Protein AF-0000000078755476 (afdb_homodimer)

Foldseek 3Di:
DVVVVVVVVVVVVVVVVVVVVVVVVVVVVVVVVVVVVVVVVVVVVLQVVLVVLVVLVVLLVVLQDEDDDDPQKDKDKDWFAPDWDDDPRDIDHFFQWGWHWDWAAWAHFIKIKIKIKWKDDTRPLSSVNSSVVSVLCVVLRVDHHHPNPTDQQVSVVVSLVVQLVVLLVVVQSMWMWMKMWIAGPQQKIKIATAPWFFKWKQDPLFIDGDDHDYHHTRNDPPVPDPVPDRDIDIDGDDAFMKIKGKGCLLQQFFAQDPVGTDGHPDSCVLRVLCSVAPNHPVRSVVSSVVRGPRPGIMIMMMMHGD/DVVVVVVVVVVVVVVVVVVVVVVVVVVVVVVVVVVVVVVVVVVVVLQVVLVVLVVLCVLLVVLQDEDDDDPQKDKDKDWFAPDWHDDPRDIDHFFQWGWHWDWAAWAHFIKIKIKIKWKDDTGPLSSVNSSVVSVLCVVLRVDHHHPNPTDQQVSVVVSLVVQLVVLLVVVQSMWMWMKMWIAGPQQKIKIATAPWFFKWKQDPLFIDGDDHDYHHTRNDPPVPDPVPDRDIDIDGDDAFMKIKGKGCLLQQFFAQDPVGTDGHPDSCVLRVLCSVAPNHPVRSVVSSVVRGPRPGIMIMMMMHGD

InterPro domains:
  IPR001932 PPM-type phosphatase-like domain [PF07228] (110-302)
  IPR036457 PPM-type phosphatase-like domain superfamily [G3DSA:3.60.40.10] (83-303)
  IPR052016 Bacterial Sigma Factor Regulator [PTHR43156] (14-301)

Structure (mmCIF, N/CA/C/O backbone):
data_AF-0000000078755476-model_v1
#
loop_
_entity.id
_entity.type
_entity.pdbx_description
1 polymer 'Stage II sporulation protein E'
#
loop_
_atom_site.group_PDB
_atom_site.id
_atom_site.type_symbol
_atom_site.label_atom_id
_atom_site.label_alt_id
_atom_site.label_comp_id
_atom_site.label_asym_id
_atom_site.label_entity_id
_atom_site.label_seq_id
_atom_site.pdbx_PDB_ins_code
_atom_site.Cartn_x
_atom_site.Cartn_y
_atom_site.Cartn_z
_atom_site.occupancy
_atom_site.B_iso_or_equiv
_atom_site.auth_seq_id
_atom_site.auth_comp_id
_atom_site.auth_asym_id
_atom_site.auth_atom_id
_atom_site.pdbx_PDB_model_num
ATOM 1 N N . MET A 1 1 ? 3.209 83.75 30.469 1 62.44 1 MET A N 1
ATOM 2 C CA . MET A 1 1 ? 2.299 83.125 29.516 1 62.44 1 MET A CA 1
ATOM 3 C C . MET A 1 1 ? 3.025 82.062 28.672 1 62.44 1 MET A C 1
ATOM 5 O O . MET A 1 1 ? 2.504 81 28.438 1 62.44 1 MET A O 1
ATOM 9 N N . SER A 1 2 ? 4.195 82.375 28.391 1 70.12 2 SER A N 1
ATOM 10 C CA . SER A 1 2 ? 4.973 81.5 27.5 1 70.12 2 SER A CA 1
ATOM 11 C C . SER A 1 2 ? 5.418 80.188 28.203 1 70.12 2 SER A C 1
ATOM 13 O O . SER A 1 2 ? 5.344 79.125 27.641 1 70.12 2 SER A O 1
ATOM 15 N N . ARG A 1 3 ? 5.586 80.25 29.344 1 76 3 ARG A N 1
ATOM 16 C CA . ARG A 1 3 ? 6.094 79.125 30.125 1 76 3 ARG A CA 1
ATOM 17 C C . ARG A 1 3 ? 4.98 78.125 30.406 1 76 3 ARG A C 1
ATOM 19 O O . ARG A 1 3 ? 5.207 76.938 30.391 1 76 3 ARG A O 1
ATOM 26 N N . ALA A 1 4 ? 3.83 78.75 30.703 1 73.69 4 ALA A N 1
ATOM 27 C CA . ALA A 1 4 ? 2.668 77.875 30.984 1 73.69 4 ALA A CA 1
ATOM 28 C C . ALA A 1 4 ? 2.275 77.125 29.75 1 73.69 4 ALA A C 1
ATOM 30 O O . ALA A 1 4 ? 1.942 75.938 29.859 1 73.69 4 ALA A O 1
ATOM 31 N N . PHE A 1 5 ? 2.396 77.625 28.531 1 75.62 5 PHE A N 1
ATOM 32 C CA . PHE A 1 5 ? 2.064 76.938 27.281 1 75.62 5 PHE A CA 1
ATOM 33 C C . PHE A 1 5 ? 3.045 75.812 26.984 1 75.62 5 PHE A C 1
ATOM 35 O O . PHE A 1 5 ? 2.646 74.75 26.516 1 75.62 5 PHE A O 1
ATOM 42 N N . GLU A 1 6 ? 4.199 76.188 27.297 1 74.56 6 GLU A N 1
ATOM 43 C CA . GLU A 1 6 ? 5.238 75.188 27.047 1 74.56 6 GLU A CA 1
ATOM 44 C C . GLU A 1 6 ? 5.066 74 27.969 1 74.56 6 GLU A C 1
ATOM 46 O O . GLU A 1 6 ? 5.27 72.875 27.531 1 74.56 6 GLU A O 1
ATOM 51 N N . ALA A 1 7 ? 4.691 74.25 29.156 1 76.56 7 ALA A N 1
ATOM 52 C CA . ALA A 1 7 ? 4.465 73.125 30.125 1 76.56 7 ALA A CA 1
ATOM 53 C C . ALA A 1 7 ? 3.277 72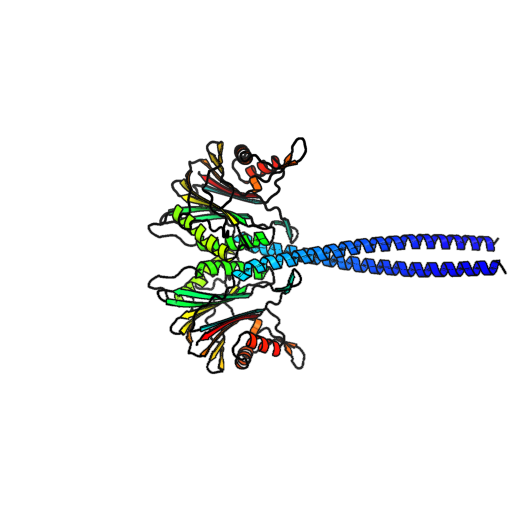.25 29.703 1 76.56 7 ALA A C 1
ATOM 55 O O . ALA A 1 7 ? 3.332 71.062 29.797 1 76.56 7 ALA A O 1
ATOM 56 N N . GLU A 1 8 ? 2.33 72.938 29.297 1 75.38 8 GLU A N 1
ATOM 57 C CA . GLU A 1 8 ? 1.137 72.188 28.844 1 75.38 8 GLU A CA 1
ATOM 58 C C . GLU A 1 8 ? 1.429 71.375 27.609 1 75.38 8 GLU A C 1
ATOM 60 O O . GLU A 1 8 ? 0.952 70.25 27.5 1 75.38 8 GLU A O 1
ATOM 65 N N . ALA A 1 9 ? 2.199 71.812 26.703 1 77.06 9 ALA A N 1
ATOM 66 C CA . ALA A 1 9 ? 2.574 71.062 25.484 1 77.06 9 ALA A CA 1
ATOM 67 C C . ALA A 1 9 ? 3.406 69.875 25.812 1 77.06 9 ALA A C 1
ATOM 69 O O . ALA A 1 9 ? 3.215 68.812 25.219 1 77.06 9 ALA A O 1
ATOM 70 N N . ARG A 1 10 ? 4.238 70.062 26.734 1 77.5 10 ARG A N 1
ATOM 71 C CA . ARG A 1 10 ? 5.09 68.938 27.141 1 77.5 10 ARG A CA 1
ATOM 72 C C . ARG A 1 10 ? 4.27 67.812 27.812 1 77.5 10 ARG A C 1
ATOM 74 O O . ARG A 1 10 ? 4.516 66.625 27.594 1 77.5 10 ARG A O 1
ATOM 81 N N . HIS A 1 11 ? 3.352 68.312 28.656 1 79.94 11 HIS A N 1
ATOM 82 C CA . HIS A 1 11 ? 2.482 67.375 29.312 1 79.94 11 HIS A CA 1
ATOM 83 C C . HIS A 1 11 ? 1.659 66.562 28.297 1 79.94 11 HIS A C 1
ATOM 85 O O . HIS A 1 11 ? 1.517 65.375 28.422 1 79.94 11 HIS A O 1
ATOM 91 N N . LYS A 1 12 ? 1.191 67.188 27.312 1 82.06 12 LYS A N 1
ATOM 92 C CA . LYS A 1 12 ? 0.405 66.562 26.266 1 82.06 12 LYS A CA 1
ATOM 93 C C . LYS A 1 12 ? 1.251 65.562 25.484 1 82.06 12 LYS A C 1
ATOM 95 O O . LYS A 1 12 ? 0.79 64.438 25.172 1 82.06 12 LYS A O 1
ATOM 100 N N . ALA A 1 13 ? 2.408 65.938 25.156 1 80.19 13 ALA A N 1
ATOM 101 C CA . ALA A 1 13 ? 3.316 65.062 24.422 1 80.19 13 ALA A CA 1
ATOM 102 C C . ALA A 1 13 ? 3.656 63.812 25.219 1 80.19 13 ALA A C 1
ATOM 104 O O . ALA A 1 13 ? 3.727 62.719 24.672 1 80.19 13 ALA A O 1
ATOM 105 N N . GLN A 1 14 ? 3.797 63.969 26.469 1 81.75 14 GLN A N 1
ATOM 106 C CA . GLN A 1 14 ? 4.113 62.875 27.359 1 81.75 14 GLN A CA 1
ATOM 107 C C . GLN A 1 14 ? 2.938 61.906 27.453 1 81.75 14 GLN A C 1
ATOM 109 O O . GLN A 1 14 ? 3.129 60.688 27.484 1 81.75 14 GLN A O 1
ATOM 114 N N . GLU A 1 15 ? 1.818 62.469 27.469 1 84.44 15 GLU A N 1
ATOM 115 C CA . GLU A 1 15 ? 0.62 61.656 27.547 1 84.44 15 GLU A CA 1
ATOM 116 C C . GLU A 1 15 ? 0.43 60.844 26.281 1 84.44 15 GLU A C 1
ATOM 118 O O . GLU A 1 15 ? 0.065 59.656 26.328 1 84.44 15 GLU A O 1
ATOM 123 N N . GLU A 1 16 ? 0.691 61.469 25.219 1 84.38 16 GLU A N 1
ATOM 124 C CA . GLU A 1 16 ? 0.581 60.781 23.938 1 84.38 16 GLU A CA 1
ATOM 125 C C . GLU A 1 16 ? 1.602 59.656 23.828 1 84.38 16 GLU A C 1
ATOM 127 O O . GLU A 1 16 ? 1.286 58.562 23.328 1 84.38 16 GLU A O 1
ATOM 132 N N . LEU A 1 17 ? 2.736 59.875 24.281 1 84.06 17 LEU A N 1
ATOM 133 C CA . LEU A 1 17 ? 3.799 58.906 24.234 1 84.06 17 LEU A CA 1
ATOM 134 C C . LEU A 1 17 ? 3.473 57.719 25.156 1 84.06 17 LEU A C 1
ATOM 136 O O . LEU A 1 17 ? 3.746 56.562 24.812 1 84.06 17 LEU A O 1
ATOM 140 N N . ARG A 1 18 ? 2.898 58.062 26.234 1 85.75 18 ARG A N 1
ATOM 141 C CA . ARG A 1 18 ? 2.49 57 27.172 1 85.75 18 ARG A CA 1
ATOM 142 C C . ARG A 1 18 ? 1.414 56.125 26.547 1 85.75 18 ARG A C 1
ATOM 144 O O . ARG A 1 18 ? 1.484 54.875 26.656 1 85.75 18 ARG A O 1
ATOM 151 N N . LYS A 1 19 ? 0.503 56.719 25.922 1 88 19 LYS A N 1
ATOM 152 C CA . LYS A 1 19 ? -0.561 55.969 25.25 1 88 19 LYS A CA 1
ATOM 153 C C . LYS A 1 19 ? -0.003 55.094 24.141 1 88 19 LYS A C 1
ATOM 155 O O . LYS A 1 19 ? -0.404 53.938 24 1 88 19 LYS A O 1
ATOM 160 N N . ALA A 1 20 ? 0.884 55.688 23.406 1 86 20 ALA A N 1
ATOM 161 C CA . ALA A 1 20 ? 1.514 54.938 22.328 1 86 20 ALA A CA 1
ATOM 162 C C . ALA A 1 20 ? 2.281 53.719 22.859 1 86 20 ALA A C 1
ATOM 164 O O . ALA A 1 20 ? 2.229 52.656 22.281 1 86 20 ALA A O 1
ATOM 165 N N . ASN A 1 21 ? 2.914 53.938 23.938 1 87.56 21 ASN A N 1
ATOM 166 C CA . ASN A 1 21 ? 3.67 52.875 24.578 1 87.56 21 ASN A CA 1
ATOM 167 C C . ASN A 1 21 ? 2.758 51.75 25.047 1 87.56 21 ASN A C 1
ATOM 169 O O . ASN A 1 21 ? 3.084 50.562 24.875 1 87.56 21 ASN A O 1
ATOM 173 N N . GLU A 1 22 ? 1.701 52.094 25.594 1 89.12 22 GLU A N 1
ATOM 174 C CA . GLU A 1 22 ? 0.735 51.094 26.031 1 89.12 22 GLU A CA 1
ATOM 175 C C . GLU A 1 22 ? 0.192 50.281 24.859 1 89.12 22 GLU A C 1
ATOM 177 O O . GLU A 1 22 ? 0.05 49.062 24.953 1 89.12 22 GLU A O 1
ATOM 182 N N . LEU A 1 23 ? -0.112 51 23.828 1 90.75 23 LEU A N 1
ATOM 183 C CA . LEU A 1 23 ? -0.618 50.344 22.625 1 90.75 23 LEU A CA 1
ATOM 184 C C . LEU A 1 23 ? 0.422 49.375 22.047 1 90.75 23 LEU A C 1
ATOM 186 O O . LEU A 1 23 ? 0.087 48.281 21.625 1 90.75 23 LEU A O 1
ATOM 190 N N . LEU A 1 24 ? 1.65 49.719 22.016 1 88.62 24 LEU A N 1
ATOM 191 C CA . LEU A 1 24 ? 2.73 48.906 21.484 1 88.62 24 LEU A CA 1
ATOM 192 C C . LEU A 1 24 ? 2.951 47.656 22.375 1 88.62 24 LEU A C 1
ATOM 194 O O . LEU A 1 24 ? 3.221 46.594 21.859 1 88.62 24 LEU A O 1
ATOM 198 N N . GLU A 1 25 ? 2.846 47.875 23.641 1 90.06 25 GLU A N 1
ATOM 199 C CA . GLU A 1 25 ? 2.955 46.75 24.547 1 90.06 25 GLU A CA 1
ATOM 200 C C . GLU A 1 25 ? 1.857 45.719 24.281 1 90.06 25 GLU A C 1
ATOM 202 O O . GLU A 1 25 ? 2.117 44.5 24.281 1 90.06 25 GLU A O 1
ATOM 207 N N . GLN A 1 26 ? 0.706 46.219 24.047 1 92 26 GLN A N 1
ATOM 208 C CA . GLN A 1 26 ? -0.414 45.312 23.734 1 92 26 GLN A CA 1
ATOM 209 C C . GLN A 1 26 ? -0.184 44.594 22.422 1 92 26 GLN A C 1
ATOM 211 O O . GLN A 1 26 ? -0.483 43.406 22.312 1 92 26 GLN A O 1
ATOM 216 N N . LYS A 1 27 ? 0.292 45.281 21.469 1 91.62 27 LYS A N 1
ATOM 217 C CA . LYS A 1 27 ? 0.559 44.688 20.172 1 91.62 27 LYS A CA 1
ATOM 218 C C . LYS A 1 27 ? 1.631 43.594 20.266 1 91.62 27 LYS A C 1
ATOM 220 O O . LYS A 1 27 ? 1.532 42.562 19.609 1 91.62 27 LYS A O 1
ATOM 225 N N . VAL A 1 28 ? 2.6 43.844 21.047 1 90.56 28 VAL A N 1
ATOM 226 C CA . VAL A 1 28 ? 3.648 42.844 21.266 1 90.56 28 VAL A CA 1
ATOM 227 C C . VAL A 1 28 ? 3.057 41.594 21.906 1 90.56 28 VAL A C 1
ATOM 229 O O . VAL A 1 28 ? 3.369 40.469 21.516 1 90.56 28 VAL A O 1
ATOM 232 N N . GLU A 1 29 ? 2.271 41.875 22.891 1 92.25 29 GLU A N 1
ATOM 233 C CA . GLU A 1 29 ? 1.633 40.75 23.578 1 92.25 29 GLU A CA 1
ATOM 234 C C . GLU A 1 29 ? 0.761 39.938 22.609 1 92.25 29 GLU A C 1
ATOM 236 O O . GLU A 1 29 ? 0.799 38.719 22.609 1 92.25 29 GLU A O 1
ATOM 241 N N . GLU A 1 30 ? 0.049 40.656 21.828 1 92.81 30 GLU A N 1
ATOM 242 C CA . GLU A 1 30 ? -0.833 40 20.859 1 92.81 30 GLU A CA 1
ATOM 243 C C . GLU A 1 30 ? -0.036 39.219 19.828 1 92.81 30 GLU A C 1
ATOM 245 O O . GLU A 1 30 ? -0.346 38.062 19.562 1 92.81 30 GLU A O 1
ATOM 250 N N . ARG A 1 31 ? 0.965 39.844 19.297 1 90.31 31 ARG A N 1
ATOM 251 C CA . ARG A 1 31 ? 1.796 39.188 18.297 1 90.31 31 ARG A CA 1
ATOM 252 C C . ARG A 1 31 ? 2.523 37.969 18.906 1 90.31 31 ARG A C 1
ATOM 254 O O . ARG A 1 31 ? 2.703 36.969 18.234 1 90.31 31 ARG A O 1
ATOM 261 N N . THR A 1 32 ? 2.904 38.062 20.109 1 90.75 32 THR A N 1
ATOM 262 C CA . THR A 1 32 ? 3.576 36.969 20.797 1 90.75 32 THR A CA 1
ATOM 263 C C . THR A 1 32 ? 2.621 35.781 21 1 90.75 32 THR A C 1
ATOM 265 O O . THR A 1 32 ? 3 34.625 20.812 1 90.75 32 THR A O 1
ATOM 268 N N . ARG A 1 33 ? 1.427 36.125 21.312 1 92.69 33 ARG A N 1
ATOM 269 C CA . ARG A 1 33 ? 0.414 35.094 21.469 1 92.69 33 ARG A CA 1
ATOM 270 C C . ARG A 1 33 ? 0.132 34.375 20.156 1 92.69 33 ARG A C 1
ATOM 272 O O . ARG A 1 33 ? 0.061 33.156 20.094 1 92.69 33 ARG A O 1
ATOM 279 N N . GLU A 1 34 ? 0.012 35.125 19.188 1 92.31 34 GLU A N 1
ATOM 280 C CA . GLU A 1 34 ? -0.227 34.594 17.844 1 92.31 34 GLU A CA 1
ATOM 281 C C . GLU A 1 34 ? 0.952 33.719 17.391 1 92.31 34 GLU A C 1
ATOM 283 O O . GLU A 1 34 ? 0.761 32.688 16.766 1 92.31 34 GLU A O 1
ATOM 288 N N . LEU A 1 35 ? 2.082 34.188 17.656 1 90.62 35 LEU A N 1
ATOM 289 C CA . LEU A 1 35 ? 3.291 33.469 17.312 1 90.62 35 LEU A CA 1
ATOM 290 C C . LEU A 1 35 ? 3.342 32.125 18.047 1 90.62 35 LEU A C 1
ATOM 292 O O . LEU A 1 35 ? 3.625 31.094 17.438 1 90.62 35 LEU A O 1
ATOM 296 N N . GLN A 1 36 ? 3.043 32.219 19.312 1 92.06 36 GLN A N 1
ATOM 297 C CA . GLN A 1 36 ? 3.041 30.984 20.094 1 92.06 36 GLN A CA 1
ATOM 298 C C . GLN A 1 36 ? 2.016 29.984 19.562 1 92.06 36 GLN A C 1
ATOM 300 O O . GLN A 1 36 ? 2.291 28.797 19.469 1 92.06 36 GLN A O 1
ATOM 305 N N . 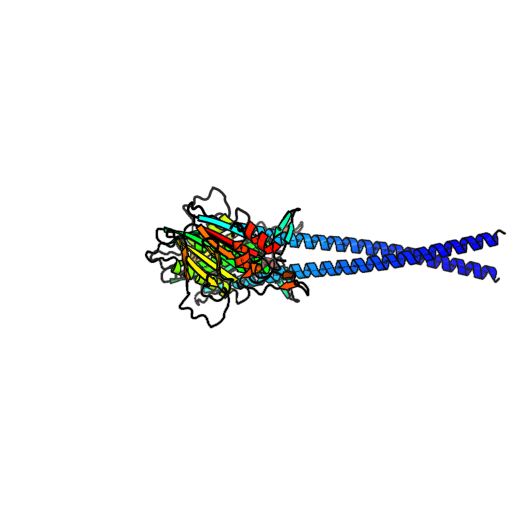ALA A 1 37 ? 0.904 30.5 19.203 1 92.19 37 ALA A N 1
ATOM 306 C CA . ALA A 1 37 ? -0.14 29.656 18.625 1 92.19 37 ALA A CA 1
ATOM 307 C C . ALA A 1 37 ? 0.31 29.047 17.297 1 92.19 37 ALA A C 1
ATOM 309 O O . ALA A 1 37 ? 0.072 27.859 17.031 1 92.19 37 ALA A O 1
ATOM 310 N N . SER A 1 38 ? 0.944 29.844 16.484 1 90.75 38 SER A N 1
ATOM 311 C CA . SER A 1 38 ? 1.418 29.375 15.188 1 90.75 38 SER A CA 1
ATOM 312 C C . SER A 1 38 ? 2.527 28.344 15.352 1 90.75 38 SER A C 1
ATOM 314 O O . SER A 1 38 ? 2.572 27.344 14.617 1 90.75 38 SER A O 1
ATOM 316 N N . LEU A 1 39 ? 3.287 28.547 16.281 1 91.38 39 LEU A N 1
ATOM 317 C CA . LEU A 1 39 ? 4.367 27.594 16.547 1 91.38 39 LEU A CA 1
ATOM 318 C C . LEU A 1 39 ? 3.818 26.266 17.047 1 91.38 39 LEU A C 1
ATOM 320 O O . LEU A 1 39 ? 4.328 25.203 16.688 1 91.38 39 LEU A O 1
ATOM 324 N N . THR A 1 40 ? 2.82 26.359 17.812 1 92.19 40 THR A N 1
ATOM 325 C CA . THR A 1 40 ? 2.148 25.156 18.281 1 92.19 40 THR A CA 1
ATOM 326 C C . THR A 1 40 ? 1.528 24.406 17.109 1 92.19 40 THR A C 1
ATOM 328 O O . THR A 1 40 ? 1.607 23.172 17.062 1 92.19 40 THR A O 1
ATOM 331 N N . GLN A 1 41 ? 1.002 25.125 16.25 1 91.75 41 GLN A N 1
ATOM 332 C CA . GLN A 1 41 ? 0.395 24.516 15.078 1 91.75 41 GLN A CA 1
ATOM 333 C C . GLN A 1 41 ? 1.452 23.859 14.188 1 91.75 41 GLN A C 1
ATOM 335 O O . GLN A 1 41 ? 1.228 22.781 13.641 1 91.75 41 GLN A O 1
ATOM 340 N N . VAL A 1 42 ? 2.535 24.484 14.008 1 91.06 42 VAL A N 1
ATOM 341 C CA . VAL A 1 42 ? 3.643 23.938 13.234 1 91.06 42 VAL A CA 1
ATOM 342 C C . VAL A 1 42 ? 4.086 22.609 13.836 1 91.06 42 VAL A C 1
ATOM 344 O O . VAL A 1 42 ? 4.246 21.609 13.125 1 91.06 42 VAL A O 1
ATOM 347 N N . GLN A 1 43 ? 4.199 22.688 15.102 1 91.25 43 GLN A N 1
ATOM 348 C CA . GLN A 1 43 ? 4.66 21.484 15.781 1 91.25 43 GLN A CA 1
ATOM 349 C C . GLN A 1 43 ? 3.639 20.344 15.664 1 91.25 43 GLN A C 1
ATOM 351 O O . GLN A 1 43 ? 4.004 19.203 15.438 1 91.25 43 GLN A O 1
ATOM 356 N N . ALA A 1 44 ? 2.416 20.672 15.773 1 91.5 44 ALA A N 1
ATOM 357 C CA . ALA A 1 44 ? 1.354 19.672 15.672 1 91.5 44 ALA A CA 1
ATOM 358 C C . ALA A 1 44 ? 1.319 19.047 14.281 1 91.5 44 ALA A C 1
ATOM 360 O O . ALA A 1 44 ? 1.144 17.844 14.141 1 91.5 44 ALA A O 1
ATOM 361 N N . LEU A 1 45 ? 1.495 19.844 13.328 1 90.69 45 LEU A N 1
ATOM 362 C CA . LEU A 1 45 ? 1.488 19.375 11.945 1 90.69 45 LEU A CA 1
ATOM 363 C C . LEU A 1 45 ? 2.701 18.484 11.672 1 90.69 45 LEU A C 1
ATOM 365 O O . LEU A 1 45 ? 2.592 17.469 10.984 1 90.69 45 LEU A O 1
ATOM 369 N N . LYS A 1 46 ? 3.789 18.891 12.164 1 90.5 46 LYS A N 1
ATOM 370 C CA . LYS A 1 46 ? 5 18.094 12.008 1 90.5 46 LYS A CA 1
ATOM 371 C C . LYS A 1 46 ? 4.859 16.734 12.695 1 90.5 46 LYS A C 1
ATOM 373 O O . LYS A 1 46 ? 5.254 15.711 12.141 1 90.5 46 LYS A O 1
ATOM 378 N N . ASP A 1 47 ? 4.312 16.75 13.844 1 91.31 47 ASP A N 1
ATOM 379 C CA . ASP A 1 47 ? 4.086 15.508 14.578 1 91.31 47 ASP A CA 1
ATOM 380 C C . ASP A 1 47 ? 3.148 14.578 13.812 1 91.31 47 ASP A C 1
ATOM 382 O O . ASP A 1 47 ? 3.375 13.367 13.758 1 91.31 47 ASP A O 1
ATOM 386 N N . LYS A 1 48 ? 2.131 15.156 13.32 1 90.75 48 LYS A N 1
ATOM 387 C CA . LYS A 1 48 ? 1.176 14.359 12.555 1 90.75 48 LYS A CA 1
ATOM 388 C C . LYS A 1 48 ? 1.825 13.773 11.305 1 90.75 48 LYS A C 1
ATOM 390 O O . LYS A 1 48 ? 1.586 12.617 10.961 1 90.75 48 LYS A O 1
ATOM 395 N N . GLN A 1 49 ? 2.578 14.531 10.617 1 90.94 49 GLN A N 1
ATOM 396 C CA . GLN A 1 49 ? 3.273 14.062 9.422 1 90.94 49 GLN A CA 1
ATOM 397 C C . GLN A 1 49 ? 4.23 12.922 9.758 1 90.94 49 GLN A C 1
ATOM 399 O O . GLN A 1 49 ? 4.258 11.906 9.062 1 90.94 49 GLN A O 1
ATOM 404 N N . ASP A 1 50 ? 4.988 13.133 10.812 1 92.62 50 ASP A N 1
ATOM 405 C CA . ASP A 1 50 ? 5.934 12.102 11.234 1 92.62 50 ASP A CA 1
ATOM 406 C C . ASP A 1 50 ? 5.207 10.828 11.664 1 92.62 50 ASP A C 1
ATOM 408 O O . ASP A 1 50 ? 5.691 9.719 11.422 1 92.62 50 ASP A O 1
ATOM 412 N N . ALA A 1 51 ? 4.086 11.039 12.273 1 93.19 51 ALA A N 1
ATOM 413 C CA . ALA A 1 51 ? 3.271 9.891 12.656 1 93.19 51 ALA A CA 1
ATOM 414 C C . ALA A 1 51 ? 2.793 9.125 11.43 1 93.19 51 ALA A C 1
ATOM 416 O O . ALA A 1 51 ? 2.816 7.891 11.406 1 93.19 51 ALA A O 1
ATOM 417 N N . ASP A 1 52 ? 2.371 9.836 10.453 1 93.31 52 ASP A N 1
ATOM 418 C CA . ASP A 1 52 ? 1.946 9.219 9.203 1 93.31 52 ASP A CA 1
ATOM 419 C C . ASP A 1 52 ? 3.078 8.406 8.578 1 93.31 52 ASP A C 1
ATOM 421 O O . ASP A 1 52 ? 2.863 7.277 8.125 1 93.31 52 ASP A O 1
ATOM 425 N N . TYR A 1 53 ? 4.27 8.938 8.547 1 94.62 53 TYR A N 1
ATOM 426 C CA . TYR A 1 53 ? 5.43 8.242 8 1 94.62 53 TYR A CA 1
ATOM 427 C C . TYR A 1 53 ? 5.754 6.992 8.805 1 94.62 53 TYR A C 1
ATOM 429 O O . TYR A 1 53 ? 6.055 5.938 8.242 1 94.62 53 TYR A O 1
ATOM 437 N N . TYR A 1 54 ? 5.66 7.125 10.07 1 95.62 54 TYR A N 1
ATOM 438 C CA . TYR A 1 54 ? 5.93 5.996 10.953 1 95.62 54 TYR A CA 1
ATOM 439 C C . TYR A 1 54 ? 4.934 4.867 10.711 1 95.62 54 TYR A C 1
ATOM 441 O O . TYR A 1 54 ? 5.324 3.705 10.578 1 95.62 54 TYR A O 1
ATOM 449 N N . LEU A 1 55 ? 3.697 5.215 10.656 1 94.19 55 LEU A N 1
ATOM 450 C CA . LEU A 1 55 ? 2.66 4.215 10.438 1 94.19 55 LEU A CA 1
ATOM 451 C C . LEU A 1 55 ? 2.861 3.506 9.102 1 94.19 55 LEU A C 1
ATOM 453 O O . LEU A 1 55 ? 2.654 2.293 9 1 94.19 55 LEU A O 1
ATOM 457 N N . THR A 1 56 ? 3.234 4.215 8.102 1 94.94 56 THR A N 1
ATOM 458 C CA . THR A 1 56 ? 3.521 3.625 6.801 1 94.94 56 THR A CA 1
ATOM 459 C C . THR A 1 56 ? 4.719 2.686 6.883 1 94.94 56 THR A C 1
ATOM 461 O O . THR A 1 56 ? 4.684 1.576 6.344 1 94.94 56 THR A O 1
ATOM 464 N N . SER A 1 57 ? 5.789 3.109 7.594 1 94.06 57 SER A N 1
ATOM 465 C CA . SER A 1 57 ? 6.977 2.279 7.762 1 94.06 57 SER A CA 1
ATOM 466 C C . SER A 1 57 ? 6.652 0.996 8.516 1 94.06 57 SER A C 1
ATOM 468 O O . SER A 1 57 ? 7.238 -0.054 8.25 1 94.06 57 SER A O 1
ATOM 470 N N . LEU A 1 58 ? 5.715 1.05 9.406 1 93.5 58 LEU A N 1
ATOM 471 C CA . LEU A 1 58 ? 5.293 -0.106 10.188 1 93.5 58 LEU A CA 1
ATOM 472 C C . LEU A 1 58 ? 4.676 -1.174 9.297 1 93.5 58 LEU A C 1
ATOM 474 O O . LEU A 1 58 ? 4.82 -2.369 9.555 1 93.5 58 LEU A O 1
ATOM 478 N N . LEU A 1 59 ? 3.988 -0.78 8.281 1 94.94 59 LEU A N 1
ATOM 479 C CA . LEU A 1 59 ? 3.373 -1.718 7.348 1 94.94 59 LEU A CA 1
ATOM 480 C C . LEU A 1 59 ? 4.406 -2.271 6.375 1 94.94 59 LEU A C 1
ATOM 482 O O . LEU A 1 59 ? 4.32 -3.43 5.961 1 94.94 59 LEU A O 1
ATOM 486 N N . LEU A 1 60 ? 5.359 -1.493 6.066 1 94.56 60 LEU A N 1
ATOM 487 C CA . LEU A 1 60 ? 6.324 -1.831 5.023 1 94.56 60 LEU A CA 1
ATOM 488 C C . LEU A 1 60 ? 7.363 -2.82 5.543 1 94.56 60 LEU A C 1
ATOM 490 O O . LEU A 1 60 ? 7.766 -3.738 4.824 1 94.56 60 LEU A O 1
ATOM 494 N N . ASN A 1 61 ? 7.781 -2.699 6.785 1 92.62 61 ASN A N 1
ATOM 495 C CA . ASN A 1 61 ? 8.914 -3.424 7.348 1 92.62 61 ASN A CA 1
ATOM 496 C C . ASN A 1 61 ? 8.695 -4.934 7.301 1 92.62 61 ASN A C 1
ATOM 498 O O . ASN A 1 61 ? 9.57 -5.68 6.855 1 92.62 61 ASN A O 1
ATOM 502 N N . PRO A 1 62 ? 7.473 -5.426 7.602 1 93.06 62 PRO A N 1
ATOM 503 C CA . PRO A 1 62 ? 7.273 -6.875 7.574 1 93.06 62 PRO A CA 1
ATOM 504 C C . PRO A 1 62 ? 7.234 -7.438 6.152 1 93.06 62 PRO A C 1
ATOM 506 O O . PRO A 1 62 ? 7.367 -8.648 5.961 1 93.06 62 PRO A O 1
ATOM 509 N N . LEU A 1 63 ? 6.984 -6.605 5.227 1 92.75 63 LEU A N 1
ATOM 510 C CA . LEU A 1 63 ? 6.902 -7.059 3.844 1 92.75 63 LEU A CA 1
ATOM 511 C C . LEU A 1 63 ? 8.297 -7.223 3.242 1 92.75 63 LEU A C 1
ATOM 513 O O . LEU A 1 63 ? 8.477 -7.969 2.279 1 92.75 63 LEU A O 1
ATOM 517 N N . ALA A 1 64 ? 9.227 -6.438 3.744 1 88.44 64 ALA A N 1
ATOM 518 C CA . ALA A 1 64 ? 10.609 -6.492 3.281 1 88.44 64 ALA A CA 1
ATOM 519 C C . ALA A 1 64 ? 11.422 -7.48 4.105 1 88.44 64 ALA A C 1
ATOM 521 O O . ALA A 1 64 ? 12.258 -7.082 4.922 1 88.44 64 ALA A O 1
ATOM 522 N N . THR A 1 65 ? 11.312 -8.773 3.873 1 80.94 65 THR A N 1
ATOM 523 C CA . THR A 1 65 ? 11.875 -9.805 4.746 1 80.94 65 THR A CA 1
ATOM 524 C C . THR A 1 65 ? 13.086 -10.461 4.09 1 80.94 65 THR A C 1
ATOM 526 O O . THR A 1 65 ? 13.148 -10.578 2.865 1 80.94 65 THR A O 1
ATOM 529 N N . VAL A 1 66 ? 14 -10.711 4.859 1 85.94 66 VAL A N 1
ATOM 530 C CA . VAL A 1 66 ? 15.133 -11.562 4.5 1 85.94 66 VAL A CA 1
ATOM 531 C C . VAL A 1 66 ? 15.094 -12.836 5.336 1 85.94 66 VAL A C 1
ATOM 533 O O . VAL A 1 66 ? 15.508 -12.844 6.496 1 85.94 66 VAL A O 1
ATOM 536 N N . GLN A 1 67 ? 14.406 -13.812 4.789 1 81.19 67 GLN A N 1
ATOM 537 C CA . GLN A 1 67 ? 14.242 -15.086 5.48 1 81.19 67 GLN A CA 1
ATOM 538 C C . GLN A 1 67 ? 14.883 -16.234 4.695 1 81.19 67 GLN A C 1
ATOM 540 O O . GLN A 1 67 ? 14.227 -16.859 3.861 1 81.19 67 GLN A O 1
ATOM 545 N N . VAL A 1 68 ? 16.125 -16.328 4.898 1 83.69 68 VAL A N 1
ATOM 546 C CA . VAL A 1 68 ? 16.844 -17.375 4.188 1 83.69 68 VAL A CA 1
ATOM 547 C C . VAL A 1 68 ? 17.531 -18.297 5.188 1 83.69 68 VAL A C 1
ATOM 549 O O . VAL A 1 68 ? 18.312 -17.844 6.031 1 83.69 68 VAL A O 1
ATOM 552 N N . ASN A 1 69 ? 17.078 -19.547 5.125 1 77.12 69 ASN A N 1
ATOM 553 C CA . ASN A 1 69 ? 17.719 -20.562 5.957 1 77.12 69 ASN A CA 1
ATOM 554 C C . ASN A 1 69 ? 18.438 -21.609 5.109 1 77.12 69 ASN A C 1
ATOM 556 O O . ASN A 1 69 ? 17.844 -22.625 4.734 1 77.12 69 ASN A O 1
ATOM 560 N N . SER A 1 70 ? 19.516 -21.297 4.621 1 82.81 70 SER A N 1
ATOM 561 C CA . SER A 1 70 ? 20.328 -22.25 3.871 1 82.81 70 SER A CA 1
ATOM 562 C C . SER A 1 70 ? 21.797 -22.203 4.305 1 82.81 70 SER A C 1
ATOM 564 O O . SER A 1 70 ? 22.391 -21.125 4.375 1 82.81 70 SER A O 1
ATOM 566 N N . PRO A 1 71 ? 22.328 -23.312 4.637 1 81.69 71 PRO A N 1
ATOM 567 C CA . PRO A 1 71 ? 23.734 -23.344 5.039 1 81.69 71 PRO A CA 1
ATOM 568 C C . PRO A 1 71 ? 24.688 -23.125 3.867 1 81.69 71 PRO A C 1
ATOM 570 O O . PRO A 1 71 ? 25.891 -22.906 4.07 1 81.69 71 PRO A O 1
ATOM 573 N N . LYS A 1 72 ? 24.203 -23.156 2.715 1 90.12 72 LYS A N 1
ATOM 574 C CA . LYS A 1 72 ? 25.062 -23.125 1.538 1 90.12 72 LYS A CA 1
ATOM 575 C C . LYS A 1 72 ? 25.234 -21.688 1.027 1 90.12 72 LYS A C 1
ATOM 577 O O . LYS A 1 72 ? 26.047 -21.438 0.134 1 90.12 72 LYS A O 1
ATOM 582 N N . VAL A 1 73 ? 24.453 -20.812 1.603 1 93.94 73 VAL A N 1
ATOM 583 C CA . VAL A 1 73 ? 24.547 -19.422 1.146 1 93.94 73 VAL A CA 1
ATOM 584 C C . VAL A 1 73 ? 24.406 -18.469 2.334 1 93.94 73 VAL A C 1
ATOM 586 O O . VAL A 1 73 ? 23.75 -18.812 3.332 1 93.94 73 VAL A O 1
ATOM 589 N N . ARG A 1 74 ? 25.016 -17.406 2.293 1 94.94 74 ARG A N 1
ATOM 590 C CA . ARG A 1 74 ? 24.828 -16.297 3.229 1 94.94 74 ARG A CA 1
ATOM 591 C C . ARG A 1 74 ? 24.234 -15.086 2.533 1 94.94 74 ARG A C 1
ATOM 593 O O . ARG A 1 74 ? 24.781 -14.594 1.549 1 94.94 74 ARG A O 1
ATOM 600 N N . VAL A 1 75 ? 23.109 -14.656 3.035 1 97.19 75 VAL A N 1
ATOM 601 C CA . VAL A 1 75 ? 22.375 -13.555 2.416 1 97.19 75 VAL A CA 1
ATOM 602 C C . VAL A 1 75 ? 22.422 -12.328 3.326 1 97.19 75 VAL A C 1
ATOM 604 O O . VAL A 1 75 ? 22.297 -12.453 4.547 1 97.19 75 VAL A O 1
ATOM 607 N N . GLU A 1 76 ? 22.688 -11.164 2.756 1 96.62 76 GLU A N 1
ATOM 608 C CA . GLU A 1 76 ? 22.625 -9.883 3.463 1 96.62 76 GLU A CA 1
ATOM 609 C C . GLU A 1 76 ? 21.703 -8.898 2.744 1 96.62 76 GLU A C 1
ATOM 611 O O . GLU A 1 76 ? 21.516 -8.992 1.528 1 96.62 76 GLU A O 1
ATOM 616 N N . SER A 1 77 ? 21.109 -8.062 3.488 1 97 77 SER A N 1
ATOM 617 C CA . SER A 1 77 ? 20.312 -6.969 2.947 1 97 77 SER A CA 1
ATOM 618 C C . SER A 1 77 ? 20.656 -5.648 3.633 1 97 77 SER A C 1
ATOM 620 O O . SER A 1 77 ? 21 -5.625 4.816 1 97 77 SER A O 1
ATOM 622 N N . LEU A 1 78 ? 20.641 -4.609 2.869 1 96.81 78 LEU A N 1
ATOM 623 C CA . LEU A 1 78 ? 20.906 -3.264 3.369 1 96.81 78 LEU A CA 1
ATOM 624 C C . LEU A 1 78 ? 19.953 -2.25 2.725 1 96.81 78 LEU A C 1
ATOM 626 O O . LEU A 1 78 ? 19.766 -2.266 1.508 1 96.81 78 LEU A O 1
ATOM 630 N N . LEU A 1 79 ? 19.297 -1.495 3.504 1 95 79 LEU A N 1
ATOM 631 C CA . LEU A 1 79 ? 18.422 -0.415 3.059 1 95 79 LEU A CA 1
ATOM 632 C C . LEU A 1 79 ? 18.797 0.9 3.732 1 95 79 LEU A C 1
ATOM 634 O O . LEU A 1 79 ? 18.703 1.024 4.957 1 95 79 LEU A O 1
ATOM 638 N N . VAL A 1 80 ? 19.25 1.854 2.975 1 94.25 80 VAL A N 1
ATOM 639 C CA . VAL A 1 80 ? 19.562 3.195 3.459 1 94.25 80 VAL A CA 1
ATOM 640 C C . VAL A 1 80 ? 18.766 4.23 2.666 1 94.25 80 VAL A C 1
ATOM 642 O O . VAL A 1 80 ? 19.094 4.527 1.515 1 94.25 80 VAL A O 1
ATOM 645 N N . GLN A 1 81 ? 17.75 4.77 3.33 1 91.5 81 GLN A N 1
ATOM 646 C CA . GLN A 1 81 ? 16.891 5.762 2.682 1 91.5 81 GLN A CA 1
ATOM 647 C C . GLN A 1 81 ? 17.281 7.176 3.111 1 91.5 81 GLN A C 1
ATOM 649 O O . GLN A 1 81 ? 17.594 7.41 4.281 1 91.5 81 GLN A O 1
ATOM 654 N N . LYS A 1 82 ? 17.188 8.078 2.236 1 87.81 82 LYS A N 1
ATOM 655 C CA . LYS A 1 82 ? 17.609 9.453 2.51 1 87.81 82 LYS A CA 1
ATOM 656 C C . LYS A 1 82 ? 16.594 10.172 3.391 1 87.81 82 LYS A C 1
ATOM 658 O O . LYS A 1 82 ? 16.969 10.977 4.246 1 87.81 82 LYS A O 1
ATOM 663 N N . LYS A 1 83 ? 15.297 9.883 3.09 1 87.19 83 LYS A N 1
ATOM 664 C CA . LYS A 1 83 ? 14.281 10.523 3.922 1 87.19 83 LYS A CA 1
ATOM 665 C C . LYS A 1 83 ? 14.266 9.93 5.324 1 87.19 83 LYS A C 1
ATOM 667 O O . LYS A 1 83 ? 13.914 8.758 5.504 1 87.19 83 LYS A O 1
ATOM 672 N N . GLN A 1 84 ? 14.625 10.797 6.219 1 89.88 84 GLN A N 1
ATOM 673 C CA . GLN A 1 84 ? 14.609 10.414 7.629 1 89.88 84 GLN A CA 1
ATOM 674 C C . GLN A 1 84 ? 13.594 11.242 8.414 1 89.88 84 GLN A C 1
ATOM 676 O O . GLN A 1 84 ? 13.297 12.375 8.047 1 89.88 84 GLN A O 1
ATOM 681 N N . PHE A 1 85 ? 12.977 10.672 9.398 1 89.88 85 PHE A N 1
ATOM 682 C CA . PHE A 1 85 ? 12.023 11.352 10.266 1 89.88 85 PHE A CA 1
ATOM 683 C C . PHE A 1 85 ? 12.117 10.836 11.695 1 89.88 85 PHE A C 1
ATOM 685 O O . PHE A 1 85 ? 12.742 9.797 11.945 1 89.88 85 PHE A O 1
ATOM 692 N N . VAL A 1 86 ? 11.625 11.633 12.602 1 89 86 VAL A N 1
ATOM 693 C CA . VAL A 1 86 ? 11.727 11.297 14.016 1 89 86 VAL A CA 1
ATOM 694 C C . VAL A 1 86 ? 10.344 10.969 14.578 1 89 86 VAL A C 1
ATOM 696 O O . VAL A 1 86 ? 9.391 11.719 14.352 1 89 86 VAL A O 1
ATOM 699 N N . PHE A 1 87 ? 10.227 9.93 15.211 1 90.06 87 PHE A N 1
ATOM 700 C CA . PHE A 1 87 ? 9.008 9.547 15.922 1 90.06 87 PHE A CA 1
ATOM 701 C C . PHE A 1 87 ? 9.344 8.938 17.281 1 90.06 87 PHE A C 1
ATOM 703 O O . PHE A 1 87 ? 10.141 8.008 17.375 1 90.06 87 PHE A O 1
ATOM 710 N N . LYS A 1 88 ? 8.734 9.461 18.344 1 89.88 88 LYS A N 1
ATOM 711 C CA . LYS A 1 88 ? 8.961 9.039 19.719 1 89.88 88 LYS A CA 1
ATOM 712 C C . LYS A 1 88 ? 10.453 8.914 20.016 1 89.88 88 LYS A C 1
ATOM 714 O O . LYS A 1 88 ? 10.906 7.875 20.5 1 89.88 88 LYS A O 1
ATOM 719 N N . ASN A 1 89 ? 11.258 9.844 19.578 1 86.62 89 ASN A N 1
ATOM 720 C CA . ASN A 1 89 ? 12.672 10.062 19.891 1 86.62 89 ASN A CA 1
ATOM 721 C C . ASN A 1 89 ? 13.562 9.055 19.172 1 86.62 89 ASN A C 1
ATOM 723 O O . ASN A 1 89 ? 14.68 8.781 19.625 1 86.62 89 ASN A O 1
ATOM 727 N N . ARG A 1 90 ? 13.039 8.508 18.219 1 93 90 ARG A N 1
ATOM 728 C CA . ARG A 1 90 ? 13.836 7.605 17.406 1 93 90 ARG A CA 1
ATOM 729 C C . ARG A 1 90 ? 13.789 8.016 15.93 1 93 90 ARG A C 1
ATOM 731 O O . ARG A 1 90 ? 12.773 8.516 15.453 1 93 90 ARG A O 1
ATOM 738 N N . VAL A 1 91 ? 14.883 7.824 15.297 1 91.69 91 VAL A N 1
ATOM 739 C CA . VAL A 1 91 ? 15 8.188 13.883 1 91.69 91 VAL A CA 1
ATOM 740 C C . VAL A 1 91 ? 14.609 6.996 13.016 1 91.69 91 VAL A C 1
ATOM 742 O O . VAL A 1 91 ? 15.062 5.875 13.242 1 91.69 91 VAL A O 1
ATOM 745 N N . TYR A 1 92 ? 13.727 7.309 12.055 1 93.31 92 TYR A N 1
ATOM 746 C CA . TYR A 1 92 ? 13.273 6.309 11.102 1 93.31 92 TYR A CA 1
ATOM 747 C C . TYR A 1 92 ? 13.508 6.773 9.672 1 93.31 92 TYR A C 1
ATOM 749 O O . TYR A 1 92 ? 13.875 7.93 9.438 1 93.31 92 TYR A O 1
ATOM 757 N N . GLN A 1 93 ? 13.484 5.852 8.836 1 92.81 93 GLN A N 1
ATOM 758 C CA . GLN A 1 93 ? 13.633 6.172 7.418 1 92.81 93 GLN A CA 1
ATOM 759 C C . GLN A 1 93 ? 12.453 5.648 6.609 1 92.81 93 GLN A C 1
ATOM 761 O O . GLN A 1 93 ? 11.805 4.68 7.004 1 92.81 93 GLN A O 1
ATOM 766 N N . LEU A 1 94 ? 12.125 6.34 5.535 1 94.06 94 LEU A N 1
ATOM 767 C CA . LEU A 1 94 ? 11.039 5.957 4.637 1 94.06 94 LEU A CA 1
ATOM 768 C C . LEU A 1 94 ? 11.414 6.215 3.184 1 94.06 94 LEU A C 1
ATOM 770 O O . LEU A 1 94 ? 12.008 7.25 2.865 1 94.06 94 LEU A O 1
ATOM 774 N N . GLY A 1 95 ? 11.133 5.238 2.293 1 93.5 95 GLY A N 1
ATOM 775 C CA . GLY A 1 95 ? 11.406 5.43 0.876 1 93.5 95 GLY A CA 1
ATOM 776 C C . GLY A 1 95 ? 10.82 4.332 0.005 1 93.5 95 GLY A C 1
ATOM 777 O O . GLY A 1 95 ? 9.992 3.545 0.462 1 93.5 95 GLY A O 1
ATOM 778 N N . GLY A 1 96 ? 11.227 4.41 -1.213 1 96.06 96 GLY A N 1
ATOM 779 C CA . GLY A 1 96 ? 10.656 3.512 -2.201 1 96.06 96 GLY A CA 1
ATOM 780 C C . GLY A 1 96 ? 11.531 2.307 -2.49 1 96.06 96 GLY A C 1
ATOM 781 O O . GLY A 1 96 ? 11.102 1.375 -3.176 1 96.06 96 GLY A O 1
ATOM 782 N N . ASP A 1 97 ? 12.789 2.305 -2.008 1 96.69 97 ASP A N 1
ATOM 783 C CA . ASP A 1 97 ? 13.656 1.146 -2.203 1 96.69 97 ASP A CA 1
ATOM 784 C C . ASP A 1 97 ? 13.156 -0.056 -1.409 1 96.69 97 ASP A C 1
ATOM 786 O O . ASP A 1 97 ? 12.719 0.087 -0.265 1 96.69 97 ASP A O 1
ATOM 790 N N . PHE A 1 98 ? 13.227 -1.188 -2 1 96.69 98 PHE A N 1
ATOM 791 C CA . PHE A 1 98 ? 12.633 -2.393 -1.427 1 96.69 98 PHE A CA 1
ATOM 792 C C . PHE A 1 98 ? 13.492 -3.615 -1.744 1 96.69 98 PHE A C 1
ATOM 794 O O . PHE A 1 98 ? 13.961 -3.775 -2.871 1 96.69 98 PHE A O 1
ATOM 801 N N . ASN A 1 99 ? 13.742 -4.453 -0.674 1 96.06 99 ASN A N 1
ATOM 802 C CA . ASN A 1 99 ? 14.492 -5.691 -0.847 1 96.06 99 ASN A CA 1
ATOM 803 C C . ASN A 1 99 ? 13.773 -6.875 -0.196 1 96.06 99 ASN A C 1
ATOM 805 O O . ASN A 1 99 ? 13.141 -6.723 0.85 1 96.06 99 ASN A O 1
ATOM 809 N N . ILE A 1 100 ? 13.891 -7.977 -0.808 1 96.12 100 ILE A N 1
ATOM 810 C CA . ILE A 1 100 ? 13.43 -9.211 -0.186 1 96.12 100 ILE A CA 1
ATOM 811 C C . ILE A 1 100 ? 14.352 -10.359 -0.573 1 96.12 100 ILE A C 1
ATOM 813 O O . ILE A 1 100 ? 14.977 -10.336 -1.637 1 96.12 100 ILE A O 1
ATOM 817 N N . ALA A 1 101 ? 14.625 -11.258 0.286 1 96.75 101 ALA A N 1
ATOM 818 C CA . ALA A 1 101 ? 15.297 -12.539 0.062 1 96.75 101 ALA A CA 1
ATOM 819 C C . ALA A 1 101 ? 14.562 -13.672 0.765 1 96.75 101 ALA A C 1
ATOM 821 O O . ALA A 1 101 ? 14.391 -13.648 1.986 1 96.75 101 ALA A O 1
ATOM 822 N N . GLU A 1 102 ? 14.102 -14.602 0.007 1 94.25 102 GLU A N 1
ATOM 823 C CA . GLU A 1 102 ? 13.328 -15.703 0.576 1 94.25 102 GLU A CA 1
ATOM 824 C C . GLU A 1 102 ? 13.617 -17.016 -0.145 1 94.25 102 GLU A C 1
ATOM 826 O O . GLU A 1 102 ? 14.039 -17.016 -1.304 1 94.25 102 GLU A O 1
ATOM 831 N N . THR A 1 103 ? 13.375 -18.125 0.588 1 94.06 103 THR A N 1
ATOM 832 C CA . THR A 1 103 ? 13.43 -19.438 -0.051 1 94.06 103 THR A CA 1
ATOM 833 C C . THR A 1 103 ? 12.109 -19.75 -0.759 1 94.06 103 THR A C 1
ATOM 835 O O . THR A 1 103 ? 11.031 -19.438 -0.241 1 94.06 103 THR A O 1
ATOM 838 N N . VAL A 1 104 ? 12.203 -20.266 -1.968 1 93.88 104 VAL A N 1
ATOM 839 C CA . VAL A 1 104 ? 11.016 -20.656 -2.732 1 93.88 104 VAL A CA 1
ATOM 840 C C . VAL A 1 104 ? 11.18 -22.078 -3.26 1 93.88 104 VAL A C 1
ATOM 842 O O . VAL A 1 104 ? 12.297 -22.547 -3.443 1 93.88 104 VAL A O 1
ATOM 845 N N . THR A 1 105 ? 10.117 -22.734 -3.457 1 93.31 105 THR A N 1
ATOM 846 C CA . THR A 1 105 ? 10.125 -24.078 -4.035 1 93.31 105 THR A CA 1
ATOM 847 C C . THR A 1 105 ? 9.703 -24.031 -5.504 1 93.31 105 THR A C 1
ATOM 849 O O . THR A 1 105 ? 8.609 -23.562 -5.828 1 93.31 105 THR A O 1
ATOM 852 N N . ILE A 1 106 ? 10.516 -24.422 -6.348 1 94.62 106 ILE A N 1
ATOM 853 C CA . ILE A 1 106 ? 10.25 -24.562 -7.773 1 94.62 106 ILE A CA 1
ATOM 854 C C . ILE A 1 106 ? 10.484 -26.016 -8.203 1 94.62 106 ILE A C 1
ATOM 856 O O . ILE A 1 106 ? 11.602 -26.531 -8.125 1 94.62 106 ILE A O 1
ATOM 860 N N . GLY A 1 107 ? 9.406 -26.594 -8.625 1 91.94 107 GLY A N 1
ATOM 861 C CA . GLY A 1 107 ? 9.5 -28.031 -8.836 1 91.94 107 GLY A CA 1
ATOM 862 C C . GLY A 1 107 ? 9.734 -28.812 -7.551 1 91.94 107 GLY A C 1
ATOM 863 O O . GLY A 1 107 ? 8.984 -28.656 -6.586 1 91.94 107 GLY A O 1
ATOM 864 N N . ASP A 1 108 ? 10.812 -29.547 -7.531 1 88.75 108 ASP A N 1
ATOM 865 C CA . ASP A 1 108 ? 11.086 -30.391 -6.375 1 88.75 108 ASP A CA 1
ATOM 866 C C . ASP A 1 108 ? 12.281 -29.859 -5.574 1 88.75 108 ASP A C 1
ATOM 868 O O . ASP A 1 108 ? 12.828 -30.578 -4.727 1 88.75 108 ASP A O 1
ATOM 872 N N . ALA A 1 109 ? 12.648 -28.703 -5.867 1 91.69 109 ALA A N 1
ATOM 873 C CA . ALA A 1 109 ? 13.844 -28.172 -5.215 1 91.69 109 ALA A CA 1
ATOM 874 C C . ALA A 1 109 ? 13.562 -26.844 -4.531 1 91.69 109 ALA A C 1
ATOM 876 O O . ALA A 1 109 ? 12.641 -26.125 -4.922 1 91.69 109 ALA A O 1
ATOM 877 N N . THR A 1 110 ? 14.344 -26.578 -3.559 1 92.69 110 THR A N 1
ATOM 878 C CA . THR A 1 110 ? 14.305 -25.297 -2.857 1 92.69 110 THR A CA 1
ATOM 879 C C . THR A 1 110 ? 15.312 -24.312 -3.453 1 92.69 110 THR A C 1
ATOM 881 O O . THR A 1 110 ? 16.484 -24.656 -3.617 1 92.69 110 THR A O 1
ATOM 884 N N . HIS A 1 111 ? 14.836 -23.188 -3.832 1 95.19 111 HIS A N 1
ATOM 885 C CA . HIS A 1 111 ? 15.656 -22.156 -4.438 1 95.19 111 HIS A CA 1
ATOM 886 C C . HIS A 1 111 ? 15.672 -20.891 -3.582 1 95.19 111 HIS A C 1
ATOM 888 O O . HIS A 1 111 ? 14.891 -20.766 -2.635 1 95.19 111 HIS A O 1
ATOM 894 N N . LEU A 1 112 ? 16.625 -20.016 -3.881 1 96.38 112 LEU A N 1
ATOM 895 C CA . LEU A 1 112 ? 16.703 -18.703 -3.232 1 96.38 112 LEU A CA 1
ATOM 896 C C . LEU A 1 112 ? 16.234 -17.609 -4.176 1 96.38 112 LEU A C 1
ATOM 898 O O . LEU A 1 112 ? 16.703 -17.5 -5.309 1 96.38 112 LEU A O 1
ATOM 902 N N . PHE A 1 113 ? 15.25 -16.875 -3.73 1 96.88 113 PHE A N 1
ATOM 903 C CA . PHE A 1 113 ? 14.758 -15.711 -4.465 1 96.88 113 PHE A CA 1
ATOM 904 C C . PHE A 1 113 ? 15.312 -14.422 -3.867 1 96.88 113 PHE A C 1
ATOM 906 O O . PHE A 1 113 ? 15.234 -14.203 -2.656 1 96.88 113 PHE A O 1
ATOM 913 N N . LEU A 1 114 ? 15.945 -13.539 -4.684 1 97.88 114 LEU A N 1
ATOM 914 C CA . LEU A 1 114 ? 16.422 -12.211 -4.312 1 97.88 114 LEU A CA 1
ATOM 915 C C . LEU A 1 114 ? 15.727 -11.133 -5.133 1 97.88 114 LEU A C 1
ATOM 917 O O . LEU A 1 114 ? 15.477 -11.312 -6.324 1 97.88 114 LEU A O 1
ATOM 921 N N . PHE A 1 115 ? 15.5 -10.07 -4.488 1 98.38 115 PHE A N 1
ATOM 922 C CA . PHE A 1 115 ? 14.812 -8.961 -5.141 1 98.38 115 PHE A CA 1
ATOM 923 C C . PHE A 1 115 ? 15.336 -7.629 -4.625 1 98.38 115 PHE A C 1
ATOM 925 O O . PHE A 1 115 ? 15.477 -7.438 -3.414 1 98.38 115 PHE A O 1
ATOM 932 N N . ASN A 1 116 ? 15.703 -6.746 -5.449 1 98.5 116 ASN A N 1
ATOM 933 C CA . ASN A 1 116 ? 15.977 -5.344 -5.16 1 98.5 116 ASN A CA 1
ATOM 934 C C . ASN A 1 116 ? 15.234 -4.418 -6.121 1 98.5 116 ASN A C 1
ATOM 936 O O . ASN A 1 116 ? 15.328 -4.574 -7.34 1 98.5 116 ASN A O 1
ATOM 940 N N . GLY A 1 117 ? 14.453 -3.566 -5.617 1 98 117 GLY A N 1
ATOM 941 C CA . GLY A 1 117 ? 13.688 -2.656 -6.449 1 98 117 GLY A CA 1
ATOM 942 C C . GLY A 1 117 ? 13.641 -1.241 -5.906 1 98 117 GLY A C 1
ATOM 943 O O . GLY A 1 117 ? 14.008 -1.002 -4.754 1 98 117 GLY A O 1
ATOM 944 N N . ASP A 1 118 ? 13.273 -0.346 -6.766 1 97.62 118 ASP A N 1
ATOM 945 C CA . ASP A 1 118 ? 13.156 1.077 -6.457 1 97.62 118 ASP A CA 1
ATOM 946 C C . ASP A 1 118 ? 11.898 1.674 -7.078 1 97.62 118 ASP A C 1
ATOM 948 O O . ASP A 1 118 ? 11.812 1.837 -8.297 1 97.62 118 ASP A O 1
ATOM 952 N N . ALA A 1 119 ? 10.953 2.043 -6.23 1 97.5 119 ALA A N 1
ATOM 953 C CA . ALA A 1 119 ? 9.711 2.674 -6.672 1 97.5 119 ALA A CA 1
ATOM 954 C C . ALA A 1 119 ? 9.922 4.152 -6.977 1 97.5 119 ALA A C 1
ATOM 956 O O . ALA A 1 119 ? 10.633 4.848 -6.242 1 97.5 119 ALA A O 1
ATOM 957 N N . MET A 1 120 ? 9.258 4.629 -8.016 1 93.56 120 MET A N 1
ATOM 958 C CA . MET A 1 120 ? 9.367 6.035 -8.391 1 93.56 120 MET A CA 1
ATOM 959 C C . MET A 1 120 ? 8.773 6.934 -7.316 1 93.56 120 MET A C 1
ATOM 961 O O . MET A 1 120 ? 7.855 6.527 -6.598 1 93.56 120 MET A O 1
ATOM 965 N N . GLY A 1 121 ? 9.289 8.07 -7.227 1 90.94 121 GLY A N 1
ATOM 966 C CA . GLY A 1 121 ? 8.773 9.023 -6.262 1 90.94 121 GLY A CA 1
ATOM 967 C C . GLY A 1 121 ? 9.586 9.078 -4.984 1 90.94 121 GLY A C 1
ATOM 968 O O . GLY A 1 121 ? 10.461 8.242 -4.762 1 90.94 121 GLY A O 1
ATOM 969 N N . LYS A 1 122 ? 9.234 10.078 -4.141 1 87.25 122 LYS A N 1
ATOM 970 C CA . LYS A 1 122 ? 9.961 10.258 -2.889 1 87.25 122 LYS A CA 1
ATOM 971 C C . LYS A 1 122 ? 9.047 10.07 -1.684 1 87.25 122 LYS A C 1
ATOM 973 O O . LYS A 1 122 ? 7.832 10.273 -1.784 1 87.25 122 LYS A O 1
ATOM 978 N N . SER A 1 123 ? 9.617 9.734 -0.632 1 89.69 123 SER A N 1
ATOM 979 C CA . SER A 1 123 ? 8.938 9.625 0.656 1 89.69 123 SER A CA 1
ATOM 980 C C . SER A 1 123 ? 7.691 8.758 0.553 1 89.69 123 SER A C 1
ATOM 982 O O . SER A 1 123 ? 7.777 7.57 0.219 1 89.69 123 SER A O 1
ATOM 984 N N . ILE A 1 124 ? 6.465 9.398 0.72 1 91.81 124 ILE A N 1
ATOM 985 C CA . ILE A 1 124 ? 5.223 8.648 0.858 1 91.81 124 ILE A CA 1
ATOM 986 C C . ILE A 1 124 ? 4.844 8.023 -0.483 1 91.81 124 ILE A C 1
ATOM 988 O O . ILE A 1 124 ? 4.281 6.93 -0.527 1 91.81 124 ILE A O 1
ATOM 992 N N . GLN A 1 125 ? 5.129 8.742 -1.527 1 92.31 125 GLN A N 1
ATOM 993 C CA . GLN A 1 125 ? 4.812 8.195 -2.844 1 92.31 125 GLN A CA 1
ATOM 994 C C . GLN A 1 125 ? 5.605 6.922 -3.119 1 92.31 125 GLN A C 1
ATOM 996 O O . GLN A 1 125 ? 5.031 5.895 -3.492 1 92.31 125 GLN A O 1
ATOM 1001 N N . GLY A 1 126 ? 6.914 7.004 -2.951 1 95.56 126 GLY A N 1
ATOM 1002 C CA . GLY A 1 126 ? 7.738 5.812 -3.117 1 95.56 126 GLY A CA 1
ATOM 1003 C C . GLY A 1 126 ? 7.348 4.684 -2.186 1 95.56 126 GLY A C 1
ATOM 1004 O O . GLY A 1 126 ? 7.289 3.523 -2.598 1 95.56 126 GLY A O 1
ATOM 1005 N N . ALA A 1 127 ? 7.078 5.059 -0.94 1 95.69 127 ALA A N 1
ATOM 1006 C CA . ALA A 1 127 ? 6.695 4.066 0.06 1 95.69 127 ALA A CA 1
ATOM 1007 C C . ALA A 1 127 ? 5.398 3.361 -0.334 1 95.69 127 ALA A C 1
ATOM 1009 O O . ALA A 1 127 ? 5.23 2.168 -0.071 1 95.69 127 ALA A O 1
ATOM 1010 N N . GLY A 1 128 ? 4.488 4.078 -0.921 1 96.44 128 GLY A N 1
ATOM 1011 C CA . GLY A 1 128 ? 3.26 3.475 -1.417 1 96.44 128 GLY A CA 1
ATOM 1012 C C . GLY A 1 128 ? 3.502 2.41 -2.471 1 96.44 128 GLY A C 1
ATOM 1013 O O . GLY A 1 128 ? 2.875 1.35 -2.445 1 96.44 128 GLY A O 1
ATOM 1014 N N . GLY A 1 129 ? 4.383 2.729 -3.4 1 97.25 129 GLY A N 1
ATOM 1015 C CA . GLY A 1 129 ? 4.766 1.738 -4.395 1 97.25 129 GLY A CA 1
ATOM 1016 C C . GLY A 1 129 ? 5.41 0.505 -3.789 1 97.25 129 GLY A C 1
ATOM 1017 O O . GLY A 1 129 ? 5.117 -0.62 -4.203 1 97.25 129 GLY A O 1
ATOM 1018 N N . ALA A 1 130 ? 6.27 0.741 -2.84 1 97 130 ALA A N 1
ATOM 1019 C CA . ALA A 1 130 ? 6.938 -0.365 -2.158 1 97 130 ALA A CA 1
ATOM 1020 C C . ALA A 1 130 ? 5.93 -1.24 -1.417 1 97 130 ALA A C 1
ATOM 1022 O O . ALA A 1 130 ? 6.07 -2.465 -1.379 1 97 130 ALA A O 1
ATOM 1023 N N . LEU A 1 131 ? 4.926 -0.608 -0.806 1 96.5 131 LEU A N 1
ATOM 1024 C CA . LEU A 1 131 ? 3.881 -1.349 -0.11 1 96.5 131 LEU A CA 1
ATOM 1025 C C . LEU A 1 131 ? 3.148 -2.281 -1.066 1 96.5 131 LEU A C 1
ATOM 1027 O O . LEU A 1 131 ? 2.969 -3.465 -0.77 1 96.5 131 LEU A O 1
ATOM 1031 N N . ILE A 1 132 ? 2.77 -1.746 -2.18 1 97.19 132 ILE A N 1
ATOM 1032 C CA . ILE A 1 132 ? 2.068 -2.521 -3.197 1 97.19 132 ILE A CA 1
ATOM 1033 C C . ILE A 1 132 ? 2.957 -3.668 -3.676 1 97.19 132 ILE A C 1
ATOM 1035 O O . ILE A 1 132 ? 2.525 -4.824 -3.713 1 97.19 132 ILE A O 1
ATOM 1039 N N . LEU A 1 133 ? 4.152 -3.33 -3.957 1 97.69 133 LEU A N 1
ATOM 1040 C CA . LEU A 1 133 ? 5.125 -4.305 -4.438 1 97.69 133 LEU A CA 1
ATOM 1041 C C . LEU A 1 133 ? 5.312 -5.43 -3.424 1 97.69 133 LEU A C 1
ATOM 1043 O O . LEU A 1 133 ? 5.223 -6.609 -3.773 1 97.69 133 LEU A O 1
ATOM 1047 N N . GLY A 1 134 ? 5.586 -5.055 -2.211 1 96.75 134 GLY A N 1
ATOM 1048 C CA . GLY A 1 134 ? 5.801 -6.035 -1.16 1 96.75 134 GLY A CA 1
ATOM 1049 C C . GLY A 1 134 ? 4.609 -6.945 -0.94 1 96.75 134 GLY A C 1
ATOM 1050 O O . GLY A 1 134 ? 4.77 -8.148 -0.734 1 96.75 134 GLY A O 1
ATOM 1051 N N . ALA A 1 135 ? 3.42 -6.418 -0.998 1 96.12 135 ALA A N 1
ATOM 1052 C CA . ALA A 1 135 ? 2.197 -7.195 -0.805 1 96.12 135 ALA A CA 1
ATOM 1053 C C . ALA A 1 135 ? 2.039 -8.25 -1.896 1 96.12 135 ALA A C 1
ATOM 1055 O O . ALA A 1 135 ? 1.745 -9.414 -1.606 1 96.12 135 ALA A O 1
ATOM 1056 N N . ILE A 1 136 ? 2.252 -7.863 -3.104 1 96.44 136 ILE A N 1
ATOM 1057 C CA . ILE A 1 136 ? 2.098 -8.766 -4.238 1 96.44 136 ILE A CA 1
ATOM 1058 C C . ILE A 1 136 ? 3.145 -9.875 -4.16 1 96.44 136 ILE A C 1
ATOM 1060 O O . ILE A 1 136 ? 2.828 -11.055 -4.352 1 96.44 136 ILE A O 1
ATOM 1064 N N . LEU A 1 137 ? 4.387 -9.492 -3.885 1 96.5 137 LEU A N 1
ATOM 1065 C CA . LEU A 1 137 ? 5.457 -10.484 -3.816 1 96.5 137 LEU A CA 1
ATOM 1066 C C . LEU A 1 137 ? 5.184 -11.5 -2.715 1 96.5 137 LEU A C 1
ATOM 1068 O O . LEU A 1 137 ? 5.461 -12.688 -2.881 1 96.5 137 LEU A O 1
ATOM 1072 N N . LYS A 1 138 ? 4.613 -11.023 -1.622 1 94 138 LYS A N 1
ATOM 1073 C CA . LYS A 1 138 ? 4.281 -11.938 -0.533 1 94 138 LYS A CA 1
ATOM 1074 C C . LYS A 1 138 ? 3.311 -13.016 -0.999 1 94 138 LYS A C 1
ATOM 1076 O O . LYS A 1 138 ? 3.436 -14.18 -0.611 1 94 138 LYS A O 1
ATOM 1081 N N . VAL A 1 139 ? 2.379 -12.672 -1.83 1 93.31 139 VAL A N 1
ATOM 1082 C CA . VAL A 1 139 ? 1.382 -13.617 -2.328 1 93.31 139 VAL A CA 1
ATOM 1083 C C . VAL A 1 139 ? 2.016 -14.539 -3.363 1 93.31 139 VAL A C 1
ATOM 1085 O O . VAL A 1 139 ? 1.802 -15.758 -3.334 1 93.31 139 VAL A O 1
ATOM 1088 N N . LEU A 1 140 ? 2.791 -13.984 -4.215 1 93.81 140 LEU A N 1
ATOM 1089 C CA . LEU A 1 140 ? 3.326 -14.742 -5.34 1 93.81 140 LEU A CA 1
ATOM 1090 C C . LEU A 1 140 ? 4.375 -15.742 -4.871 1 93.81 140 LEU A C 1
ATOM 1092 O O . LEU A 1 140 ? 4.508 -16.828 -5.445 1 93.81 140 LEU A O 1
ATOM 1096 N N . LEU A 1 141 ? 5.133 -15.406 -3.812 1 93.75 141 LEU A N 1
ATOM 1097 C CA . LEU A 1 141 ? 6.246 -16.25 -3.377 1 93.75 141 LEU A CA 1
ATOM 1098 C C . LEU A 1 141 ? 5.773 -17.328 -2.408 1 93.75 141 LEU A C 1
ATOM 1100 O O . LEU A 1 141 ? 6.488 -18.297 -2.158 1 93.75 141 LEU A O 1
ATOM 1104 N N . ALA A 1 142 ? 4.609 -17.141 -1.887 1 87.56 142 ALA A N 1
ATOM 1105 C CA . ALA A 1 142 ? 4.09 -18.062 -0.884 1 87.56 142 ALA A CA 1
ATOM 1106 C C . ALA A 1 142 ? 3.654 -19.391 -1.525 1 87.56 142 ALA A C 1
ATOM 1108 O O . ALA A 1 142 ? 3.479 -20.391 -0.834 1 87.56 142 ALA A O 1
ATOM 1109 N N . ARG A 1 143 ? 3.502 -19.469 -2.812 1 80.31 143 ARG A N 1
ATOM 1110 C CA . ARG A 1 143 ? 2.982 -20.672 -3.457 1 80.31 143 ARG A CA 1
ATOM 1111 C C . ARG A 1 143 ? 4.102 -21.453 -4.129 1 80.31 143 ARG A C 1
ATOM 1113 O O . ARG A 1 143 ? 4.832 -20.922 -4.969 1 80.31 143 ARG A O 1
ATOM 1120 N N . PRO A 1 144 ? 4.207 -22.688 -3.73 1 79.62 144 PRO A N 1
ATOM 1121 C CA . PRO A 1 144 ? 5.148 -23.516 -4.488 1 79.62 144 PRO A CA 1
ATOM 1122 C C . PRO A 1 144 ? 4.719 -23.719 -5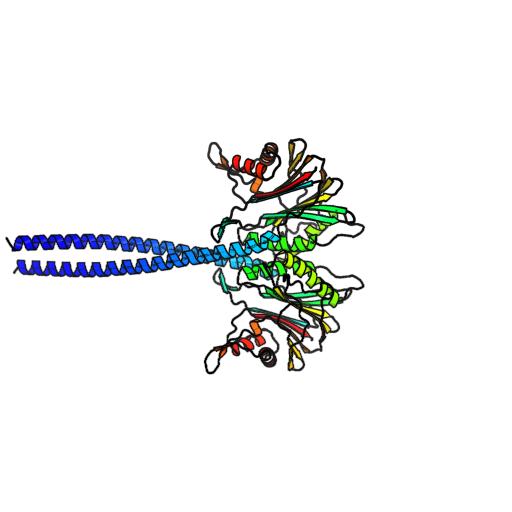.941 1 79.62 144 PRO A C 1
ATOM 1124 O O . PRO A 1 144 ? 3.523 -23.797 -6.23 1 79.62 144 PRO A O 1
ATOM 1127 N N . VAL A 1 145 ? 5.613 -23.578 -6.723 1 82.62 145 VAL A N 1
ATOM 1128 C CA . VAL A 1 145 ? 5.363 -23.891 -8.125 1 82.62 145 VAL A CA 1
ATOM 1129 C C . VAL A 1 145 ? 5.73 -25.344 -8.414 1 82.62 145 VAL A C 1
ATOM 1131 O O . VAL A 1 145 ? 6.91 -25.672 -8.578 1 82.62 145 VAL A O 1
ATOM 1134 N N . THR A 1 146 ? 4.707 -26.203 -8.414 1 76 146 THR A N 1
ATOM 1135 C CA . THR A 1 146 ? 4.961 -27.625 -8.445 1 76 146 THR A CA 1
ATOM 1136 C C . THR A 1 146 ? 4.691 -28.203 -9.828 1 76 146 THR A C 1
ATOM 1138 O O . THR A 1 146 ? 4.742 -29.422 -10.031 1 76 146 THR A O 1
ATOM 1141 N N . LYS A 1 147 ? 4.484 -27.344 -10.742 1 72.62 147 LYS A N 1
ATOM 1142 C CA . LYS A 1 147 ? 4.285 -27.906 -12.07 1 72.62 147 LYS A CA 1
ATOM 1143 C C . LYS A 1 147 ? 5.543 -28.625 -12.562 1 72.62 147 LYS A C 1
ATOM 1145 O O . LYS A 1 147 ? 6.656 -28.156 -12.344 1 72.62 147 LYS A O 1
ATOM 1150 N N . ALA A 1 148 ? 5.305 -29.75 -13.039 1 64.69 148 ALA A N 1
ATOM 1151 C CA . ALA A 1 148 ? 6.395 -30.609 -13.484 1 64.69 148 ALA A CA 1
ATOM 1152 C C . ALA A 1 148 ? 7.371 -29.844 -14.367 1 64.69 148 ALA A C 1
ATOM 1154 O O . ALA A 1 148 ? 8.578 -30.078 -14.328 1 64.69 148 ALA A O 1
ATOM 1155 N N . ASN A 1 149 ? 6.895 -28.891 -15.047 1 77.31 149 ASN A N 1
ATOM 1156 C CA . ASN A 1 149 ? 7.773 -28.203 -15.984 1 77.31 149 ASN A CA 1
ATOM 1157 C C . ASN A 1 149 ? 8.133 -26.797 -15.492 1 77.31 149 ASN A C 1
ATOM 1159 O O . ASN A 1 149 ? 8.562 -25.953 -16.281 1 77.31 149 ASN A O 1
ATOM 1163 N N . ALA A 1 150 ? 8.133 -26.734 -14.203 1 87.12 150 ALA A N 1
ATOM 1164 C CA . ALA A 1 150 ? 8.469 -25.422 -13.656 1 87.12 150 ALA A CA 1
ATOM 1165 C C . ALA A 1 150 ? 9.977 -25.203 -13.633 1 87.12 150 ALA A C 1
ATOM 1167 O O . ALA A 1 150 ? 10.734 -26.078 -13.188 1 87.12 150 ALA A O 1
ATOM 1168 N N . THR A 1 151 ? 10.508 -24.156 -14.234 1 94.12 151 THR A N 1
ATOM 1169 C CA . THR A 1 151 ? 11.922 -23.766 -14.234 1 94.12 151 THR A CA 1
ATOM 1170 C C . THR A 1 151 ? 12.109 -22.422 -13.539 1 94.12 151 THR A C 1
ATOM 1172 O O . THR A 1 151 ? 11.195 -21.594 -13.508 1 94.12 151 THR A O 1
ATOM 1175 N N . PRO A 1 152 ? 13.289 -22.203 -12.992 1 95.81 152 PRO A N 1
ATOM 1176 C CA . PRO A 1 152 ? 13.578 -20.891 -12.383 1 95.81 152 PRO A CA 1
ATOM 1177 C C . PRO A 1 152 ? 13.359 -19.734 -13.352 1 95.81 152 PRO A C 1
ATOM 1179 O O . PRO A 1 152 ? 12.836 -18.688 -12.953 1 95.81 152 PRO A O 1
ATOM 1182 N N . ALA A 1 153 ? 13.75 -19.938 -14.578 1 95.44 153 ALA A N 1
ATOM 1183 C CA . ALA A 1 153 ? 13.57 -18.906 -15.586 1 95.44 153 ALA A CA 1
ATOM 1184 C C . ALA A 1 153 ? 12.094 -18.578 -15.797 1 95.44 153 ALA A C 1
ATOM 1186 O O . ALA A 1 153 ? 11.703 -17.406 -15.82 1 95.44 153 ALA A O 1
ATOM 1187 N N . ALA A 1 154 ? 11.289 -19.625 -15.922 1 94.06 154 ALA A N 1
ATOM 1188 C CA . ALA A 1 154 ? 9.852 -19.438 -16.109 1 94.06 154 ALA A CA 1
ATOM 1189 C C . ALA A 1 154 ? 9.219 -18.812 -14.867 1 94.06 154 ALA A C 1
ATOM 1191 O O . ALA A 1 154 ? 8.289 -18 -14.984 1 94.06 154 ALA A O 1
ATOM 1192 N N . PHE A 1 155 ? 9.734 -19.203 -13.75 1 95.81 155 PHE A N 1
ATOM 1193 C CA . PHE A 1 155 ? 9.258 -18.656 -12.484 1 95.81 155 PHE A CA 1
ATOM 1194 C C . PHE A 1 155 ? 9.484 -17.156 -12.422 1 95.81 155 PHE A C 1
ATOM 1196 O O . PHE A 1 155 ? 8.547 -16.391 -12.172 1 95.81 155 PHE A O 1
ATOM 1203 N N . LEU A 1 156 ? 10.68 -16.703 -12.742 1 95.88 156 LEU A N 1
ATOM 1204 C CA . LEU A 1 156 ? 11.023 -15.289 -12.719 1 95.88 156 LEU A CA 1
ATOM 1205 C C . LEU A 1 156 ? 10.195 -14.508 -13.734 1 95.88 156 LEU A C 1
ATOM 1207 O O . LEU A 1 156 ? 9.68 -13.43 -13.422 1 95.88 156 LEU A O 1
ATOM 1211 N N . ALA A 1 157 ? 10.125 -15.078 -14.891 1 94.5 157 ALA A N 1
ATOM 1212 C CA . ALA A 1 157 ? 9.328 -14.43 -15.93 1 94.5 157 ALA A CA 1
ATOM 1213 C C . ALA A 1 157 ? 7.875 -14.266 -15.492 1 94.5 157 ALA A C 1
ATOM 1215 O O . ALA A 1 157 ? 7.242 -13.25 -15.773 1 94.5 157 ALA A O 1
ATOM 1216 N N . GLY A 1 158 ? 7.379 -15.312 -14.797 1 93.38 158 GLY A N 1
ATOM 1217 C CA . GLY A 1 158 ? 6.02 -15.25 -14.273 1 93.38 158 GLY A CA 1
ATOM 1218 C C . GLY A 1 158 ? 5.824 -14.164 -13.234 1 93.38 158 GLY A C 1
ATOM 1219 O O . GLY A 1 158 ? 4.812 -13.469 -13.242 1 93.38 158 GLY A O 1
ATOM 1220 N N . ILE A 1 159 ? 6.777 -14.07 -12.352 1 95.62 159 ILE A N 1
ATOM 1221 C CA . ILE A 1 159 ? 6.711 -13.031 -11.328 1 95.62 159 ILE A CA 1
ATOM 1222 C C . ILE A 1 159 ? 6.684 -11.656 -11.984 1 95.62 159 ILE A C 1
ATOM 1224 O O . ILE A 1 159 ? 5.852 -10.812 -11.641 1 95.62 159 ILE A O 1
ATOM 1228 N N . TYR A 1 160 ? 7.582 -11.453 -12.93 1 96.19 160 TYR A N 1
ATOM 1229 C CA . TYR A 1 160 ? 7.637 -10.172 -13.617 1 96.19 160 TYR A CA 1
ATOM 1230 C C . TYR A 1 160 ? 6.309 -9.859 -14.289 1 96.19 160 TYR A C 1
ATOM 1232 O O . TYR A 1 160 ? 5.805 -8.734 -14.188 1 96.19 160 TYR A O 1
ATOM 1240 N N . ARG A 1 161 ? 5.789 -10.773 -14.969 1 93.94 161 ARG A N 1
ATOM 1241 C CA . ARG A 1 161 ? 4.539 -10.578 -15.703 1 93.94 161 ARG A CA 1
ATOM 1242 C C . ARG A 1 161 ? 3.41 -10.18 -14.758 1 93.94 161 ARG A C 1
ATOM 1244 O O . ARG A 1 161 ? 2.662 -9.242 -15.031 1 93.94 161 ARG A O 1
ATOM 1251 N N . ARG A 1 162 ? 3.305 -10.891 -13.664 1 93.81 162 ARG A N 1
ATOM 1252 C CA . ARG A 1 162 ? 2.227 -10.641 -12.711 1 93.81 162 ARG A CA 1
ATOM 1253 C C . ARG A 1 162 ? 2.385 -9.273 -12.055 1 93.81 162 ARG A C 1
ATOM 1255 O O . ARG A 1 162 ? 1.409 -8.539 -11.898 1 93.81 162 ARG A O 1
ATOM 1262 N N . LEU A 1 163 ? 3.605 -8.984 -11.711 1 96.31 163 LEU A N 1
ATOM 1263 C CA . LEU A 1 163 ? 3.869 -7.66 -11.156 1 96.31 163 LEU A CA 1
ATOM 1264 C C . LEU A 1 163 ? 3.516 -6.566 -12.156 1 96.31 163 LEU A C 1
ATOM 1266 O O . LEU A 1 163 ? 2.83 -5.602 -11.812 1 96.31 163 LEU A O 1
ATOM 1270 N N . ASN A 1 164 ? 3.957 -6.754 -13.32 1 94.75 164 ASN A N 1
ATOM 1271 C CA . ASN A 1 164 ? 3.742 -5.73 -14.336 1 94.75 164 ASN A CA 1
ATOM 1272 C C . ASN A 1 164 ? 2.258 -5.523 -14.617 1 94.75 164 ASN A C 1
ATOM 1274 O O . ASN A 1 164 ? 1.819 -4.398 -14.867 1 94.75 164 ASN A O 1
ATOM 1278 N N . GLU A 1 165 ? 1.528 -6.555 -14.602 1 92.19 165 GLU A N 1
ATOM 1279 C CA . GLU A 1 165 ? 0.088 -6.449 -14.82 1 92.19 165 GLU A CA 1
ATOM 1280 C C . GLU A 1 165 ? -0.555 -5.516 -13.797 1 92.19 165 GLU A C 1
ATOM 1282 O O . GLU A 1 165 ? -1.361 -4.656 -14.156 1 92.19 165 GLU A O 1
ATOM 1287 N N . VAL A 1 166 ? -0.202 -5.68 -12.578 1 93.5 166 VAL A N 1
ATOM 1288 C CA . VAL A 1 166 ? -0.773 -4.855 -11.516 1 93.5 166 VAL A CA 1
ATOM 1289 C C . VAL A 1 166 ? -0.327 -3.404 -11.695 1 93.5 166 VAL A C 1
ATOM 1291 O O . VAL A 1 166 ? -1.148 -2.486 -11.648 1 93.5 166 VAL A O 1
ATOM 1294 N N . PHE A 1 167 ? 0.918 -3.223 -11.93 1 96.12 167 PHE A N 1
ATOM 1295 C CA . PHE A 1 167 ? 1.429 -1.859 -11.984 1 96.12 167 PHE A CA 1
ATOM 1296 C C . PHE A 1 167 ? 0.969 -1.161 -13.258 1 96.12 167 PHE A C 1
ATOM 1298 O O . PHE A 1 167 ? 0.83 0.064 -13.289 1 96.12 167 PHE A O 1
ATOM 1305 N N . LEU A 1 168 ? 0.669 -1.904 -14.297 1 93.5 168 LEU A N 1
ATOM 1306 C CA . LEU A 1 168 ? 0.062 -1.314 -15.484 1 93.5 168 LEU A CA 1
ATOM 1307 C C . LEU A 1 168 ? -1.331 -0.778 -15.18 1 93.5 168 LEU A C 1
ATOM 1309 O O . LEU A 1 168 ? -1.757 0.227 -15.75 1 93.5 168 LEU A O 1
ATOM 1313 N N . SER A 1 169 ? -1.97 -1.417 -14.266 1 90.31 169 SER A N 1
ATOM 1314 C CA . SER A 1 169 ? -3.318 -0.994 -13.898 1 90.31 169 SER A CA 1
ATOM 1315 C C . SER A 1 169 ? -3.295 0.332 -13.148 1 90.31 169 SER A C 1
ATOM 1317 O O . SER A 1 169 ? -4.332 0.982 -12.992 1 90.31 169 SER A O 1
ATOM 1319 N N . LEU A 1 170 ? -2.135 0.747 -12.656 1 93.75 170 LEU A N 1
ATOM 1320 C CA . LEU A 1 170 ? -2 2.023 -11.969 1 93.75 170 LEU A CA 1
ATOM 1321 C C . LEU A 1 170 ? -1.822 3.166 -12.961 1 93.75 170 LEU A C 1
ATOM 1323 O O . LEU A 1 170 ? -1.665 4.32 -12.562 1 93.75 170 LEU A O 1
ATOM 1327 N N . ASP A 1 171 ? -1.835 2.895 -14.172 1 90.56 171 ASP A N 1
ATOM 1328 C CA . ASP A 1 171 ? -1.932 3.848 -15.273 1 90.56 171 ASP A CA 1
ATOM 1329 C C . ASP A 1 171 ? -0.837 4.91 -15.18 1 90.56 171 ASP A C 1
ATOM 1331 O O . ASP A 1 171 ? -1.123 6.109 -15.211 1 90.56 171 ASP A O 1
ATOM 1335 N N . GLY A 1 172 ? 0.394 4.453 -14.977 1 91.5 172 GLY A N 1
ATOM 1336 C CA . GLY A 1 172 ? 1.551 5.336 -15.016 1 91.5 172 GLY A CA 1
ATOM 1337 C C . GLY A 1 172 ? 1.765 6.098 -13.719 1 91.5 172 GLY A C 1
ATOM 1338 O O . GLY A 1 172 ? 2.727 6.855 -13.594 1 91.5 172 GLY A O 1
ATOM 1339 N N . ARG A 1 173 ? 0.905 5.906 -12.719 1 93.25 173 ARG A N 1
ATOM 1340 C CA . ARG A 1 173 ? 0.995 6.629 -11.461 1 93.25 173 ARG A CA 1
ATOM 1341 C C . ARG A 1 173 ? 2.109 6.062 -10.586 1 93.25 173 ARG A C 1
ATOM 1343 O O . ARG A 1 173 ? 2.533 6.703 -9.617 1 93.25 173 ARG A O 1
ATOM 1350 N N . MET A 1 174 ? 2.541 4.887 -11.008 1 96.38 174 MET A N 1
ATOM 1351 C CA . MET A 1 174 ? 3.621 4.242 -10.266 1 96.38 174 MET A CA 1
ATOM 1352 C C . MET A 1 174 ? 4.43 3.32 -11.172 1 96.38 174 MET A C 1
ATOM 1354 O O . MET A 1 174 ? 3.863 2.473 -11.867 1 96.38 174 MET A O 1
ATOM 1358 N N . MET A 1 175 ? 5.648 3.498 -11.172 1 97.06 175 MET A N 1
ATOM 1359 C CA . MET A 1 175 ? 6.578 2.619 -11.875 1 97.06 175 MET A CA 1
ATOM 1360 C C . MET A 1 175 ? 7.695 2.152 -10.953 1 97.06 175 MET A C 1
ATOM 1362 O O . MET A 1 175 ? 8.055 2.854 -10.008 1 97.06 175 MET A O 1
ATOM 1366 N N . ILE A 1 176 ? 8.258 1.008 -11.195 1 97.94 176 ILE A N 1
ATOM 1367 C CA . ILE A 1 176 ? 9.273 0.441 -10.32 1 97.94 176 ILE A CA 1
ATOM 1368 C C . ILE A 1 176 ? 10.398 -0.165 -11.156 1 97.94 176 ILE A C 1
ATOM 1370 O O . ILE A 1 176 ? 10.148 -0.982 -12.047 1 97.94 176 ILE A O 1
ATOM 1374 N N . SER A 1 177 ? 11.602 0.236 -10.945 1 97.88 177 SER A N 1
ATOM 1375 C CA . SER A 1 177 ? 12.766 -0.479 -11.469 1 97.88 177 SER A CA 1
ATOM 1376 C C . SER A 1 177 ? 13.18 -1.614 -10.539 1 97.88 177 SER A C 1
ATOM 1378 O O . SER A 1 177 ? 12.984 -1.528 -9.328 1 97.88 177 SER A O 1
ATOM 1380 N N . LEU A 1 178 ? 13.695 -2.684 -11.102 1 98.38 178 LEU A N 1
ATOM 1381 C CA . LEU A 1 178 ? 14.008 -3.799 -10.219 1 98.38 178 LEU A CA 1
ATOM 1382 C C . LEU A 1 178 ? 15.031 -4.73 -10.852 1 98.38 178 LEU A C 1
ATOM 1384 O O . LEU A 1 178 ? 15.242 -4.691 -12.07 1 98.38 178 LEU A O 1
ATOM 1388 N N . THR A 1 179 ? 15.68 -5.449 -10.039 1 98.38 179 THR A N 1
ATOM 1389 C CA . THR A 1 179 ? 16.422 -6.656 -10.398 1 98.38 179 THR A CA 1
ATOM 1390 C C . THR A 1 179 ? 16.047 -7.812 -9.477 1 98.38 179 THR A C 1
ATOM 1392 O O . THR A 1 179 ? 15.891 -7.625 -8.266 1 98.38 179 THR A O 1
ATOM 1395 N N . MET A 1 180 ? 15.766 -8.961 -10.016 1 98.25 180 MET A N 1
ATOM 1396 C CA . MET A 1 180 ? 15.5 -10.148 -9.203 1 98.25 180 MET A CA 1
ATOM 1397 C C . MET A 1 180 ? 16.297 -11.344 -9.703 1 98.25 180 MET A C 1
ATOM 1399 O O . MET A 1 180 ? 16.703 -11.383 -10.867 1 98.25 180 MET A O 1
ATOM 1403 N N . ALA A 1 181 ? 16.5 -12.281 -8.836 1 98.44 181 ALA A N 1
ATOM 1404 C CA . ALA A 1 181 ? 17.297 -13.461 -9.141 1 98.44 181 ALA A CA 1
ATOM 1405 C C . ALA A 1 181 ? 16.766 -14.688 -8.414 1 98.44 181 ALA A C 1
ATOM 1407 O O . ALA A 1 181 ? 16.188 -14.578 -7.332 1 98.44 181 ALA A O 1
ATOM 1408 N N . VAL A 1 182 ? 16.906 -15.805 -9.016 1 97.88 182 VAL A N 1
ATOM 1409 C CA . VAL A 1 182 ? 16.703 -17.109 -8.391 1 97.88 182 VAL A CA 1
ATOM 1410 C C . VAL A 1 182 ? 18 -17.906 -8.43 1 97.88 182 VAL A C 1
ATOM 1412 O O . VAL A 1 182 ? 18.609 -18.062 -9.492 1 97.88 182 VAL A O 1
ATOM 1415 N N . ILE A 1 183 ? 18.422 -18.312 -7.301 1 97.31 183 ILE A N 1
ATOM 1416 C CA . ILE A 1 183 ? 19.609 -19.156 -7.199 1 97.31 183 ILE A CA 1
ATOM 1417 C C . ILE A 1 183 ? 19.203 -20.594 -6.898 1 97.31 183 ILE A C 1
ATOM 1419 O O . ILE A 1 183 ? 18.578 -20.875 -5.871 1 97.31 183 ILE A O 1
ATOM 1423 N N . SER A 1 184 ? 19.609 -21.516 -7.758 1 96.44 184 SER A N 1
ATOM 1424 C CA . SER A 1 184 ? 19.281 -22.922 -7.625 1 96.44 184 SER A CA 1
ATOM 1425 C C . SER A 1 184 ? 20.297 -23.656 -6.758 1 96.44 184 SER A C 1
ATOM 1427 O O . SER A 1 184 ? 21.391 -23.156 -6.52 1 96.44 184 SER A O 1
ATOM 1429 N N . PRO A 1 185 ? 19.906 -24.812 -6.336 1 93.94 185 PRO A N 1
ATOM 1430 C CA . PRO A 1 185 ? 20.828 -25.594 -5.504 1 93.94 185 PRO A CA 1
ATOM 1431 C C . PRO A 1 185 ? 22.141 -25.906 -6.215 1 93.94 185 PRO A C 1
ATOM 1433 O O . PRO A 1 185 ? 23.172 -26.062 -5.562 1 93.94 185 PRO A O 1
ATOM 1436 N N . ASP A 1 186 ? 22.109 -26.047 -7.504 1 94.62 186 ASP A N 1
ATOM 1437 C CA . ASP A 1 186 ? 23.312 -26.359 -8.258 1 94.62 186 ASP A CA 1
ATOM 1438 C C . ASP A 1 186 ? 24.141 -25.109 -8.516 1 94.62 186 ASP A C 1
ATOM 1440 O O . ASP A 1 186 ? 25.078 -25.125 -9.32 1 94.62 186 ASP A O 1
ATOM 1444 N N . ARG A 1 187 ? 23.719 -23.922 -7.988 1 96 187 ARG A N 1
ATOM 1445 C CA . ARG A 1 187 ? 24.422 -22.641 -8.023 1 96 187 ARG A CA 1
ATOM 1446 C C . ARG A 1 187 ? 24.188 -21.922 -9.344 1 96 187 ARG A C 1
ATOM 1448 O O . ARG A 1 187 ? 24.875 -20.953 -9.664 1 96 187 ARG A O 1
ATOM 1455 N N . SER A 1 188 ? 23.281 -22.438 -10.117 1 97.25 188 SER A N 1
ATOM 1456 C CA . SER A 1 188 ? 22.828 -21.641 -11.25 1 97.25 188 SER A CA 1
ATOM 1457 C C . SER A 1 188 ? 21.969 -20.453 -10.797 1 97.25 188 SER A C 1
ATOM 1459 O O . SER A 1 188 ? 21.078 -20.609 -9.969 1 97.25 188 SER A O 1
ATOM 1461 N N . ALA A 1 189 ? 22.297 -19.328 -11.328 1 98.12 189 ALA A N 1
ATOM 1462 C CA . ALA A 1 189 ? 21.547 -18.109 -11.023 1 98.12 189 ALA A CA 1
ATOM 1463 C C . ALA A 1 189 ? 20.797 -17.609 -12.25 1 98.12 189 ALA A C 1
ATOM 1465 O O . ALA A 1 189 ? 21.344 -17.594 -13.352 1 98.12 189 ALA A O 1
ATOM 1466 N N . TYR A 1 190 ? 19.609 -17.297 -12.109 1 98.44 190 TYR A N 1
ATOM 1467 C CA . TYR A 1 190 ? 18.766 -16.688 -13.133 1 98.44 190 TYR A CA 1
ATOM 1468 C C . TYR A 1 190 ? 18.391 -15.266 -12.758 1 98.44 190 TYR A C 1
ATOM 1470 O O . TYR A 1 190 ? 17.969 -15.008 -11.625 1 98.44 190 TYR A O 1
ATOM 1478 N N . LEU A 1 191 ? 18.531 -14.359 -13.727 1 98.5 191 LEU A N 1
ATOM 1479 C CA . LEU A 1 191 ? 18.344 -12.953 -13.391 1 98.5 191 LEU A CA 1
ATOM 1480 C C . LEU A 1 191 ? 17.422 -12.266 -14.391 1 98.5 191 LEU A C 1
ATOM 1482 O O . LEU A 1 191 ? 17.484 -12.547 -15.586 1 98.5 191 LEU A O 1
ATOM 1486 N N . ILE A 1 192 ? 16.625 -11.375 -13.883 1 97 192 ILE A N 1
ATOM 1487 C CA . ILE A 1 192 ? 15.883 -10.391 -14.656 1 97 192 ILE A CA 1
ATOM 1488 C C . ILE A 1 192 ? 16.156 -8.984 -14.125 1 97 192 ILE A C 1
ATOM 1490 O O . ILE A 1 192 ? 16.281 -8.789 -12.906 1 97 192 ILE A O 1
ATOM 1494 N N . SER A 1 193 ? 16.328 -8.07 -15.031 1 97.12 193 SER A N 1
ATOM 1495 C CA . SER A 1 193 ? 16.469 -6.664 -14.68 1 97.12 193 SER A CA 1
ATOM 1496 C C . SER A 1 193 ? 15.5 -5.797 -15.484 1 97.12 193 SER A C 1
ATOM 1498 O O . SER A 1 193 ? 15.297 -6.035 -16.672 1 97.12 193 SER A O 1
ATOM 1500 N N . ALA A 1 194 ? 14.875 -4.922 -14.82 1 96.12 194 ALA A N 1
ATOM 1501 C CA . ALA A 1 194 ? 13.961 -3.975 -15.445 1 96.12 194 ALA A CA 1
ATOM 1502 C C . ALA A 1 194 ? 14.398 -2.537 -15.188 1 96.12 194 ALA A C 1
ATOM 1504 O O . ALA A 1 194 ? 14.008 -1.936 -14.188 1 96.12 194 ALA A O 1
ATOM 1505 N N . GLU A 1 195 ? 15.211 -2.02 -16.125 1 95.44 195 GLU A N 1
ATOM 1506 C CA . GLU A 1 195 ? 15.758 -0.667 -16.047 1 95.44 195 GLU A CA 1
ATOM 1507 C C . GLU A 1 195 ? 16.344 -0.374 -14.672 1 95.44 195 GLU A C 1
ATOM 1509 O O . GLU A 1 195 ? 16.078 0.681 -14.094 1 95.44 195 GLU A O 1
ATOM 1514 N N . HIS A 1 196 ? 17.016 -1.243 -14.148 1 97.5 196 HIS A N 1
ATOM 1515 C CA . HIS A 1 196 ? 17.719 -1.211 -12.867 1 97.5 196 HIS A CA 1
ATOM 1516 C C . HIS A 1 196 ? 19.219 -1.457 -13.055 1 97.5 196 HIS A C 1
ATOM 1518 O O . HIS A 1 196 ? 19.641 -2.051 -14.055 1 97.5 196 HIS A O 1
ATOM 1524 N N . PRO A 1 197 ? 20.078 -0.938 -12.156 1 96.44 197 PRO A N 1
ATOM 1525 C CA . PRO A 1 197 ? 21.516 -1.143 -12.336 1 96.44 197 PRO A CA 1
ATOM 1526 C C . PRO A 1 197 ? 21.891 -2.619 -12.43 1 96.44 197 PRO A C 1
ATOM 1528 O O . PRO A 1 197 ? 21.312 -3.455 -11.734 1 96.44 197 PRO A O 1
ATOM 1531 N N . ASP A 1 198 ? 22.844 -2.906 -13.25 1 97.19 198 ASP A N 1
ATOM 1532 C CA . ASP A 1 198 ? 23.312 -4.281 -13.414 1 97.19 198 ASP A CA 1
ATOM 1533 C C . ASP A 1 198 ? 23.875 -4.824 -12.102 1 97.19 198 ASP A C 1
ATOM 1535 O O . ASP A 1 198 ? 24.562 -4.109 -11.367 1 97.19 198 ASP A O 1
ATOM 1539 N N . PRO A 1 199 ? 23.594 -6.066 -11.805 1 98.12 199 PRO A N 1
ATOM 1540 C CA . PRO A 1 199 ? 24.203 -6.688 -10.625 1 98.12 199 PRO A CA 1
ATOM 1541 C C . PRO A 1 199 ? 25.734 -6.734 -10.719 1 98.12 199 PRO A C 1
ATOM 1543 O O . PRO A 1 199 ? 26.297 -6.621 -11.812 1 98.12 199 PRO A O 1
ATOM 1546 N N . VAL A 1 200 ? 26.344 -6.867 -9.578 1 98.31 200 VAL A N 1
ATOM 1547 C CA . VAL A 1 200 ? 27.797 -6.98 -9.492 1 98.31 200 VAL A CA 1
ATOM 1548 C C . VAL A 1 200 ? 28.172 -8.359 -8.961 1 98.31 200 VAL A C 1
ATOM 1550 O O . VAL A 1 200 ? 27.578 -8.844 -7.988 1 98.31 200 VAL A O 1
ATOM 1553 N N . LEU A 1 201 ? 29.078 -9.039 -9.609 1 98.56 201 LEU A N 1
ATOM 1554 C CA . LEU A 1 201 ? 29.625 -10.32 -9.172 1 98.56 201 LEU A CA 1
ATOM 1555 C C . LEU A 1 201 ? 31.062 -10.164 -8.695 1 98.56 201 LEU A C 1
ATOM 1557 O O . LEU A 1 201 ? 31.906 -9.68 -9.445 1 98.56 201 LEU A O 1
ATOM 1561 N N . LEU A 1 202 ? 31.312 -10.406 -7.453 1 98.38 202 LEU A N 1
ATOM 1562 C CA . LEU A 1 202 ? 32.688 -10.492 -6.918 1 98.38 202 LEU A CA 1
ATOM 1563 C C . LEU A 1 202 ? 33.156 -11.938 -6.902 1 98.38 202 LEU A C 1
ATOM 1565 O O . LEU A 1 202 ? 32.656 -12.766 -6.145 1 98.38 202 LEU A O 1
ATOM 1569 N N . ALA A 1 203 ? 34.062 -12.273 -7.738 1 97.5 203 ALA A N 1
ATOM 1570 C CA . ALA A 1 203 ? 34.656 -13.609 -7.863 1 97.5 203 ALA A CA 1
ATOM 1571 C C . ALA A 1 203 ? 36.188 -13.547 -7.766 1 97.5 203 ALA A C 1
ATOM 1573 O O . ALA A 1 203 ? 36.812 -12.82 -8.523 1 97.5 203 ALA A O 1
ATOM 1574 N N . LYS A 1 204 ? 36.719 -14.32 -6.832 1 95.38 204 LYS A N 1
ATOM 1575 C CA . LYS A 1 204 ? 38.188 -14.391 -6.645 1 95.38 204 LYS A CA 1
ATOM 1576 C C . LYS A 1 204 ? 38.781 -13 -6.496 1 95.38 204 LYS A C 1
ATOM 1578 O O . LYS A 1 204 ? 39.781 -12.664 -7.16 1 95.38 204 LYS A O 1
ATOM 1583 N N . GLY A 1 205 ? 38.094 -12.195 -5.785 1 95 205 GLY A N 1
ATOM 1584 C CA . GLY A 1 205 ? 38.594 -10.883 -5.438 1 95 205 GLY A CA 1
ATOM 1585 C C . GLY A 1 205 ? 38.406 -9.852 -6.531 1 95 205 GLY A C 1
ATOM 1586 O O . GLY A 1 205 ? 38.812 -8.695 -6.383 1 95 205 GLY A O 1
ATOM 1587 N N . LYS A 1 206 ? 37.812 -10.219 -7.578 1 97.31 206 LYS A N 1
ATOM 1588 C CA . LYS A 1 206 ? 37.531 -9.297 -8.68 1 97.31 206 LYS A CA 1
ATOM 1589 C C . LYS A 1 206 ? 36.031 -9.078 -8.852 1 97.31 206 LYS A C 1
ATOM 1591 O O . LYS A 1 206 ? 35.281 -10.039 -8.898 1 97.31 206 LYS A O 1
ATOM 1596 N N . ALA A 1 207 ? 35.656 -7.77 -9 1 98.12 207 ALA A N 1
ATOM 1597 C CA . ALA A 1 207 ? 34.25 -7.41 -9.18 1 98.12 207 ALA A CA 1
ATOM 1598 C C . ALA A 1 207 ? 33.969 -7.016 -10.633 1 98.12 207 ALA A C 1
ATOM 1600 O O . ALA A 1 207 ? 34.812 -6.344 -11.266 1 98.12 207 ALA A O 1
ATOM 1601 N N . ARG A 1 208 ? 32.844 -7.449 -11.164 1 97.44 208 ARG A N 1
ATOM 1602 C CA . ARG A 1 208 ? 32.438 -7.066 -12.508 1 97.44 208 ARG A CA 1
ATOM 1603 C C . ARG A 1 208 ? 30.922 -6.918 -12.586 1 97.44 208 ARG A C 1
ATOM 1605 O O . ARG A 1 208 ? 30.188 -7.535 -11.812 1 97.44 208 ARG A O 1
ATOM 1612 N N . LEU A 1 209 ? 30.516 -6.137 -13.5 1 97.31 209 LEU A N 1
ATOM 1613 C CA . LEU A 1 209 ? 29.078 -6.023 -13.781 1 97.31 209 LEU A CA 1
ATOM 1614 C C . LEU A 1 209 ? 28.578 -7.258 -14.523 1 97.31 209 LEU A C 1
ATOM 1616 O O . LEU A 1 209 ? 29.266 -7.781 -15.406 1 97.31 209 LEU A O 1
ATOM 1620 N N . VAL A 1 210 ? 27.438 -7.746 -14.086 1 97.38 210 VAL A N 1
ATOM 1621 C CA . VAL A 1 210 ? 26.75 -8.797 -14.828 1 97.38 210 VAL A CA 1
ATOM 1622 C C . VAL A 1 210 ? 25.781 -8.164 -15.836 1 97.38 210 VAL A C 1
ATOM 1624 O O . VAL A 1 210 ? 24.828 -7.496 -15.453 1 97.38 210 VAL A O 1
ATOM 1627 N N . ASN A 1 211 ? 26.109 -8.312 -17.078 1 94.94 211 ASN A N 1
ATOM 1628 C CA . ASN A 1 211 ? 25.219 -7.77 -18.109 1 94.94 211 ASN A CA 1
ATOM 1629 C C . ASN A 1 211 ? 23.922 -8.547 -18.203 1 94.94 211 ASN A C 1
ATOM 1631 O O . ASN A 1 211 ? 23.875 -9.648 -18.75 1 94.94 211 ASN A O 1
ATOM 1635 N N . VAL A 1 212 ? 22.875 -7.965 -17.656 1 95.19 212 VAL A N 1
ATOM 1636 C CA . VAL A 1 212 ? 21.547 -8.578 -17.656 1 95.19 212 VAL A CA 1
ATOM 1637 C C . VAL A 1 212 ? 20.656 -7.883 -18.688 1 95.19 212 VAL A C 1
ATOM 1639 O O . VAL A 1 212 ? 20.641 -6.652 -18.766 1 95.19 212 VAL A O 1
ATOM 1642 N N . ALA A 1 213 ? 20.047 -8.656 -19.516 1 90.19 213 ALA A N 1
ATOM 1643 C CA . ALA A 1 213 ? 19.094 -8.07 -20.469 1 90.19 213 ALA A CA 1
ATOM 1644 C C . ALA A 1 213 ? 18.047 -7.234 -19.734 1 90.19 213 ALA A C 1
ATOM 1646 O O . ALA A 1 213 ? 17.469 -7.676 -18.734 1 90.19 213 ALA A O 1
ATOM 1647 N N . GLN A 1 214 ? 17.812 -6.02 -20.266 1 92.5 214 GLN A N 1
ATOM 1648 C CA . GLN A 1 214 ? 16.953 -5.082 -19.562 1 92.5 214 GLN A CA 1
ATOM 1649 C C . GLN A 1 214 ? 15.516 -5.148 -20.078 1 92.5 214 GLN A C 1
ATOM 1651 O O . GLN A 1 214 ? 15.297 -5.105 -21.297 1 92.5 214 GLN A O 1
ATOM 1656 N N . LEU A 1 215 ? 14.68 -5.301 -19.188 1 93.06 215 LEU A N 1
ATOM 1657 C CA . LEU A 1 215 ? 13.25 -5.168 -19.453 1 93.06 215 LEU A CA 1
ATOM 1658 C C . LEU A 1 215 ? 12.75 -3.787 -19.047 1 93.06 215 LEU A C 1
ATOM 1660 O O . LEU A 1 215 ? 13.445 -3.053 -18.344 1 93.06 215 LEU A O 1
ATOM 1664 N N . PRO A 1 216 ? 11.555 -3.369 -19.547 1 93.25 216 PRO A N 1
ATOM 1665 C CA . PRO A 1 216 ? 10.969 -2.125 -19.047 1 93.25 216 PRO A CA 1
ATOM 1666 C C . PRO A 1 216 ? 10.617 -2.195 -17.562 1 93.25 216 PRO A C 1
ATOM 1668 O O . PRO A 1 216 ? 10.273 -3.266 -17.047 1 93.25 216 PRO A O 1
ATOM 1671 N N . LYS A 1 217 ? 10.773 -1.05 -16.922 1 95.88 217 LYS A N 1
ATOM 1672 C CA . LYS A 1 217 ? 10.328 -0.999 -15.539 1 95.88 217 LYS A CA 1
ATOM 1673 C C . LYS A 1 217 ? 8.859 -1.38 -15.414 1 95.88 217 LYS A C 1
ATOM 1675 O O . LYS A 1 217 ? 8.102 -1.278 -16.375 1 95.88 217 LYS A O 1
ATOM 1680 N N . LEU A 1 218 ? 8.453 -1.881 -14.266 1 96.38 218 LEU A N 1
ATOM 1681 C CA . LEU A 1 218 ? 7.051 -2.197 -14.023 1 96.38 218 LEU A CA 1
ATOM 1682 C C . LEU A 1 218 ? 6.172 -0.968 -14.242 1 96.38 218 LEU A C 1
ATOM 1684 O O . LEU A 1 218 ? 6.516 0.13 -13.797 1 96.38 218 LEU A O 1
ATOM 1688 N N . GLY A 1 219 ? 5 -1.174 -14.914 1 95.38 219 GLY A N 1
ATOM 1689 C CA . GLY A 1 219 ? 4.02 -0.114 -15.094 1 95.38 219 GLY A CA 1
ATOM 1690 C C . GLY A 1 219 ? 4.312 0.768 -16.297 1 95.38 219 GLY A C 1
ATOM 1691 O O . GLY A 1 219 ? 3.564 1.707 -16.578 1 95.38 219 GLY A O 1
ATOM 1692 N N . SER A 1 220 ? 5.426 0.525 -16.953 1 91.06 220 SER A N 1
ATOM 1693 C CA . SER A 1 220 ? 5.77 1.322 -18.125 1 91.06 220 SER A CA 1
ATOM 1694 C C . SER A 1 220 ? 4.961 0.896 -19.344 1 91.06 220 SER A C 1
ATOM 1696 O O . SER A 1 220 ? 4.789 -0.3 -19.594 1 91.06 220 SER A O 1
ATOM 1698 N N . THR A 1 221 ? 3.977 1.715 -19.906 1 73.25 221 THR A N 1
ATOM 1699 C CA . THR A 1 221 ? 3.131 1.417 -21.047 1 73.25 221 THR A CA 1
ATOM 1700 C C . THR A 1 221 ? 3.941 1.451 -22.344 1 73.25 221 THR A C 1
ATOM 1702 O O . THR A 1 221 ? 3.375 1.469 -23.438 1 73.25 221 THR A O 1
ATOM 1705 N N . ARG A 1 222 ? 5.168 1.6 -22.312 1 59.41 222 ARG A N 1
ATOM 1706 C CA . ARG A 1 222 ? 5.852 1.714 -23.594 1 59.41 222 ARG A CA 1
ATOM 1707 C C . ARG A 1 222 ? 5.48 0.558 -24.516 1 59.41 222 ARG A C 1
ATOM 1709 O O . ARG A 1 222 ? 5.281 -0.569 -24.062 1 59.41 222 ARG A O 1
ATOM 1716 N N . ASP A 1 223 ? 4.691 0.74 -25.562 1 55.16 223 ASP A N 1
ATOM 1717 C CA . ASP A 1 223 ? 4.23 -0.061 -26.688 1 55.16 223 ASP A CA 1
ATOM 1718 C C . ASP A 1 223 ? 5.246 -1.147 -27.047 1 55.16 223 ASP A C 1
ATOM 1720 O O . ASP A 1 223 ? 4.969 -2.021 -27.859 1 55.16 223 ASP A O 1
ATOM 1724 N N . ASP A 1 224 ? 6.406 -0.89 -26.594 1 52.06 224 ASP A N 1
ATOM 1725 C CA . ASP A 1 224 ? 7.41 -1.639 -27.344 1 52.06 224 ASP A CA 1
ATOM 1726 C C . ASP A 1 224 ? 7.609 -3.033 -26.75 1 52.06 224 ASP A C 1
ATOM 1728 O O . ASP A 1 224 ? 8.5 -3.771 -27.188 1 52.06 224 ASP A O 1
ATOM 1732 N N . MET A 1 225 ? 7.102 -3.301 -25.672 1 53.62 225 MET A N 1
ATOM 1733 C CA . MET A 1 225 ? 7.613 -4.609 -25.266 1 53.62 225 MET A CA 1
ATOM 1734 C C . MET A 1 225 ? 6.887 -5.727 -26.016 1 53.62 225 MET A C 1
ATOM 1736 O O . MET A 1 225 ? 5.664 -5.848 -25.906 1 53.62 225 MET A O 1
ATOM 1740 N N . PRO A 1 226 ? 7.406 -6.238 -26.953 1 47.88 226 PRO A N 1
ATOM 1741 C CA . PRO A 1 226 ? 6.797 -7.488 -27.422 1 47.88 226 PRO A CA 1
ATOM 1742 C C . PRO A 1 226 ? 6.477 -8.453 -26.281 1 47.88 226 PRO A C 1
ATOM 1744 O O . PRO A 1 226 ? 7.32 -8.688 -25.422 1 47.88 226 PRO A O 1
ATOM 1747 N N . SER A 1 227 ? 5.309 -8.508 -25.797 1 50.62 227 SER A N 1
ATOM 1748 C CA . SER A 1 227 ? 4.801 -9.43 -24.781 1 50.62 227 SER A CA 1
ATOM 1749 C C . SER A 1 227 ? 5.555 -10.758 -24.812 1 50.62 227 SER A C 1
ATOM 1751 O O . SER A 1 227 ? 5.668 -11.438 -23.797 1 50.62 227 SER A O 1
ATOM 1753 N N . ASP A 1 228 ? 6.004 -11.219 -25.938 1 57.12 228 ASP A N 1
ATOM 1754 C CA . ASP A 1 228 ? 6.203 -12.664 -26.078 1 57.12 228 ASP A CA 1
ATOM 1755 C C . ASP A 1 228 ? 7.504 -13.102 -25.406 1 57.12 228 ASP A C 1
ATOM 1757 O O . ASP A 1 228 ? 7.68 -14.2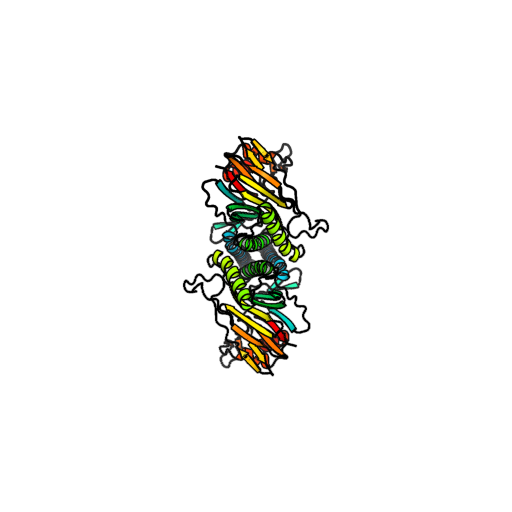81 -25.094 1 57.12 228 ASP A O 1
ATOM 1761 N N . LYS A 1 229 ? 8.664 -12.094 -25.25 1 75.19 229 LYS A N 1
ATOM 1762 C CA . LYS A 1 229 ? 9.789 -12.883 -24.75 1 75.19 229 LYS A CA 1
ATOM 1763 C C . LYS A 1 229 ? 10.5 -12.148 -23.609 1 75.19 229 LYS A C 1
ATOM 1765 O O . LYS A 1 229 ? 11.117 -11.102 -23.828 1 75.19 229 LYS A O 1
ATOM 1770 N N . ILE A 1 230 ? 10.102 -12.453 -22.328 1 89.94 230 ILE A N 1
ATOM 1771 C CA . ILE A 1 230 ? 10.852 -12.031 -21.141 1 89.94 230 ILE A CA 1
ATOM 1772 C C . ILE A 1 230 ? 12.203 -12.75 -21.109 1 89.94 230 ILE A C 1
ATOM 1774 O O . ILE A 1 230 ? 12.258 -13.969 -20.938 1 89.94 230 ILE A O 1
ATOM 1778 N N . ALA A 1 231 ? 13.227 -11.961 -21.391 1 90.44 231 ALA A N 1
ATOM 1779 C CA . ALA A 1 231 ? 14.578 -12.508 -21.406 1 90.44 231 ALA A CA 1
ATOM 1780 C C . ALA A 1 231 ? 15.102 -12.727 -19.984 1 90.44 231 ALA A C 1
ATOM 1782 O O . ALA A 1 231 ? 14.953 -11.852 -19.125 1 90.44 231 ALA A O 1
ATOM 1783 N N . VAL A 1 232 ? 15.594 -13.898 -19.734 1 95.62 232 VAL A N 1
ATOM 1784 C CA . VAL A 1 232 ? 16.203 -14.242 -18.438 1 95.62 232 VAL A CA 1
ATOM 1785 C C . VAL A 1 232 ? 17.672 -14.57 -18.641 1 95.62 232 VAL A C 1
ATOM 1787 O O . VAL A 1 232 ? 18.031 -15.367 -19.516 1 95.62 232 VAL A O 1
ATOM 1790 N N . THR A 1 233 ? 18.531 -13.938 -17.938 1 97.31 233 THR A N 1
ATOM 1791 C CA . THR A 1 233 ? 19.969 -14.172 -18 1 97.31 233 THR A CA 1
ATOM 1792 C C . THR A 1 233 ? 20.391 -15.266 -17.016 1 97.31 233 THR A C 1
ATOM 1794 O O . THR A 1 233 ? 19.938 -15.281 -15.875 1 97.31 233 THR A O 1
ATOM 1797 N N . ARG A 1 234 ? 21.203 -16.141 -17.484 1 97.31 234 ARG A N 1
ATOM 1798 C CA . ARG A 1 234 ? 21.688 -17.219 -16.641 1 97.31 234 ARG A CA 1
ATOM 1799 C C . ARG A 1 234 ? 23.188 -17.062 -16.359 1 97.31 234 ARG A C 1
ATOM 1801 O O . ARG A 1 234 ? 23.938 -16.688 -17.25 1 97.31 234 ARG A O 1
ATOM 1808 N N . LEU A 1 235 ? 23.562 -17.344 -15.141 1 96.75 235 LEU A N 1
ATOM 1809 C CA . LEU A 1 235 ? 24.969 -17.375 -14.773 1 96.75 235 LEU A CA 1
ATOM 1810 C C . LEU A 1 235 ? 25.25 -18.484 -13.766 1 96.75 235 LEU A C 1
ATOM 1812 O O . LEU A 1 235 ? 24.375 -18.844 -12.984 1 96.75 235 LEU A O 1
ATOM 1816 N N . MET A 1 236 ? 26.422 -19.047 -13.812 1 97.62 236 MET A N 1
ATOM 1817 C CA . MET A 1 236 ? 26.859 -20.062 -12.852 1 97.62 236 MET A CA 1
ATOM 1818 C C . MET A 1 236 ? 27.734 -19.438 -11.773 1 97.62 236 MET A C 1
ATOM 1820 O O . MET A 1 236 ? 28.734 -18.781 -12.078 1 97.62 236 MET A O 1
ATOM 1824 N N . LEU A 1 237 ? 27.344 -19.672 -10.539 1 98 237 LEU A N 1
ATOM 1825 C CA . LEU A 1 237 ? 28.125 -19.172 -9.414 1 98 237 LEU A CA 1
ATOM 1826 C C . LEU A 1 237 ? 29.078 -20.25 -8.891 1 98 237 LEU A C 1
ATOM 1828 O O . LEU A 1 237 ? 28.734 -21.422 -8.891 1 98 237 LEU A O 1
ATOM 1832 N N . ALA A 1 238 ? 30.219 -19.859 -8.508 1 97.62 238 ALA A N 1
ATOM 1833 C CA . ALA A 1 238 ? 31.172 -20.75 -7.852 1 97.62 238 ALA A CA 1
ATOM 1834 C C . ALA A 1 238 ? 31.188 -20.516 -6.344 1 97.62 238 ALA A C 1
ATOM 1836 O O . ALA A 1 238 ? 30.75 -19.469 -5.863 1 97.62 238 ALA A O 1
ATOM 1837 N N . PRO A 1 239 ? 31.609 -21.578 -5.59 1 96.56 239 PRO A N 1
ATOM 1838 C CA . PRO A 1 239 ? 31.812 -21.328 -4.16 1 96.56 239 PRO A CA 1
ATOM 1839 C C . PRO A 1 239 ? 32.688 -20.125 -3.895 1 96.56 239 PRO A C 1
ATOM 1841 O O . PRO A 1 239 ? 33.75 -19.953 -4.535 1 96.56 239 PRO A O 1
ATOM 1844 N N . GLY A 1 240 ? 32.25 -19.234 -3.059 1 96.75 240 GLY A N 1
ATOM 1845 C CA . GLY A 1 240 ? 33 -18.031 -2.729 1 96.75 240 GLY A CA 1
ATOM 1846 C C . GLY A 1 240 ? 32.562 -16.812 -3.498 1 96.75 240 GLY A C 1
ATOM 1847 O O . GLY A 1 240 ? 32.938 -15.68 -3.158 1 96.75 240 GLY A O 1
ATOM 1848 N N . ASP A 1 241 ? 31.75 -16.984 -4.531 1 98.19 241 ASP A N 1
ATOM 1849 C CA . ASP A 1 241 ? 31.234 -15.867 -5.316 1 98.19 241 ASP A CA 1
ATOM 1850 C C . ASP A 1 241 ? 30.219 -15.055 -4.508 1 98.19 241 ASP A C 1
ATOM 1852 O O . ASP A 1 241 ? 29.438 -15.609 -3.738 1 98.19 241 ASP A O 1
ATOM 1856 N N . LEU A 1 242 ? 30.312 -13.742 -4.641 1 98.44 242 LEU A N 1
ATOM 1857 C CA . LEU A 1 242 ? 29.344 -12.812 -4.055 1 98.44 242 LEU A CA 1
ATOM 1858 C C . LEU A 1 242 ? 28.562 -12.078 -5.141 1 98.44 242 LEU A C 1
ATOM 1860 O O . LEU A 1 242 ? 29.156 -11.359 -5.957 1 98.44 242 LEU A O 1
ATOM 1864 N N . LEU A 1 243 ? 27.281 -12.32 -5.199 1 98.62 243 LEU A N 1
ATOM 1865 C CA . LEU A 1 243 ? 26.391 -11.609 -6.113 1 98.62 243 LEU A CA 1
ATOM 1866 C C . LEU A 1 243 ? 25.656 -10.492 -5.387 1 98.62 243 LEU A C 1
ATOM 1868 O O . LEU A 1 243 ? 25.062 -10.711 -4.324 1 98.62 243 LEU A O 1
ATOM 1872 N N . ILE A 1 244 ? 25.688 -9.25 -5.941 1 98.62 244 ILE A N 1
ATOM 1873 C CA . ILE A 1 244 ? 25.094 -8.086 -5.289 1 98.62 244 ILE A CA 1
ATOM 1874 C C . ILE A 1 244 ? 24.078 -7.434 -6.219 1 98.62 244 ILE A C 1
ATOM 1876 O O . ILE A 1 244 ? 24.406 -7.078 -7.355 1 98.62 244 ILE A O 1
ATOM 1880 N N . LEU A 1 245 ? 22.875 -7.336 -5.832 1 98.56 245 LEU A N 1
ATOM 1881 C CA . LEU A 1 245 ? 21.844 -6.504 -6.449 1 98.56 245 LEU A CA 1
ATOM 1882 C C . LEU A 1 245 ? 21.703 -5.184 -5.703 1 98.56 245 LEU A C 1
ATOM 1884 O O . LEU A 1 245 ? 21.344 -5.168 -4.523 1 98.56 245 LEU A O 1
ATOM 1888 N N . ALA A 1 246 ? 21.953 -4.074 -6.383 1 98 246 ALA A N 1
ATOM 1889 C CA . ALA A 1 246 ? 21.938 -2.781 -5.699 1 98 246 ALA A CA 1
ATOM 1890 C C . ALA A 1 246 ? 21.188 -1.734 -6.52 1 98 246 ALA A C 1
ATOM 1892 O O . ALA A 1 246 ? 21.125 -1.832 -7.746 1 98 246 ALA A O 1
ATOM 1893 N N . SER A 1 247 ? 20.672 -0.739 -5.848 1 97 247 SER A N 1
ATOM 1894 C CA . SER A 1 247 ? 19.969 0.358 -6.504 1 97 247 SER A CA 1
ATOM 1895 C C . SER A 1 247 ? 20.953 1.398 -7.043 1 97 247 SER A C 1
ATOM 1897 O O . SER A 1 247 ? 22.156 1.256 -6.887 1 97 247 SER A O 1
ATOM 1899 N N . ASP A 1 248 ? 20.391 2.426 -7.707 1 94.44 248 ASP A N 1
ATOM 1900 C CA . ASP A 1 248 ? 21.203 3.416 -8.414 1 94.44 248 ASP A CA 1
ATOM 1901 C C . ASP A 1 248 ? 21.906 4.348 -7.426 1 94.44 248 ASP A C 1
ATOM 1903 O O . ASP A 1 248 ? 22.844 5.066 -7.801 1 94.44 248 ASP A O 1
ATOM 1907 N N . GLY A 1 249 ? 21.562 4.254 -6.211 1 93.31 249 GLY A N 1
ATOM 1908 C CA . GLY A 1 249 ? 22.312 4.992 -5.203 1 93.31 249 GLY A CA 1
ATOM 1909 C C . GLY A 1 249 ? 23.781 4.656 -5.191 1 93.31 249 GLY A C 1
ATOM 1910 O O . GLY A 1 249 ? 24.609 5.449 -4.723 1 93.31 249 GLY A O 1
ATOM 1911 N N . ARG A 1 250 ? 24.125 3.518 -5.656 1 92.62 250 ARG A N 1
ATOM 1912 C CA . ARG A 1 250 ? 25.516 3.098 -5.73 1 92.62 250 ARG A CA 1
ATOM 1913 C C . ARG A 1 250 ? 26.312 4 -6.672 1 92.62 250 ARG A C 1
ATOM 1915 O O . ARG A 1 250 ? 27.531 4.121 -6.539 1 92.62 250 ARG A O 1
ATOM 1922 N N . ASP A 1 251 ? 25.625 4.621 -7.605 1 93.62 251 ASP A N 1
ATOM 1923 C CA . ASP A 1 251 ? 26.266 5.465 -8.609 1 93.62 251 ASP A CA 1
ATOM 1924 C C . ASP A 1 251 ? 26.047 6.945 -8.305 1 93.62 251 ASP A C 1
ATOM 1926 O O . ASP A 1 251 ? 26.75 7.805 -8.836 1 93.62 251 ASP A O 1
ATOM 1930 N N . ASP A 1 252 ? 25.062 7.203 -7.539 1 93.94 252 ASP A N 1
ATOM 1931 C CA . ASP A 1 252 ? 24.703 8.586 -7.246 1 93.94 252 ASP A CA 1
ATOM 1932 C C . ASP A 1 252 ? 25.547 9.141 -6.098 1 93.94 252 ASP A C 1
ATOM 1934 O O . ASP A 1 252 ? 25.031 9.375 -5 1 93.94 252 ASP A O 1
ATOM 1938 N N . ILE A 1 253 ? 26.797 9.391 -6.477 1 93.75 253 ILE A N 1
ATOM 1939 C CA . ILE A 1 253 ? 27.812 9.82 -5.512 1 93.75 253 ILE A CA 1
ATOM 1940 C C . ILE A 1 253 ? 28.438 11.141 -5.969 1 93.75 253 ILE A C 1
ATOM 1942 O O . ILE A 1 253 ? 28.781 11.297 -7.145 1 93.75 253 ILE A O 1
ATOM 1946 N N . LEU A 1 254 ? 28.469 12.07 -5.039 1 94.38 254 LEU A N 1
ATOM 1947 C CA . LEU A 1 254 ? 29.203 13.305 -5.273 1 94.38 254 LEU A CA 1
ATOM 1948 C C . LEU A 1 254 ? 30.656 13.164 -4.824 1 94.38 254 LEU A C 1
ATOM 1950 O O . LEU A 1 254 ? 30.938 12.992 -3.637 1 94.38 254 LEU A O 1
ATOM 1954 N N . LEU A 1 255 ? 31.484 13.289 -5.785 1 92.62 255 LEU A N 1
ATOM 1955 C CA . LEU A 1 255 ? 32.906 13.133 -5.543 1 92.62 255 LEU A CA 1
ATOM 1956 C C . LEU A 1 255 ? 33.594 14.492 -5.355 1 92.62 255 LEU A C 1
ATOM 1958 O O . LEU A 1 255 ? 33.156 15.492 -5.941 1 92.62 255 LEU A O 1
ATOM 1962 N N . SER A 1 256 ? 34.531 14.492 -4.457 1 88.31 256 SER A N 1
ATOM 1963 C CA . SER A 1 256 ? 35.344 15.711 -4.301 1 88.31 256 SER A CA 1
ATOM 1964 C C . SER A 1 256 ? 36.344 15.867 -5.438 1 88.31 256 SER A C 1
ATOM 1966 O O . SER A 1 256 ? 37.125 14.953 -5.715 1 88.31 256 SER A O 1
ATOM 1968 N N . GLY A 1 257 ? 36.062 16.844 -6.289 1 77.12 257 GLY A N 1
ATOM 1969 C CA . GLY A 1 257 ? 37.031 17.125 -7.348 1 77.12 257 GLY A CA 1
ATOM 1970 C C . GLY A 1 257 ? 37.719 18.469 -7.188 1 77.12 257 GLY A C 1
ATOM 1971 O O . GLY A 1 257 ? 37.531 19.156 -6.184 1 77.12 257 GLY A O 1
ATOM 1972 N N . ALA A 1 258 ? 38.594 18.812 -8.117 1 79.69 258 ALA A N 1
ATOM 1973 C CA . ALA A 1 258 ? 39.406 20.031 -8.117 1 79.69 258 ALA A CA 1
ATOM 1974 C C . ALA A 1 258 ? 38.5 21.266 -8.148 1 79.69 258 ALA A C 1
ATOM 1976 O O . ALA A 1 258 ? 38.812 22.281 -7.492 1 79.69 258 ALA A O 1
ATOM 1977 N N . SER A 1 259 ? 37.531 21.234 -8.883 1 83.94 259 SER A N 1
ATOM 1978 C CA . SER A 1 259 ? 36.625 22.375 -9.094 1 83.94 259 SER A CA 1
ATOM 1979 C C . SER A 1 259 ? 35.375 22.281 -8.227 1 83.94 259 SER A C 1
ATOM 1981 O O . SER A 1 259 ? 34.375 22.953 -8.477 1 83.94 259 SER A O 1
ATOM 1983 N N . GLY A 1 260 ? 35.438 21.359 -7.301 1 87.69 260 GLY A N 1
ATOM 1984 C CA . GLY A 1 260 ? 34.25 21.172 -6.449 1 87.69 260 GLY A CA 1
ATOM 1985 C C . GLY A 1 260 ? 33.688 19.766 -6.52 1 87.69 260 GLY A C 1
ATOM 1986 O O . GLY A 1 260 ? 34.375 18.828 -6.949 1 87.69 260 GLY A O 1
ATOM 1987 N N . LYS A 1 261 ? 32.438 19.656 -6.031 1 88.38 261 LYS A N 1
ATOM 1988 C CA . LYS A 1 261 ? 31.797 18.344 -6.035 1 88.38 261 LYS A CA 1
ATOM 1989 C C . LYS A 1 261 ? 31.203 18.016 -7.406 1 88.38 261 LYS A C 1
ATOM 1991 O O . LYS A 1 261 ? 30.531 18.859 -8.008 1 88.38 261 LYS A O 1
ATOM 1996 N N . VAL A 1 262 ? 31.609 16.859 -7.938 1 90.94 262 VAL A N 1
ATOM 1997 C CA . VAL A 1 262 ? 31.078 16.422 -9.219 1 90.94 262 VAL A CA 1
ATOM 1998 C C . VAL A 1 262 ? 30.453 15.039 -9.078 1 90.94 262 VAL A C 1
ATOM 2000 O O . VAL A 1 262 ? 30.953 14.203 -8.328 1 90.94 262 VAL A O 1
ATOM 2003 N N . TYR A 1 263 ? 29.406 14.828 -9.828 1 92.25 263 TYR A N 1
ATOM 2004 C CA . TYR A 1 263 ? 28.75 13.523 -9.789 1 92.25 263 TYR A CA 1
ATOM 2005 C C . TYR A 1 263 ? 29.609 12.453 -10.438 1 92.25 263 TYR A C 1
ATOM 2007 O O . TYR A 1 263 ? 30.234 12.695 -11.477 1 92.25 263 TYR A O 1
ATOM 2015 N N . ASN A 1 264 ? 29.594 11.289 -9.812 1 92.88 264 ASN A N 1
ATOM 2016 C CA . ASN A 1 264 ? 30.297 10.148 -10.391 1 92.88 264 ASN A CA 1
ATOM 2017 C C . ASN A 1 264 ? 29.719 9.766 -11.75 1 92.88 264 ASN A C 1
ATOM 2019 O O . ASN A 1 264 ? 28.5 9.602 -11.898 1 92.88 264 ASN A O 1
ATOM 2023 N N . GLU A 1 265 ? 30.531 9.555 -12.75 1 91 265 GLU A N 1
ATOM 2024 C CA . GLU A 1 265 ? 30.109 9.109 -14.078 1 91 265 GLU A CA 1
ATOM 2025 C C . GLU A 1 265 ? 30.781 7.789 -14.445 1 91 265 GLU A C 1
ATOM 2027 O O . GLU A 1 265 ? 30.5 7.227 -15.508 1 91 265 GLU A O 1
ATOM 2032 N N . ASP A 1 266 ? 31.625 7.355 -13.516 1 91.56 266 ASP A N 1
ATOM 2033 C CA . ASP A 1 266 ? 32.344 6.109 -13.742 1 91.56 266 ASP A CA 1
ATOM 2034 C C . ASP A 1 266 ? 31.547 4.906 -13.273 1 91.56 266 ASP A C 1
ATOM 2036 O O . ASP A 1 266 ? 31.438 4.652 -12.07 1 91.56 266 ASP A O 1
ATOM 2040 N N . GLU A 1 267 ? 31.047 4.074 -14.109 1 88.06 267 GLU A N 1
ATOM 2041 C CA . GLU A 1 267 ? 30.203 2.922 -13.797 1 88.06 267 GLU A CA 1
ATOM 2042 C C . GLU A 1 267 ? 31 1.838 -13.07 1 88.06 267 GLU A C 1
ATOM 2044 O O . GLU A 1 267 ? 30.406 0.94 -12.461 1 88.06 267 GLU A O 1
ATOM 2049 N N . SER A 1 268 ? 32.312 1.941 -13.188 1 93.19 268 SER A N 1
ATOM 2050 C CA . SER A 1 268 ? 33.156 0.911 -12.609 1 93.19 268 SER A CA 1
ATOM 2051 C C . SER A 1 268 ? 33.531 1.247 -11.172 1 93.19 268 SER A C 1
ATOM 2053 O O . SER A 1 268 ? 34.125 0.427 -10.469 1 93.19 268 SER A O 1
ATOM 2055 N N . LEU A 1 269 ? 33.219 2.469 -10.805 1 96.06 269 LEU A N 1
ATOM 2056 C CA . LEU A 1 269 ? 33.594 2.885 -9.461 1 96.06 269 LEU A CA 1
ATOM 2057 C C . LEU A 1 269 ? 33.062 1.921 -8.414 1 96.06 269 LEU A C 1
ATOM 2059 O O . LEU A 1 269 ? 33.781 1.482 -7.527 1 96.06 269 LEU A O 1
ATOM 2063 N N . PHE A 1 270 ? 31.812 1.591 -8.461 1 97.25 270 PHE A N 1
ATOM 2064 C CA . PHE A 1 270 ? 31.188 0.716 -7.477 1 97.25 270 PHE A CA 1
ATOM 2065 C C . PHE A 1 270 ? 31.891 -0.63 -7.418 1 97.25 270 PHE A C 1
ATOM 2067 O O . PHE A 1 270 ? 32.125 -1.177 -6.336 1 97.25 270 PHE A O 1
ATOM 2074 N N . CYS A 1 271 ? 32.219 -1.177 -8.57 1 97.88 271 CYS A N 1
ATOM 2075 C CA . CYS A 1 271 ? 32.969 -2.438 -8.609 1 97.88 271 CYS A CA 1
ATOM 2076 C C . CYS A 1 271 ? 34.281 -2.33 -7.844 1 97.88 271 CYS A C 1
ATOM 2078 O O . CYS A 1 271 ? 34.625 -3.221 -7.066 1 97.88 271 CYS A O 1
ATOM 2080 N N . ARG A 1 272 ? 34.969 -1.279 -8.062 1 97.38 272 ARG A N 1
ATOM 2081 C CA . ARG A 1 272 ? 36.25 -1.079 -7.371 1 97.38 272 ARG A CA 1
ATOM 2082 C C . ARG A 1 272 ? 36.031 -0.976 -5.863 1 97.38 272 ARG A C 1
ATOM 2084 O O . ARG A 1 272 ? 36.844 -1.487 -5.082 1 97.38 272 ARG A O 1
ATOM 2091 N N . LEU A 1 273 ? 35 -0.296 -5.531 1 97.12 273 LEU A N 1
ATOM 2092 C CA . LEU A 1 273 ? 34.688 -0.136 -4.113 1 97.12 273 LEU A CA 1
ATOM 2093 C C . LEU A 1 273 ? 34.312 -1.474 -3.482 1 97.12 273 LEU A C 1
ATOM 2095 O O . LEU A 1 273 ? 34.656 -1.737 -2.33 1 97.12 273 LEU A O 1
ATOM 2099 N N . VAL A 1 274 ? 33.625 -2.32 -4.18 1 98 274 VAL A N 1
ATOM 2100 C CA . VAL A 1 274 ? 33.281 -3.664 -3.727 1 98 274 VAL A CA 1
ATOM 2101 C C . VAL A 1 274 ? 34.562 -4.473 -3.51 1 98 274 VAL A C 1
ATOM 2103 O O . VAL A 1 274 ? 34.688 -5.16 -2.496 1 98 274 VAL A O 1
ATOM 2106 N N . GLU A 1 275 ? 35.5 -4.359 -4.406 1 97.38 275 GLU A N 1
ATOM 2107 C CA . GLU A 1 275 ? 36.75 -5.094 -4.324 1 97.38 275 GLU A CA 1
ATOM 2108 C C . GLU A 1 275 ? 37.531 -4.703 -3.078 1 97.38 275 GLU A C 1
ATOM 2110 O O . GLU A 1 275 ? 38.281 -5.516 -2.527 1 97.38 275 GLU A O 1
ATOM 2115 N N . ARG A 1 276 ? 37.344 -3.49 -2.693 1 95.19 276 ARG A N 1
ATOM 2116 C CA . ARG A 1 276 ? 38.094 -2.963 -1.562 1 95.19 276 ARG A CA 1
ATOM 2117 C C . ARG A 1 276 ? 37.438 -3.316 -0.24 1 95.19 276 ARG A C 1
ATOM 2119 O O . ARG A 1 276 ? 38 -3.131 0.83 1 95.19 276 ARG A O 1
ATOM 2126 N N . SER A 1 277 ? 36.25 -3.777 -0.317 1 94.94 277 SER A N 1
ATOM 2127 C CA . SER A 1 277 ? 35.5 -4.094 0.887 1 94.94 277 SER A CA 1
ATOM 2128 C C . SER A 1 277 ? 35.75 -5.531 1.335 1 94.94 277 SER A C 1
ATOM 2130 O O . SER A 1 277 ? 36.469 -6.273 0.683 1 94.94 277 SER A O 1
ATOM 2132 N N . ASP A 1 278 ? 35.188 -5.926 2.459 1 93.12 278 ASP A N 1
ATOM 2133 C CA . ASP A 1 278 ? 35.344 -7.293 2.938 1 93.12 278 ASP A CA 1
ATOM 2134 C C . ASP A 1 278 ? 34.219 -8.188 2.422 1 93.12 278 ASP A C 1
ATOM 2136 O O . ASP A 1 278 ? 34.062 -9.32 2.879 1 93.12 278 ASP A O 1
ATOM 2140 N N . GLY A 1 279 ? 33.438 -7.633 1.569 1 93.44 279 GLY A N 1
ATOM 2141 C CA . GLY A 1 279 ? 32.375 -8.414 0.964 1 93.44 279 GLY A CA 1
ATOM 2142 C C . GLY A 1 279 ? 31.031 -8.227 1.648 1 93.44 279 GLY A C 1
ATOM 2143 O O . GLY A 1 279 ? 30 -8.586 1.095 1 93.44 279 GLY A O 1
ATOM 2144 N N . SER A 1 280 ? 31.047 -7.738 2.898 1 96.75 280 SER A N 1
ATOM 2145 C CA . SER A 1 280 ? 29.781 -7.449 3.566 1 96.75 280 SER A CA 1
ATOM 2146 C C . SER A 1 280 ? 29.141 -6.188 3.006 1 96.75 280 SER A C 1
ATOM 2148 O O . SER A 1 280 ? 29.828 -5.258 2.59 1 96.75 280 SER A O 1
ATOM 2150 N N . LEU A 1 281 ? 27.812 -6.16 3.006 1 97.62 281 LEU A N 1
ATOM 2151 C CA . LEU A 1 281 ? 27.125 -4.996 2.471 1 97.62 281 LEU A CA 1
ATOM 2152 C C . LEU A 1 281 ? 27.438 -3.75 3.293 1 97.62 281 LEU A C 1
ATOM 2154 O O . LEU A 1 281 ? 27.516 -2.646 2.748 1 97.62 281 LEU A O 1
ATOM 2158 N N . ARG A 1 282 ? 27.578 -3.902 4.582 1 97.5 282 ARG A N 1
ATOM 2159 C CA . ARG A 1 282 ? 27.938 -2.777 5.441 1 97.5 282 ARG A CA 1
ATOM 2160 C C . ARG A 1 282 ? 29.281 -2.195 5.047 1 97.5 282 ARG A C 1
ATOM 2162 O O . ARG A 1 282 ? 29.438 -0.976 4.957 1 97.5 282 ARG A O 1
ATOM 2169 N N . SER A 1 283 ? 30.188 -3.09 4.863 1 97.88 283 SER A N 1
ATOM 2170 C CA . SER A 1 283 ? 31.516 -2.656 4.465 1 97.88 283 SER A CA 1
ATOM 2171 C C . SER A 1 283 ? 31.5 -2.002 3.086 1 97.88 283 SER A C 1
ATOM 2173 O O . SER A 1 283 ? 32.188 -1.012 2.852 1 97.88 283 SER A O 1
ATOM 2175 N N . ILE A 1 284 ? 30.75 -2.535 2.225 1 97.56 284 ILE A N 1
ATOM 2176 C CA . ILE A 1 284 ? 30.625 -1.982 0.881 1 97.56 284 ILE A CA 1
ATOM 2177 C C . ILE A 1 284 ? 30.031 -0.58 0.957 1 97.56 284 ILE A C 1
ATOM 2179 O O . ILE A 1 284 ? 30.547 0.356 0.341 1 97.56 284 ILE A O 1
ATOM 2183 N N . PHE A 1 285 ? 28.984 -0.448 1.676 1 97.62 285 PHE A N 1
ATOM 2184 C CA . PHE A 1 285 ? 28.359 0.862 1.81 1 97.62 285 PHE A CA 1
ATOM 2185 C C . PHE A 1 285 ? 29.312 1.858 2.447 1 97.62 285 PHE A C 1
ATOM 2187 O O . PHE A 1 285 ? 29.359 3.023 2.047 1 97.62 285 PHE A O 1
ATOM 2194 N N . ALA A 1 286 ? 30.016 1.422 3.447 1 97.12 286 ALA A N 1
ATOM 2195 C CA . ALA A 1 286 ? 31.016 2.279 4.066 1 97.12 286 ALA A CA 1
ATOM 2196 C C . ALA A 1 286 ? 32.031 2.762 3.037 1 97.12 286 ALA A C 1
ATOM 2198 O O . ALA A 1 286 ? 32.469 3.922 3.066 1 97.12 286 ALA A O 1
ATOM 2199 N N . SER A 1 287 ? 32.438 1.86 2.197 1 96.25 287 SER A N 1
ATOM 2200 C CA . SER A 1 287 ? 33.375 2.223 1.128 1 96.25 287 SER A CA 1
ATOM 2201 C C . SER A 1 287 ? 32.75 3.254 0.189 1 96.25 287 SER A C 1
ATOM 2203 O O . SER A 1 287 ? 33.438 4.188 -0.246 1 96.25 287 SER A O 1
ATOM 2205 N N . VAL A 1 288 ? 31.5 3.105 -0.135 1 96.19 288 VAL A N 1
ATOM 2206 C CA . VAL A 1 288 ? 30.781 4.039 -0.998 1 96.19 288 VAL A CA 1
ATOM 2207 C C . VAL A 1 288 ? 30.719 5.414 -0.334 1 96.19 288 VAL A C 1
ATOM 2209 O O . VAL A 1 288 ? 31.016 6.43 -0.968 1 96.19 288 VAL A O 1
ATOM 2212 N N . GLU A 1 289 ? 30.422 5.438 0.895 1 95.12 289 GLU A N 1
ATOM 2213 C CA . GLU A 1 289 ? 30.328 6.688 1.642 1 95.12 289 GLU A CA 1
ATOM 2214 C C . GLU A 1 289 ? 31.672 7.383 1.726 1 95.12 289 GLU A C 1
ATOM 2216 O O . GLU A 1 289 ? 31.75 8.617 1.742 1 95.12 289 GLU A O 1
ATOM 2221 N N . SER A 1 290 ? 32.688 6.602 1.849 1 94.62 290 SER A N 1
ATOM 2222 C CA . SER A 1 290 ? 34.031 7.152 1.946 1 94.62 290 SER A CA 1
ATOM 2223 C C . SER A 1 290 ? 34.469 7.77 0.624 1 94.62 290 SER A C 1
ATOM 2225 O O . SER A 1 290 ? 35.281 8.688 0.604 1 94.62 290 SER A O 1
ATOM 2227 N N . ALA A 1 291 ? 34 7.188 -0.437 1 94.19 291 ALA A N 1
ATOM 2228 C CA . ALA A 1 291 ? 34.375 7.68 -1.761 1 94.19 291 ALA A CA 1
ATOM 2229 C C . ALA A 1 291 ? 33.719 9.039 -2.037 1 94.19 291 ALA A C 1
ATOM 2231 O O . ALA A 1 291 ? 34.312 9.875 -2.738 1 94.19 291 ALA A O 1
ATOM 2232 N N . GLY A 1 292 ? 32.562 9.242 -1.563 1 94.81 292 GLY A N 1
ATOM 2233 C CA . GLY A 1 292 ? 31.859 10.492 -1.779 1 94.81 292 GLY A CA 1
ATOM 2234 C C . GLY A 1 292 ? 30.531 10.547 -1.057 1 94.81 292 GLY A C 1
ATOM 2235 O O . GLY A 1 292 ? 30.172 9.617 -0.316 1 94.81 292 GLY A O 1
ATOM 2236 N N . GLU A 1 293 ? 29.859 11.648 -1.274 1 94.44 293 GLU A N 1
ATOM 2237 C CA . GLU A 1 293 ? 28.531 11.82 -0.673 1 94.44 293 GLU A CA 1
ATOM 2238 C C . GLU A 1 293 ? 27.469 11.086 -1.472 1 94.44 293 GLU A C 1
ATOM 2240 O O . GLU A 1 293 ? 27.234 11.391 -2.645 1 94.44 293 GLU A O 1
ATOM 2245 N N . VAL A 1 294 ? 26.812 10.133 -0.846 1 95.44 294 VAL A N 1
ATOM 2246 C CA . VAL A 1 294 ? 25.703 9.43 -1.481 1 95.44 294 VAL A CA 1
ATOM 2247 C C . VAL A 1 294 ? 24.469 10.336 -1.51 1 95.44 294 VAL A C 1
ATOM 2249 O O . VAL A 1 294 ? 23.969 10.742 -0.46 1 95.44 294 VAL A O 1
ATOM 2252 N N . THR A 1 295 ? 23.938 10.633 -2.674 1 93.38 295 THR A N 1
ATOM 2253 C CA . THR A 1 295 ? 22.922 11.68 -2.809 1 93.38 295 THR A CA 1
ATOM 2254 C C . THR A 1 295 ? 21.531 11.062 -2.973 1 93.38 295 THR A C 1
ATOM 2256 O O . THR A 1 295 ? 20.531 11.781 -2.969 1 93.38 295 THR A O 1
ATOM 2259 N N . ASP A 1 296 ? 21.453 9.773 -3.119 1 93.62 296 ASP A N 1
ATOM 2260 C CA . ASP A 1 296 ? 20.172 9.094 -3.289 1 93.62 296 ASP A CA 1
ATOM 2261 C C . ASP A 1 296 ? 20.062 7.883 -2.363 1 93.62 296 ASP A C 1
ATOM 2263 O O . ASP A 1 296 ? 21.031 7.516 -1.696 1 93.62 296 ASP A O 1
ATOM 2267 N N . ASP A 1 297 ? 18.875 7.379 -2.332 1 95.31 297 ASP A N 1
ATOM 2268 C CA . ASP A 1 297 ? 18.672 6.172 -1.537 1 95.31 297 ASP A CA 1
ATOM 2269 C C . ASP A 1 297 ? 19.609 5.051 -2.01 1 95.31 297 ASP A C 1
ATOM 2271 O O . ASP A 1 297 ? 19.891 4.934 -3.205 1 95.31 297 ASP A O 1
ATOM 2275 N N . PHE A 1 298 ? 20.109 4.281 -1.101 1 96.44 298 PHE A N 1
ATOM 2276 C CA . PHE A 1 298 ? 20.969 3.145 -1.4 1 96.44 298 PHE A CA 1
ATOM 2277 C C . PHE A 1 298 ? 20.391 1.859 -0.825 1 96.44 298 PHE A C 1
ATOM 2279 O O . PHE A 1 298 ? 20.141 1.768 0.38 1 96.44 298 PHE A O 1
ATOM 2286 N N . SER A 1 299 ? 20.109 0.901 -1.64 1 97.44 299 SER A N 1
ATOM 2287 C CA . SER A 1 299 ? 19.672 -0.418 -1.195 1 97.44 299 SER A CA 1
ATOM 2288 C C . SER A 1 299 ? 20.438 -1.525 -1.914 1 97.44 299 SER A C 1
ATOM 2290 O O . SER A 1 299 ? 20.859 -1.355 -3.062 1 97.44 299 SER A O 1
ATOM 2292 N N . ALA A 1 300 ? 20.625 -2.66 -1.216 1 98.12 300 ALA A N 1
ATOM 2293 C CA . ALA A 1 300 ? 21.328 -3.791 -1.812 1 98.12 300 ALA A CA 1
ATOM 2294 C C . ALA A 1 300 ? 20.953 -5.098 -1.125 1 98.12 300 ALA A C 1
ATOM 2296 O O . ALA A 1 300 ? 20.688 -5.121 0.077 1 98.12 300 ALA A O 1
ATOM 2297 N N . VAL A 1 301 ? 20.875 -6.117 -1.85 1 98.19 301 VAL A N 1
ATOM 2298 C CA . VAL A 1 301 ? 20.781 -7.488 -1.358 1 98.19 301 VAL A CA 1
ATOM 2299 C C . VAL A 1 301 ? 21.891 -8.336 -1.976 1 98.19 301 VAL A C 1
ATOM 2301 O O . VAL A 1 301 ? 22.203 -8.188 -3.158 1 98.19 301 VAL A O 1
ATOM 2304 N N . SER A 1 302 ? 22.531 -9.141 -1.156 1 98.06 302 SER A N 1
ATOM 2305 C CA . SER A 1 302 ? 23.656 -9.922 -1.666 1 98.06 302 SER A CA 1
ATOM 2306 C C . SER A 1 302 ? 23.562 -11.375 -1.218 1 98.06 302 SER A C 1
ATOM 2308 O O . SER A 1 302 ? 22.891 -11.688 -0.235 1 98.06 302 SER A O 1
ATOM 2310 N N . VAL A 1 303 ? 24.172 -12.234 -1.961 1 97.75 303 VAL A N 1
ATOM 2311 C CA . VAL A 1 303 ? 24.266 -13.648 -1.625 1 97.75 303 VAL A CA 1
ATOM 2312 C C . VAL A 1 303 ? 25.703 -14.133 -1.831 1 97.75 303 VAL A C 1
ATOM 2314 O O . VAL A 1 303 ? 26.266 -13.953 -2.906 1 97.75 303 VAL A O 1
ATOM 2317 N N . LEU A 1 304 ? 26.234 -14.672 -0.803 1 97.06 304 LEU A N 1
ATOM 2318 C CA . LEU A 1 304 ? 27.547 -15.312 -0.852 1 97.06 304 LEU A CA 1
ATOM 2319 C C . LEU A 1 304 ? 27.391 -16.828 -0.905 1 97.06 304 LEU A C 1
ATOM 2321 O O . LEU A 1 304 ? 26.75 -17.422 -0.035 1 97.06 304 LEU A O 1
ATOM 2325 N N . VAL A 1 305 ? 27.984 -17.422 -1.971 1 95.81 305 VAL A N 1
ATOM 2326 C CA . VAL A 1 305 ? 27.938 -18.875 -2.094 1 95.81 305 VAL A CA 1
ATOM 2327 C C . VAL A 1 305 ? 29.031 -19.5 -1.238 1 95.81 305 VAL A C 1
ATOM 2329 O O . VAL A 1 305 ? 30.219 -19.172 -1.394 1 95.81 305 VAL A O 1
ATOM 2332 N N . GLU A 1 306 ? 28.594 -20.344 -0.359 1 90.25 306 GLU A N 1
ATOM 2333 C CA . GLU A 1 306 ? 29.578 -20.984 0.516 1 90.25 306 GLU A CA 1
ATOM 2334 C C . GLU A 1 306 ? 30.016 -22.344 -0.032 1 90.25 306 GLU A C 1
ATOM 2336 O O . GLU A 1 306 ? 29.266 -22.984 -0.772 1 90.25 306 GLU A O 1
ATOM 2341 N N . MET B 1 1 ? 15.484 77.625 41.281 1 62.88 1 MET B N 1
ATOM 2342 C CA . MET B 1 1 ? 16.172 76.312 41.375 1 62.88 1 MET B CA 1
ATOM 2343 C C . MET B 1 1 ? 15.188 75.188 41.219 1 62.88 1 MET B C 1
ATOM 2345 O O . MET B 1 1 ? 15.461 74.188 40.5 1 62.88 1 MET B O 1
ATOM 2349 N N . SER B 1 2 ? 14.094 75.375 41.688 1 71.56 2 SER B N 1
ATOM 2350 C CA . SER B 1 2 ? 13.086 74.312 41.719 1 71.56 2 SER B CA 1
ATOM 2351 C C . SER B 1 2 ? 12.484 74.125 40.344 1 71.56 2 SER B C 1
ATOM 2353 O O . SER B 1 2 ? 12.297 72.938 39.906 1 71.56 2 SER B O 1
ATOM 2355 N N . ARG B 1 3 ? 12.383 75.062 39.656 1 73.25 3 ARG B N 1
ATOM 2356 C CA . ARG B 1 3 ? 11.742 75 38.344 1 73.25 3 ARG B CA 1
ATOM 2357 C C . ARG B 1 3 ? 12.672 74.312 37.312 1 73.25 3 ARG B C 1
ATOM 2359 O O . ARG B 1 3 ? 12.219 73.562 36.438 1 73.25 3 ARG B O 1
ATOM 2366 N N . ALA B 1 4 ? 13.898 74.562 37.406 1 75.12 4 ALA B N 1
ATOM 2367 C CA . ALA B 1 4 ? 14.891 74 36.5 1 75.12 4 ALA B CA 1
ATOM 2368 C C . ALA B 1 4 ? 15.008 72.5 36.719 1 75.12 4 ALA B C 1
ATOM 2370 O O . ALA B 1 4 ? 15.109 71.75 35.75 1 75.12 4 ALA B O 1
ATOM 2371 N N . PHE B 1 5 ? 14.891 72.062 37.906 1 76 5 PHE B N 1
ATOM 2372 C CA . PHE B 1 5 ? 14.984 70.688 38.25 1 76 5 PHE B CA 1
ATOM 2373 C C . PHE B 1 5 ? 13.789 69.875 37.719 1 76 5 PHE B C 1
ATOM 2375 O O . PHE B 1 5 ? 13.945 68.75 37.219 1 76 5 PHE B O 1
ATOM 2382 N N . GLU B 1 6 ? 12.75 70.562 37.812 1 75.38 6 GLU B N 1
ATOM 2383 C CA . GLU B 1 6 ? 11.531 69.938 37.344 1 75.38 6 GLU B CA 1
ATOM 2384 C C . GLU B 1 6 ? 11.555 69.812 35.812 1 75.38 6 GLU B C 1
ATOM 2386 O O . GLU B 1 6 ? 11.102 68.75 35.281 1 75.38 6 GLU B O 1
ATOM 2391 N N . ALA B 1 7 ? 12.062 70.875 35.188 1 76.31 7 ALA B N 1
ATOM 2392 C CA . ALA B 1 7 ? 12.164 70.812 33.719 1 76.31 7 ALA B CA 1
ATOM 2393 C C . ALA B 1 7 ? 13.125 69.688 33.281 1 76.31 7 ALA B C 1
ATOM 2395 O O . ALA B 1 7 ? 12.859 69 32.281 1 76.31 7 ALA B O 1
ATOM 2396 N N . GLU B 1 8 ? 14.141 69.562 33.938 1 77.25 8 GLU B N 1
ATOM 2397 C CA . GLU B 1 8 ? 15.133 68.562 33.625 1 77.25 8 GLU B CA 1
ATOM 2398 C C . GLU B 1 8 ? 14.578 67.125 33.844 1 77.25 8 GLU B C 1
ATOM 2400 O O . GLU B 1 8 ? 14.828 66.25 33.031 1 77.25 8 GLU B O 1
ATOM 2405 N N . ALA B 1 9 ? 13.867 66.938 34.844 1 77.19 9 ALA B N 1
ATOM 2406 C CA . ALA B 1 9 ? 13.258 65.625 35.156 1 77.19 9 ALA B CA 1
ATOM 2407 C C . ALA B 1 9 ? 12.242 65.188 34.094 1 77.19 9 ALA B C 1
ATOM 2409 O O . ALA B 1 9 ? 12.18 64.062 33.719 1 77.19 9 ALA B O 1
ATOM 2410 N N . ARG B 1 10 ? 11.555 66.188 33.688 1 77.56 10 ARG B N 1
ATOM 2411 C CA . ARG B 1 10 ? 10.547 65.938 32.656 1 77.56 10 ARG B CA 1
ATOM 2412 C C . ARG B 1 10 ? 11.195 65.562 31.328 1 77.56 10 ARG B C 1
ATOM 2414 O O . ARG B 1 10 ? 10.711 64.688 30.625 1 77.56 10 ARG B O 1
ATOM 2421 N N . HIS B 1 11 ? 12.258 66.25 31.031 1 79.75 11 HIS B N 1
ATOM 2422 C CA . HIS B 1 11 ? 12.977 65.938 29.797 1 79.75 11 HIS B CA 1
ATOM 2423 C C . HIS B 1 11 ? 13.547 64.562 29.828 1 79.75 11 HIS B C 1
ATOM 2425 O O . HIS B 1 11 ? 13.461 63.812 28.844 1 79.75 11 HIS B O 1
ATOM 2431 N N . LYS B 1 12 ? 14.047 64.125 30.922 1 81.69 12 LYS B N 1
ATOM 2432 C CA . LYS B 1 12 ? 14.609 62.812 31.062 1 81.69 12 LYS B CA 1
ATOM 2433 C C . LYS B 1 12 ? 13.523 61.75 30.922 1 81.69 12 LYS B C 1
ATOM 2435 O O . LYS B 1 12 ? 13.75 60.719 30.297 1 81.69 12 LYS B O 1
ATOM 2440 N N . ALA B 1 13 ? 12.445 62 31.531 1 80.12 13 ALA B N 1
ATOM 2441 C CA . ALA B 1 13 ? 11.328 61.062 31.469 1 80.12 13 ALA B CA 1
ATOM 2442 C C . ALA B 1 13 ? 10.828 60.906 30.031 1 80.12 13 ALA B C 1
ATOM 2444 O O . ALA B 1 13 ? 10.508 59.781 29.609 1 80.12 13 ALA B O 1
ATOM 2445 N N . GLN B 1 14 ? 10.82 61.969 29.312 1 81.81 14 GLN B N 1
ATOM 2446 C CA . GLN B 1 14 ? 10.375 61.938 27.922 1 81.81 14 GLN B CA 1
ATOM 2447 C C . GLN B 1 14 ? 11.359 61.156 27.047 1 81.81 14 GLN B C 1
ATOM 2449 O O . GLN B 1 14 ? 10.945 60.406 26.156 1 81.81 14 GLN B O 1
ATOM 2454 N N . GLU B 1 15 ? 12.555 61.312 27.359 1 84.25 15 GLU B N 1
ATOM 2455 C CA . GLU B 1 15 ? 13.578 60.625 26.609 1 84.25 15 GLU B CA 1
ATOM 2456 C C . GLU B 1 15 ? 13.508 59.094 26.844 1 84.25 15 GLU B C 1
ATOM 2458 O O . GLU B 1 15 ? 13.641 58.312 25.922 1 84.25 15 GLU B O 1
ATOM 2463 N N . GLU B 1 16 ? 13.281 58.781 28.047 1 83.94 16 GLU B N 1
ATOM 2464 C CA . GLU B 1 16 ? 13.156 57.375 28.391 1 83.94 16 GLU B CA 1
ATOM 2465 C C . GLU B 1 16 ? 11.938 56.75 27.719 1 83.94 16 GLU B C 1
ATOM 2467 O O . GLU B 1 16 ? 12 55.625 27.234 1 83.94 16 GLU B O 1
ATOM 2472 N N . LEU B 1 17 ? 10.906 57.469 27.688 1 84.38 17 LEU B N 1
ATOM 2473 C CA . LEU B 1 17 ? 9.68 56.969 27.062 1 84.38 17 LEU B CA 1
ATOM 2474 C C . LEU B 1 17 ? 9.852 56.812 25.562 1 84.38 17 LEU B C 1
ATOM 2476 O O . LEU B 1 17 ? 9.344 55.875 24.969 1 84.38 17 LEU B O 1
ATOM 2480 N N . ARG B 1 18 ? 10.57 57.75 25.031 1 85.81 18 ARG B N 1
ATOM 2481 C CA . ARG B 1 18 ? 10.852 57.656 23.609 1 85.81 18 ARG B CA 1
ATOM 2482 C C . ARG B 1 18 ? 11.688 56.438 23.281 1 85.81 18 ARG B C 1
ATOM 2484 O O . ARG B 1 18 ? 11.398 55.719 22.312 1 85.81 18 ARG B O 1
ATOM 2491 N N . LYS B 1 19 ? 12.656 56.188 24.078 1 87.94 19 LYS B N 1
ATOM 2492 C CA . LYS B 1 19 ? 13.5 55.031 23.891 1 87.94 19 LYS B CA 1
ATOM 2493 C C . LYS B 1 19 ? 12.695 53.719 24.047 1 87.94 19 LYS B C 1
ATOM 2495 O O . LYS B 1 19 ? 12.852 52.781 23.25 1 87.94 19 LYS B O 1
ATOM 2500 N N . ALA B 1 20 ? 11.875 53.719 25.031 1 86 20 ALA B N 1
ATOM 2501 C CA . ALA B 1 20 ? 11.031 52.562 25.266 1 86 20 ALA B CA 1
ATOM 2502 C C . ALA B 1 20 ? 10.094 52.312 24.078 1 86 20 ALA B C 1
ATOM 2504 O O . ALA B 1 20 ? 9.891 51.156 23.672 1 86 20 ALA B O 1
ATOM 2505 N N . ASN B 1 21 ? 9.602 53.375 23.562 1 87.75 21 ASN B N 1
ATOM 2506 C CA . ASN B 1 21 ? 8.711 53.281 22.406 1 87.75 21 ASN B CA 1
ATOM 2507 C C . ASN B 1 21 ? 9.43 52.719 21.188 1 87.75 21 ASN B C 1
ATOM 2509 O O . ASN B 1 21 ? 8.875 51.875 20.469 1 87.75 21 ASN B O 1
ATOM 2513 N N . GLU B 1 22 ? 10.57 53.156 21 1 89.06 22 GLU B N 1
ATOM 2514 C CA . GLU B 1 22 ? 11.367 52.656 19.875 1 89.06 22 GLU B CA 1
ATOM 2515 C C . GLU B 1 22 ? 11.648 51.156 20.031 1 89.06 22 GLU B C 1
ATOM 2517 O O . GLU B 1 22 ? 11.562 50.406 19.062 1 89.06 22 GLU B O 1
ATOM 2522 N N . LEU B 1 23 ? 11.984 50.812 21.219 1 90.69 23 LEU B N 1
ATOM 2523 C CA . LEU B 1 23 ? 12.258 49.406 21.516 1 90.69 23 LEU B CA 1
ATOM 2524 C C . LEU B 1 23 ? 11.008 48.531 21.281 1 90.69 23 LEU B C 1
ATOM 2526 O O . LEU B 1 23 ? 11.094 47.438 20.719 1 90.69 23 LEU B O 1
ATOM 2530 N N . LEU B 1 24 ? 9.883 48.969 21.656 1 88.88 24 LEU B N 1
ATOM 2531 C CA . LEU B 1 24 ? 8.625 48.25 21.484 1 88.88 24 LEU B CA 1
ATOM 2532 C C . LEU B 1 24 ? 8.25 48.125 20.016 1 88.88 24 LEU B C 1
ATOM 2534 O O . LEU B 1 24 ? 7.746 47.094 19.562 1 88.88 24 LEU B O 1
ATOM 2538 N N . GLU B 1 25 ? 8.484 49.188 19.297 1 90.12 25 GLU B N 1
ATOM 2539 C CA . GLU B 1 25 ? 8.25 49.156 17.859 1 90.12 25 GLU B CA 1
ATOM 2540 C C . GLU B 1 25 ? 9.109 48.094 17.203 1 90.12 25 GLU B C 1
ATOM 2542 O O . GLU B 1 25 ? 8.625 47.344 16.344 1 90.12 25 GLU B O 1
ATOM 2547 N N . GLN B 1 26 ? 10.305 48 17.609 1 91.81 26 GLN B N 1
ATOM 2548 C CA . GLN B 1 26 ? 11.211 47 17.078 1 91.81 26 GLN B CA 1
ATOM 2549 C C . GLN B 1 26 ? 10.734 45.594 17.453 1 91.81 26 GLN B C 1
ATOM 2551 O O . GLN B 1 26 ? 10.797 44.688 16.625 1 91.81 26 GLN B O 1
ATOM 2556 N N . LYS B 1 27 ? 10.312 45.406 18.625 1 91.62 27 LYS B N 1
ATOM 2557 C CA . LYS B 1 27 ? 9.836 44.125 19.078 1 91.62 27 LYS B CA 1
ATOM 2558 C C . LYS B 1 27 ? 8.586 43.688 18.312 1 91.62 27 LYS B C 1
ATOM 2560 O O . LYS B 1 27 ? 8.438 42.5 17.969 1 91.62 27 LYS B O 1
ATOM 2565 N N . VAL B 1 28 ? 7.75 44.594 18.047 1 90.94 28 VAL B N 1
ATOM 2566 C CA . VAL B 1 28 ? 6.551 44.312 17.266 1 90.94 28 VAL B CA 1
ATOM 2567 C C . VAL B 1 28 ? 6.945 43.875 15.859 1 90.94 28 VAL B C 1
ATOM 2569 O O . VAL B 1 28 ? 6.398 42.906 15.336 1 90.94 28 VAL B O 1
ATOM 2572 N N . GLU B 1 29 ? 7.848 44.625 15.336 1 92.19 29 GLU B N 1
ATOM 2573 C CA . GLU B 1 29 ? 8.32 44.25 14 1 92.19 29 GLU B CA 1
ATOM 2574 C C . GLU B 1 29 ? 8.945 42.875 13.984 1 92.19 29 GLU B C 1
ATOM 2576 O O . GLU B 1 29 ? 8.68 42.062 13.086 1 92.19 29 GLU B O 1
ATOM 2581 N N . GLU B 1 30 ? 9.703 42.625 14.961 1 92.88 30 GLU B N 1
ATOM 2582 C CA . GLU B 1 30 ? 10.367 41.344 15.07 1 92.88 30 GLU B CA 1
ATOM 2583 C C . GLU B 1 30 ? 9.359 40.188 15.25 1 92.88 30 GLU B C 1
ATOM 2585 O O . GLU B 1 30 ? 9.422 39.188 14.555 1 92.88 30 GLU B O 1
ATOM 2590 N N . ARG B 1 31 ? 8.445 40.406 16.141 1 90.31 31 ARG B N 1
ATOM 2591 C CA . ARG B 1 31 ? 7.426 39.406 16.391 1 90.31 31 ARG B CA 1
ATOM 2592 C C . ARG B 1 31 ? 6.543 39.188 15.172 1 90.31 31 ARG B C 1
ATOM 2594 O O . ARG B 1 31 ? 6.121 38.062 14.883 1 90.31 31 ARG B O 1
ATOM 2601 N N . THR B 1 32 ? 6.285 40.219 14.445 1 90.75 32 THR B N 1
ATOM 2602 C CA . THR B 1 32 ? 5.477 40.125 13.234 1 90.75 32 THR B CA 1
ATOM 2603 C C . THR B 1 32 ? 6.211 39.312 12.156 1 90.75 32 THR B C 1
ATOM 2605 O O . THR B 1 32 ? 5.609 38.5 11.469 1 90.75 32 THR B O 1
ATOM 2608 N N . ARG B 1 33 ? 7.461 39.531 12.094 1 92.56 33 ARG B N 1
ATOM 2609 C CA . ARG B 1 33 ? 8.273 38.781 11.133 1 92.56 33 ARG B CA 1
ATOM 2610 C C . ARG B 1 33 ? 8.312 37.312 11.484 1 92.56 33 ARG B C 1
ATOM 2612 O O . ARG B 1 33 ? 8.148 36.438 10.617 1 92.56 33 ARG B O 1
ATOM 2619 N N . GLU B 1 34 ? 8.5 37.062 12.695 1 92.44 34 GLU B N 1
ATOM 2620 C CA . GLU B 1 34 ? 8.516 35.688 13.164 1 92.44 34 GLU B CA 1
ATOM 2621 C C . GLU B 1 34 ? 7.168 35 12.953 1 92.44 34 GLU B C 1
ATOM 2623 O O . GLU B 1 34 ? 7.109 33.844 12.586 1 92.44 34 GLU B O 1
ATOM 2628 N N . LEU B 1 35 ? 6.164 35.719 13.211 1 90.81 35 LEU B N 1
ATOM 2629 C CA . LEU B 1 35 ? 4.816 35.188 13 1 90.81 35 LEU B CA 1
ATOM 2630 C C . LEU B 1 35 ? 4.578 34.875 11.531 1 90.81 35 LEU B C 1
ATOM 2632 O O . LEU B 1 35 ? 4.062 33.812 11.203 1 90.81 35 LEU B O 1
ATOM 2636 N N . GLN B 1 36 ? 4.984 35.812 10.711 1 92.12 36 GLN B N 1
ATOM 2637 C CA . GLN B 1 36 ? 4.82 35.594 9.273 1 92.12 36 GLN B CA 1
ATOM 2638 C C . GLN B 1 36 ? 5.598 34.375 8.82 1 92.12 36 GLN B C 1
ATOM 2640 O O . GLN B 1 36 ? 5.102 33.562 8.023 1 92.12 36 GLN B O 1
ATOM 2645 N N . ALA B 1 37 ? 6.75 34.219 9.352 1 92.25 37 ALA B N 1
ATOM 2646 C CA . ALA B 1 37 ? 7.57 33.062 9.031 1 92.25 37 ALA B CA 1
ATOM 2647 C C . ALA B 1 37 ? 6.914 31.766 9.516 1 92.25 37 ALA B C 1
ATOM 2649 O O . ALA B 1 37 ? 6.902 30.766 8.805 1 92.25 37 ALA B O 1
ATOM 2650 N N . SER B 1 38 ? 6.379 31.812 10.695 1 90.88 38 SER B N 1
ATOM 2651 C CA . SER B 1 38 ? 5.727 30.641 11.258 1 90.88 38 SER B CA 1
ATOM 2652 C C . SER B 1 38 ? 4.461 30.281 10.484 1 90.88 38 SER B C 1
ATOM 2654 O O . SER B 1 38 ? 4.18 29.109 10.258 1 90.88 38 SER B O 1
ATOM 2656 N N . LEU B 1 39 ? 3.812 31.25 10.062 1 91.56 39 LEU B N 1
ATOM 2657 C CA . LEU B 1 39 ? 2.602 31.016 9.289 1 91.56 39 LEU B CA 1
ATOM 2658 C C . LEU B 1 39 ? 2.938 30.406 7.93 1 91.56 39 LEU B C 1
ATOM 2660 O O . LEU B 1 39 ? 2.213 29.531 7.434 1 91.56 39 LEU B O 1
ATOM 2664 N N . THR B 1 40 ? 4.004 30.859 7.387 1 92.25 40 THR B N 1
ATOM 2665 C CA . THR B 1 40 ? 4.477 30.281 6.133 1 92.25 40 THR B CA 1
ATOM 2666 C C . THR B 1 40 ? 4.852 28.812 6.312 1 92.25 40 THR B C 1
ATOM 2668 O O . THR B 1 40 ? 4.539 27.984 5.461 1 92.25 40 THR B O 1
ATOM 2671 N N . GLN B 1 41 ? 5.426 28.562 7.387 1 91.81 41 GLN B N 1
ATOM 2672 C CA . GLN B 1 41 ? 5.812 27.188 7.688 1 91.81 41 GLN B CA 1
ATOM 2673 C C . GLN B 1 41 ? 4.586 26.312 7.895 1 91.81 41 GLN B C 1
ATOM 2675 O O . GLN B 1 41 ? 4.562 25.156 7.457 1 91.81 41 GLN B O 1
ATOM 2680 N N . VAL B 1 42 ? 3.625 26.781 8.562 1 91.12 42 VAL B N 1
ATOM 2681 C CA . VAL B 1 42 ? 2.375 26.047 8.766 1 91.12 42 VAL B CA 1
ATOM 2682 C C . VAL B 1 42 ? 1.749 25.703 7.418 1 91.12 42 VAL B C 1
ATOM 2684 O O . VAL B 1 42 ? 1.354 24.562 7.188 1 91.12 42 VAL B O 1
ATOM 2687 N N . GLN B 1 43 ? 1.754 26.703 6.625 1 91.44 43 GLN B N 1
ATOM 2688 C CA . GLN B 1 43 ? 1.138 26.5 5.32 1 91.44 43 GLN B CA 1
ATOM 2689 C C . GLN B 1 43 ? 1.925 25.484 4.492 1 91.44 43 GLN B C 1
ATOM 2691 O O . GLN B 1 43 ? 1.338 24.625 3.826 1 91.44 43 GLN B O 1
ATOM 2696 N N . ALA B 1 44 ? 3.188 25.547 4.562 1 91.5 44 ALA B N 1
ATOM 2697 C CA . ALA B 1 44 ? 4.039 24.625 3.822 1 91.5 44 ALA B CA 1
ATOM 2698 C C . ALA B 1 44 ? 3.844 23.188 4.305 1 91.5 44 ALA B C 1
ATOM 2700 O O . ALA B 1 44 ? 3.787 22.25 3.5 1 91.5 44 ALA B O 1
ATOM 2701 N N . LEU B 1 45 ? 3.742 23.047 5.543 1 90.69 45 LEU B N 1
ATOM 2702 C CA . LEU B 1 45 ? 3.547 21.719 6.121 1 90.69 45 LEU B CA 1
ATOM 2703 C C . LEU B 1 45 ? 2.176 21.172 5.758 1 90.69 45 LEU B C 1
ATOM 2705 O O . LEU B 1 45 ? 2.043 19.984 5.461 1 90.69 45 LEU B O 1
ATOM 2709 N N . LYS B 1 46 ? 1.223 21.984 5.793 1 90.56 46 LYS B N 1
ATOM 2710 C CA . LYS B 1 46 ? -0.122 21.562 5.41 1 90.56 46 LYS B CA 1
ATOM 2711 C C . LYS B 1 46 ? -0.172 21.156 3.941 1 90.56 46 LYS B C 1
ATOM 2713 O O . LYS B 1 46 ? -0.789 20.141 3.594 1 90.56 46 LYS B O 1
ATOM 2718 N N . ASP B 1 47 ? 0.462 21.906 3.127 1 91.38 47 ASP B N 1
ATOM 2719 C CA . ASP B 1 47 ? 0.518 21.594 1.703 1 91.38 47 ASP B CA 1
ATOM 2720 C C . ASP B 1 47 ? 1.206 20.25 1.467 1 91.38 47 ASP B C 1
ATOM 2722 O O . ASP B 1 47 ? 0.76 19.453 0.637 1 91.38 47 ASP B O 1
ATOM 2726 N N . LYS B 1 48 ? 2.264 20.078 2.146 1 90.88 48 LYS B N 1
ATOM 2727 C CA . LYS B 1 48 ? 2.994 18.828 2.008 1 90.88 48 LYS B CA 1
ATOM 2728 C C . LYS B 1 48 ? 2.148 17.641 2.475 1 90.88 48 LYS B C 1
ATOM 2730 O O . LYS B 1 48 ? 2.148 16.578 1.843 1 90.88 48 LYS B O 1
ATOM 2735 N N . GLN B 1 49 ? 1.489 17.766 3.545 1 91.19 49 GLN B N 1
ATOM 2736 C CA . GLN B 1 49 ? 0.626 16.719 4.062 1 91.19 49 GLN B CA 1
ATOM 2737 C C . GLN B 1 49 ? -0.493 16.391 3.08 1 91.19 49 GLN B C 1
ATOM 2739 O O . GLN B 1 49 ? -0.759 15.211 2.805 1 91.19 49 GLN B O 1
ATOM 2744 N N . ASP B 1 50 ? -1.111 17.438 2.576 1 92.69 50 ASP B N 1
ATOM 2745 C CA . ASP B 1 50 ? -2.191 17.234 1.615 1 92.69 50 ASP B CA 1
ATOM 2746 C C . ASP B 1 50 ? -1.675 16.578 0.337 1 92.69 50 ASP B C 1
ATOM 2748 O O . ASP B 1 50 ? -2.367 15.758 -0.27 1 92.69 50 ASP B O 1
ATOM 2752 N N . ALA B 1 51 ? -0.485 16.969 -0.013 1 93.25 51 ALA B N 1
ATOM 2753 C CA . ALA B 1 51 ? 0.135 16.344 -1.178 1 93.25 51 ALA B CA 1
ATOM 2754 C C . ALA B 1 51 ? 0.367 14.852 -0.941 1 93.25 51 ALA B C 1
ATOM 2756 O O . ALA B 1 51 ? 0.122 14.031 -1.829 1 93.25 51 ALA B O 1
ATOM 2757 N N . ASP B 1 52 ? 0.833 14.531 0.199 1 93.31 52 ASP B N 1
ATOM 2758 C CA . ASP B 1 52 ? 1.04 13.133 0.562 1 93.31 52 ASP B CA 1
ATOM 2759 C C . ASP B 1 52 ? -0.266 12.344 0.479 1 93.31 52 ASP B C 1
ATOM 2761 O O . ASP B 1 52 ? -0.294 11.234 -0.055 1 93.31 52 ASP B O 1
ATOM 2765 N N . TYR B 1 53 ? -1.34 12.883 0.984 1 94.62 53 TYR B N 1
ATOM 2766 C CA . TYR B 1 53 ? -2.645 12.227 0.942 1 94.62 53 TYR B CA 1
ATOM 2767 C C . TYR B 1 53 ? -3.121 12.055 -0.495 1 94.62 53 TYR B C 1
ATOM 2769 O O . TYR B 1 53 ? -3.652 11.008 -0.856 1 94.62 53 TYR B O 1
ATOM 2777 N N . TYR B 1 54 ? -2.904 13.055 -1.26 1 95.56 54 TYR B N 1
ATOM 2778 C CA . TYR B 1 54 ? -3.301 13.008 -2.662 1 95.56 54 TYR B CA 1
ATOM 2779 C C . TYR B 1 54 ? -2.547 11.906 -3.404 1 95.56 54 TYR B C 1
ATOM 2781 O O . TYR B 1 54 ? -3.148 11.117 -4.137 1 95.56 54 TYR B O 1
ATOM 2789 N N . LEU B 1 55 ? -1.271 11.875 -3.205 1 94.19 55 LEU B N 1
ATOM 2790 C CA . LEU B 1 55 ? -0.451 10.867 -3.869 1 94.19 55 LEU B CA 1
ATOM 2791 C C . LEU B 1 55 ? -0.884 9.461 -3.469 1 94.19 55 LEU B C 1
ATOM 2793 O O . LEU B 1 55 ? -0.907 8.547 -4.301 1 94.19 55 LEU B O 1
ATOM 2797 N N . THR B 1 56 ? -1.206 9.266 -2.25 1 94.94 56 THR B N 1
ATOM 2798 C CA . THR B 1 56 ? -1.698 7.973 -1.776 1 94.94 56 THR B CA 1
ATOM 2799 C C . THR B 1 56 ? -3.035 7.633 -2.428 1 94.94 56 THR B C 1
ATOM 2801 O O . THR B 1 56 ? -3.244 6.504 -2.875 1 94.94 56 THR B O 1
ATOM 2804 N N . SER B 1 57 ? -3.949 8.625 -2.512 1 94.12 57 SER B N 1
ATOM 2805 C CA . SER B 1 57 ? -5.25 8.422 -3.141 1 94.12 57 SER B CA 1
ATOM 2806 C C . SER B 1 57 ? -5.102 8.07 -4.617 1 94.12 57 SER B C 1
ATOM 2808 O O . SER B 1 57 ? -5.883 7.289 -5.156 1 94.12 57 SER B O 1
ATOM 2810 N N . LEU B 1 58 ? -4.094 8.578 -5.254 1 93.5 58 LEU B N 1
ATOM 2811 C CA . LEU B 1 58 ? -3.824 8.312 -6.66 1 93.5 58 LEU B CA 1
ATOM 2812 C C . LEU B 1 58 ? -3.48 6.844 -6.883 1 93.5 58 LEU B C 1
ATOM 2814 O O . LEU B 1 58 ? -3.818 6.273 -7.922 1 93.5 58 LEU B O 1
ATOM 2818 N N . LEU B 1 59 ? -2.818 6.238 -5.961 1 94.94 59 LEU B N 1
ATOM 2819 C CA . LEU B 1 59 ? -2.461 4.828 -6.062 1 94.94 59 LEU B CA 1
ATOM 2820 C C . LEU B 1 59 ? -3.652 3.939 -5.727 1 94.94 59 LEU B C 1
ATOM 2822 O O . LEU B 1 59 ? -3.812 2.861 -6.305 1 94.94 59 LEU B O 1
ATOM 2826 N N . LEU B 1 60 ? -4.465 4.395 -4.871 1 94.62 60 LEU B N 1
ATOM 2827 C CA . LEU B 1 60 ? -5.555 3.584 -4.336 1 94.62 60 LEU B CA 1
ATOM 2828 C C . LEU B 1 60 ? -6.711 3.502 -5.332 1 94.62 60 LEU B C 1
ATOM 2830 O O . LEU B 1 60 ? -7.324 2.445 -5.488 1 94.62 60 LEU B O 1
ATOM 2834 N N . ASN B 1 61 ? -7 4.562 -6.047 1 92.75 61 ASN B N 1
ATOM 2835 C CA . ASN B 1 61 ? -8.195 4.703 -6.875 1 92.75 61 ASN B CA 1
ATOM 2836 C C . ASN B 1 61 ? -8.25 3.635 -7.961 1 92.75 61 ASN B C 1
ATOM 2838 O O . ASN B 1 61 ? -9.281 2.973 -8.133 1 92.75 61 ASN B O 1
ATOM 2842 N N . PRO B 1 62 ? -7.121 3.311 -8.617 1 93.19 62 PRO B N 1
ATOM 2843 C CA . PRO B 1 62 ? -7.191 2.299 -9.672 1 93.19 62 PRO B CA 1
ATOM 2844 C C . PRO B 1 62 ? -7.363 0.884 -9.125 1 93.19 62 PRO B C 1
ATOM 2846 O O . PRO B 1 62 ? -7.727 -0.03 -9.875 1 93.19 62 PRO B O 1
ATOM 2849 N N . LEU B 1 63 ? -7.051 0.703 -7.914 1 92.94 63 LEU B N 1
ATOM 2850 C CA . LEU B 1 63 ? -7.164 -0.624 -7.316 1 92.94 63 LEU B CA 1
ATOM 2851 C C . LEU B 1 63 ? -8.602 -0.92 -6.918 1 92.94 63 LEU B C 1
ATOM 2853 O O . LEU B 1 63 ? -8.992 -2.084 -6.797 1 92.94 63 LEU B O 1
ATOM 2857 N N . ALA B 1 64 ? -9.328 0.129 -6.613 1 88.69 64 ALA B N 1
ATOM 2858 C CA . ALA B 1 64 ? -10.734 0.003 -6.23 1 88.69 64 ALA B CA 1
ATOM 2859 C C . ALA B 1 64 ? -11.648 0.103 -7.445 1 88.69 64 ALA B C 1
ATOM 2861 O O . ALA B 1 64 ? -12.328 1.112 -7.637 1 88.69 64 ALA B O 1
ATOM 2862 N N . THR B 1 65 ? -11.797 -0.94 -8.242 1 81.38 65 THR B N 1
ATOM 2863 C CA . THR B 1 65 ? -12.461 -0.871 -9.539 1 81.38 65 THR B CA 1
ATOM 2864 C C . THR B 1 65 ? -13.82 -1.572 -9.484 1 81.38 65 THR B C 1
ATOM 2866 O O . THR B 1 65 ? -13.992 -2.541 -8.742 1 81.38 65 THR B O 1
ATOM 2869 N N . VAL B 1 66 ? -14.703 -1.01 -10.109 1 86 66 VAL B N 1
ATOM 2870 C CA . VAL B 1 66 ? -15.992 -1.632 -10.406 1 86 66 VAL 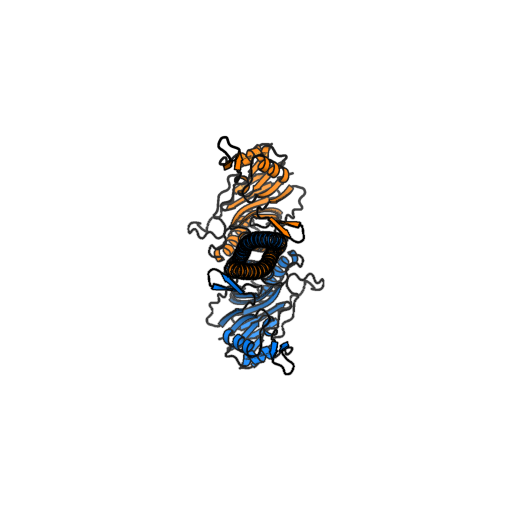B CA 1
ATOM 2871 C C . VAL B 1 66 ? -16.109 -1.877 -11.914 1 86 66 VAL B C 1
ATOM 2873 O O . VAL B 1 66 ? -16.406 -0.957 -12.672 1 86 66 VAL B O 1
ATOM 2876 N N . GLN B 1 67 ? -15.656 -3.047 -12.305 1 81.38 67 GLN B N 1
ATOM 2877 C CA . GLN B 1 67 ? -15.656 -3.414 -13.711 1 81.38 67 GLN B CA 1
ATOM 2878 C C . GLN B 1 67 ? -16.562 -4.621 -13.969 1 81.38 67 GLN B C 1
ATOM 2880 O O . GLN B 1 67 ? -16.109 -5.766 -13.906 1 81.38 67 GLN B O 1
ATOM 2885 N N . VAL B 1 68 ? -17.781 -4.312 -14.086 1 83.56 68 VAL B N 1
ATOM 2886 C CA . VAL B 1 68 ? -18.734 -5.387 -14.312 1 83.56 68 VAL B CA 1
ATOM 2887 C C . VAL B 1 68 ? -19.5 -5.133 -15.617 1 83.56 68 VAL B C 1
ATOM 2889 O O . VAL B 1 68 ? -20.094 -4.078 -15.797 1 83.56 68 VAL B O 1
ATOM 2892 N N . ASN B 1 69 ? -19.266 -6.09 -16.516 1 77 69 ASN B N 1
ATOM 2893 C CA . ASN B 1 69 ? -20 -6.035 -17.781 1 77 69 ASN B CA 1
ATOM 2894 C C . ASN B 1 69 ? -20.969 -7.207 -17.922 1 77 69 ASN B C 1
ATOM 2896 O O . ASN B 1 69 ? -20.609 -8.25 -18.469 1 77 69 ASN B O 1
ATOM 2900 N N . SER B 1 70 ? -22.016 -7.18 -17.266 1 82.56 70 SER B N 1
ATOM 2901 C CA . SER B 1 70 ? -23.047 -8.203 -17.391 1 82.56 70 SER B CA 1
ATOM 2902 C C . SER B 1 70 ? -24.422 -7.586 -17.531 1 82.56 70 SER B C 1
ATOM 2904 O O . SER B 1 70 ? -24.812 -6.715 -16.75 1 82.56 70 SER B O 1
ATOM 2906 N N . PRO B 1 71 ? -25.141 -7.98 -18.531 1 81.81 71 PRO B N 1
ATOM 2907 C CA . PRO B 1 71 ? -26.484 -7.453 -18.719 1 81.81 71 PRO B CA 1
ATOM 2908 C C . PRO B 1 71 ? -27.469 -7.996 -17.688 1 81.81 71 PRO B C 1
ATOM 2910 O O . PRO B 1 71 ? -28.594 -7.48 -17.578 1 81.81 71 PRO B O 1
ATOM 2913 N N . LYS B 1 72 ? -27.094 -8.93 -16.969 1 90 72 LYS B N 1
ATOM 2914 C CA . LYS B 1 72 ? -28.031 -9.617 -16.078 1 90 72 LYS B CA 1
ATOM 2915 C C . LYS B 1 72 ? -27.984 -9.016 -14.672 1 90 72 LYS B C 1
ATOM 2917 O O . LYS B 1 72 ? -28.812 -9.359 -13.812 1 90 72 LYS B O 1
ATOM 2922 N N . VAL B 1 73 ? -27 -8.156 -14.461 1 93.94 73 VAL B N 1
ATOM 2923 C CA . VAL B 1 73 ? -26.891 -7.566 -13.133 1 93.94 73 VAL B CA 1
ATOM 2924 C C . VAL B 1 73 ? -26.484 -6.098 -13.258 1 93.94 73 VAL B C 1
ATOM 2926 O O . VAL B 1 73 ? -25.844 -5.707 -14.234 1 93.94 73 VAL B O 1
ATOM 2929 N N . ARG B 1 74 ? -26.906 -5.324 -12.398 1 94.88 74 ARG B N 1
ATOM 2930 C CA . ARG B 1 74 ? -26.453 -3.943 -12.242 1 94.88 74 ARG B CA 1
ATOM 2931 C C . ARG B 1 74 ? -25.703 -3.764 -10.93 1 94.88 74 ARG B C 1
ATOM 2933 O O . ARG B 1 74 ? -26.219 -4.066 -9.852 1 94.88 74 ARG B O 1
ATOM 2940 N N . VAL B 1 75 ? -24.484 -3.309 -11.039 1 97.19 75 VAL B N 1
ATOM 2941 C CA . VAL B 1 75 ? -23.609 -3.168 -9.875 1 97.19 75 VAL B CA 1
ATOM 2942 C C . VAL B 1 75 ? -23.375 -1.688 -9.586 1 97.19 75 VAL B C 1
ATOM 2944 O O . VAL B 1 75 ? -23.156 -0.897 -10.508 1 97.19 75 VAL B O 1
ATOM 2947 N N . GLU B 1 76 ? -23.469 -1.289 -8.32 1 96.62 76 GLU B N 1
ATOM 2948 C CA . GLU B 1 76 ? -23.109 0.055 -7.875 1 96.62 76 GLU B CA 1
ATOM 2949 C C . GLU B 1 76 ? -22.094 0.01 -6.738 1 96.62 76 GLU B C 1
ATOM 2951 O O . GLU B 1 76 ? -22.031 -0.971 -5.996 1 96.62 76 GLU B O 1
ATOM 2956 N N . SER B 1 77 ? -21.297 1.002 -6.676 1 97 77 SER B N 1
ATOM 2957 C CA . SER B 1 77 ? -20.359 1.183 -5.57 1 97 77 SER B CA 1
ATOM 2958 C C . SER B 1 77 ? -20.406 2.611 -5.039 1 97 77 SER B C 1
ATOM 2960 O O . SER B 1 77 ? -20.656 3.553 -5.793 1 97 77 SER B O 1
ATOM 2962 N N . LEU B 1 78 ? -20.25 2.738 -3.764 1 96.81 78 LEU B N 1
ATOM 2963 C CA . LEU B 1 78 ? -20.234 4.035 -3.096 1 96.81 78 LEU B CA 1
ATOM 2964 C C . LEU B 1 78 ? -19.188 4.062 -1.992 1 96.81 78 LEU B C 1
ATOM 2966 O O . LEU B 1 78 ? -19.094 3.123 -1.197 1 96.81 78 LEU B O 1
ATOM 2970 N N . LEU B 1 79 ? -18.344 5.008 -2.021 1 95.06 79 LEU B N 1
ATOM 2971 C CA . LEU B 1 79 ? -17.328 5.238 -0.999 1 95.06 79 LEU B CA 1
ATOM 2972 C C . LEU B 1 79 ? -17.406 6.664 -0.465 1 95.06 79 LEU B C 1
ATOM 2974 O O . LEU B 1 79 ? -17.188 7.625 -1.21 1 95.06 79 LEU B O 1
ATOM 2978 N N . VAL B 1 80 ? -17.75 6.82 0.778 1 94.31 80 VAL B N 1
ATOM 2979 C CA . VAL B 1 80 ? -17.781 8.109 1.452 1 94.31 80 VAL B CA 1
ATOM 2980 C C . VAL B 1 80 ? -16.875 8.078 2.686 1 94.31 80 VAL B C 1
ATOM 2982 O O . VAL B 1 80 ? -17.234 7.492 3.711 1 94.31 80 VAL B O 1
ATOM 2985 N N . GLN B 1 81 ? -15.711 8.727 2.555 1 91.5 81 GLN B N 1
ATOM 2986 C CA . GLN B 1 81 ? -14.758 8.758 3.654 1 91.5 81 GLN B CA 1
ATOM 2987 C C . GLN B 1 81 ? -14.844 10.07 4.43 1 91.5 81 GLN B C 1
ATOM 2989 O O . GLN B 1 81 ? -15.023 11.133 3.838 1 91.5 81 GLN B O 1
ATOM 2994 N N . LYS B 1 82 ? -14.648 10.016 5.676 1 87.75 82 LYS B N 1
ATOM 2995 C CA . LYS B 1 82 ? -14.789 11.188 6.527 1 87.75 82 LYS B CA 1
ATOM 2996 C C . LYS B 1 82 ? -13.594 12.125 6.375 1 87.75 82 LYS B C 1
ATOM 2998 O O . LYS B 1 82 ? -13.742 13.344 6.41 1 87.75 82 LYS B O 1
ATOM 3003 N N . LYS B 1 83 ? -12.406 11.484 6.262 1 87.31 83 LYS B N 1
ATOM 3004 C CA . LYS B 1 83 ? -11.227 12.328 6.086 1 87.31 83 LYS B CA 1
ATOM 3005 C C . LYS B 1 83 ? -11.211 12.961 4.695 1 87.31 83 LYS B C 1
ATOM 3007 O O . LYS B 1 83 ? -11.062 12.258 3.693 1 87.31 83 LYS B O 1
ATOM 3012 N N . GLN B 1 84 ? -11.336 14.25 4.754 1 89.94 84 GLN B N 1
ATOM 3013 C CA . GLN B 1 84 ? -11.281 15.023 3.52 1 89.94 84 GLN B CA 1
ATOM 3014 C C . GLN B 1 84 ? -10.07 15.961 3.506 1 89.94 84 GLN B C 1
ATOM 3016 O O . GLN B 1 84 ? -9.602 16.391 4.562 1 89.94 84 GLN B O 1
ATOM 3021 N N . PHE B 1 85 ? -9.5 16.203 2.371 1 89.94 85 PHE B N 1
ATOM 3022 C CA . PHE B 1 85 ? -8.367 17.109 2.203 1 89.94 85 PHE B CA 1
ATOM 3023 C C . PHE B 1 85 ? -8.453 17.828 0.863 1 89.94 85 PHE B C 1
ATOM 3025 O O . PHE B 1 85 ? -9.234 17.453 -0.007 1 89.94 85 PHE B O 1
ATOM 3032 N N . VAL B 1 86 ? -7.758 18.922 0.791 1 88.94 86 VAL B N 1
ATOM 3033 C CA . VAL B 1 86 ? -7.812 19.766 -0.405 1 88.94 86 VAL B CA 1
ATOM 3034 C C . VAL B 1 86 ? -6.473 19.719 -1.132 1 88.94 86 VAL B C 1
ATOM 3036 O O . VAL B 1 86 ? -5.414 19.875 -0.513 1 88.94 86 VAL B O 1
ATOM 3039 N N . PHE B 1 87 ? -6.484 19.469 -2.326 1 90.25 87 PHE B N 1
ATOM 3040 C CA . PHE B 1 87 ? -5.309 19.516 -3.182 1 90.25 87 PHE B CA 1
ATOM 3041 C C . PHE B 1 87 ? -5.637 20.172 -4.516 1 90.25 87 PHE B C 1
ATOM 3043 O O . PHE B 1 87 ? -6.578 19.766 -5.199 1 90.25 87 PHE B O 1
ATOM 3050 N N . LYS B 1 88 ? -4.852 21.172 -4.898 1 89.81 88 LYS B N 1
ATOM 3051 C CA . LYS B 1 88 ? -5.043 21.953 -6.121 1 89.81 88 LYS B CA 1
ATOM 3052 C C . LYS B 1 88 ? -6.508 22.344 -6.293 1 89.81 88 LYS B C 1
ATOM 3054 O O . LYS B 1 88 ? -7.102 22.109 -7.344 1 89.81 88 LYS B O 1
ATOM 3059 N N . ASN B 1 89 ? -7.164 22.797 -5.258 1 86.38 89 ASN B N 1
ATOM 3060 C CA . ASN B 1 89 ? -8.477 23.406 -5.191 1 86.38 89 ASN B CA 1
ATOM 3061 C C . ASN B 1 89 ? -9.594 22.391 -5.387 1 86.38 89 ASN B C 1
ATOM 3063 O O . ASN B 1 89 ? -10.703 22.75 -5.809 1 86.38 89 ASN B O 1
ATOM 3067 N N . ARG B 1 90 ? -9.25 21.234 -5.188 1 93 90 ARG B N 1
ATOM 3068 C CA . ARG B 1 90 ? -10.258 20.188 -5.23 1 93 90 ARG B CA 1
ATOM 3069 C C . ARG B 1 90 ? -10.258 19.375 -3.943 1 93 90 ARG B C 1
ATOM 3071 O O . ARG B 1 90 ? -9.211 19.172 -3.33 1 93 90 ARG B O 1
ATOM 3078 N N . VAL B 1 91 ? -11.43 18.984 -3.561 1 91.69 91 VAL B N 1
ATOM 3079 C CA . VAL B 1 91 ? -11.586 18.219 -2.332 1 91.69 91 VAL B CA 1
ATOM 3080 C C . VAL B 1 91 ? -11.484 16.719 -2.641 1 91.69 91 VAL B C 1
ATOM 3082 O O . VAL B 1 91 ? -12.109 16.234 -3.584 1 91.69 91 VAL B O 1
ATOM 3085 N N . TYR B 1 92 ? -10.641 16.062 -1.836 1 93.25 92 TYR B N 1
ATOM 3086 C CA . TYR B 1 92 ? -10.453 14.625 -1.955 1 93.25 92 TYR B CA 1
ATOM 3087 C C . TYR B 1 92 ? -10.711 13.922 -0.625 1 93.25 92 TYR B C 1
ATOM 3089 O O . TYR B 1 92 ? -10.883 14.586 0.404 1 93.25 92 TYR B O 1
ATOM 3097 N N . GLN B 1 93 ? -10.906 12.703 -0.748 1 92.88 93 GLN B N 1
ATOM 3098 C CA . GLN B 1 93 ? -11.109 11.914 0.459 1 92.88 93 GLN B CA 1
ATOM 3099 C C . GLN B 1 93 ? -10.102 10.766 0.536 1 92.88 93 GLN B C 1
ATOM 3101 O O . GLN B 1 93 ? -9.602 10.297 -0.491 1 92.88 93 GLN B O 1
ATOM 3106 N N . LEU B 1 94 ? -9.75 10.367 1.747 1 94.06 94 LEU B N 1
ATOM 3107 C CA . LEU B 1 94 ? -8.828 9.273 1.993 1 94.06 94 LEU B CA 1
ATOM 3108 C C . LEU B 1 94 ? -9.266 8.445 3.197 1 94.06 94 LEU B C 1
ATOM 3110 O O . LEU B 1 94 ? -9.688 9 4.215 1 94.06 94 LEU B O 1
ATOM 3114 N N . GLY B 1 95 ? -9.227 7.109 3.072 1 93.62 95 GLY B N 1
ATOM 3115 C CA . GLY B 1 95 ? -9.578 6.25 4.191 1 93.62 95 GLY B CA 1
ATOM 3116 C C . GLY B 1 95 ? -9.266 4.789 3.941 1 93.62 95 GLY B C 1
ATOM 3117 O O . GLY B 1 95 ? -8.547 4.453 2.994 1 93.62 95 GLY B O 1
ATOM 3118 N N . GLY B 1 96 ? -9.75 4.016 4.855 1 96.06 96 GLY B N 1
ATOM 3119 C CA . GLY B 1 96 ? -9.422 2.598 4.824 1 96.06 96 GLY B CA 1
ATOM 3120 C C . GLY B 1 96 ? -10.516 1.748 4.211 1 96.06 96 GLY B C 1
ATOM 3121 O O . GLY B 1 96 ? -10.32 0.556 3.965 1 96.06 96 GLY B O 1
ATOM 3122 N N . ASP B 1 97 ? -11.711 2.316 3.973 1 96.69 97 ASP B N 1
ATOM 3123 C CA . ASP B 1 97 ? -12.781 1.564 3.326 1 96.69 97 ASP B CA 1
ATOM 3124 C C . ASP B 1 97 ? -12.445 1.266 1.868 1 96.69 97 ASP B C 1
ATOM 3126 O O . ASP B 1 97 ? -11.898 2.121 1.165 1 96.69 97 ASP B O 1
ATOM 3130 N N . PHE B 1 98 ? -12.766 0.1 1.453 1 96.62 98 PHE B N 1
ATOM 3131 C CA . PHE B 1 98 ? -12.359 -0.377 0.136 1 96.62 98 PHE B CA 1
ATOM 3132 C C . PHE B 1 98 ? -13.438 -1.265 -0.474 1 96.62 98 PHE B C 1
ATOM 3134 O O . PHE B 1 98 ? -14.016 -2.109 0.213 1 96.62 98 PHE B O 1
ATOM 3141 N N . ASN B 1 99 ? -13.766 -1.009 -1.771 1 96 99 ASN B N 1
ATOM 3142 C CA . ASN B 1 99 ? -14.734 -1.84 -2.48 1 96 99 ASN B CA 1
ATOM 3143 C C . ASN B 1 99 ? -14.227 -2.223 -3.869 1 96 99 ASN B C 1
ATOM 3145 O O . ASN B 1 99 ? -13.531 -1.438 -4.52 1 96 99 ASN B O 1
ATOM 3149 N N . ILE B 1 100 ? -14.555 -3.369 -4.281 1 96.12 100 ILE B N 1
ATOM 3150 C CA . ILE B 1 100 ? -14.289 -3.799 -5.648 1 96.12 100 ILE B CA 1
ATOM 3151 C C . ILE B 1 100 ? -15.43 -4.68 -6.152 1 96.12 100 ILE B C 1
ATOM 3153 O O . ILE B 1 100 ? -16.109 -5.328 -5.359 1 96.12 100 ILE B O 1
ATOM 3157 N N . ALA B 1 101 ? -15.781 -4.602 -7.371 1 96.75 101 ALA B N 1
ATOM 3158 C CA . ALA B 1 101 ? -16.688 -5.488 -8.094 1 96.75 101 ALA B CA 1
ATOM 3159 C C . ALA B 1 101 ? -16.109 -5.855 -9.461 1 96.75 101 ALA B C 1
ATOM 3161 O O . ALA B 1 101 ? -15.852 -4.98 -10.289 1 96.75 101 ALA B O 1
ATOM 3162 N N . GLU B 1 102 ? -15.875 -7.105 -9.648 1 94.19 102 GLU B N 1
ATOM 3163 C CA . GLU B 1 102 ? -15.258 -7.551 -10.898 1 94.19 102 GLU B CA 1
ATOM 3164 C C . GLU B 1 102 ? -15.844 -8.891 -11.352 1 94.19 102 GLU B C 1
ATOM 3166 O O . GLU B 1 102 ? -16.344 -9.664 -10.531 1 94.19 102 GLU B O 1
ATOM 3171 N N . THR B 1 103 ? -15.742 -9.117 -12.68 1 94.06 103 THR B N 1
ATOM 3172 C CA . THR B 1 103 ? -16.078 -10.438 -13.203 1 94.06 103 THR B CA 1
ATOM 3173 C C . THR B 1 103 ? -14.898 -11.398 -13.047 1 94.06 103 THR B C 1
ATOM 3175 O O . THR B 1 103 ? -13.75 -11.008 -13.258 1 94.06 103 THR B O 1
ATOM 3178 N N . VAL B 1 104 ? -15.18 -12.609 -12.617 1 93.81 104 VAL B N 1
ATOM 3179 C CA . VAL B 1 104 ? -14.148 -13.633 -12.461 1 93.81 104 VAL B CA 1
ATOM 3180 C C . VAL B 1 104 ? -14.602 -14.93 -13.133 1 93.81 104 VAL B C 1
ATOM 3182 O O . VAL B 1 104 ? -15.805 -15.172 -13.273 1 93.81 104 VAL B O 1
ATOM 3185 N N . THR B 1 105 ? -13.688 -15.703 -13.562 1 93.31 105 THR B N 1
ATOM 3186 C CA . THR B 1 105 ? -13.984 -17 -14.148 1 93.31 105 THR B CA 1
ATOM 3187 C C . THR B 1 105 ? -13.68 -18.125 -13.156 1 93.31 105 THR B C 1
ATOM 3189 O O . THR B 1 105 ? -12.547 -18.25 -12.68 1 93.31 105 THR B O 1
ATOM 3192 N N . ILE B 1 106 ? -14.617 -18.859 -12.805 1 94.62 106 ILE B N 1
ATOM 3193 C CA . ILE B 1 106 ? -14.5 -20.031 -11.953 1 94.62 106 ILE B CA 1
ATOM 3194 C C . ILE B 1 106 ? -15.016 -21.266 -12.711 1 94.62 106 ILE B C 1
ATOM 3196 O O . ILE B 1 106 ? -16.203 -21.344 -13.031 1 94.62 106 ILE B O 1
ATOM 3200 N N . GLY B 1 107 ? -14.086 -22.156 -12.93 1 91.94 107 GLY B N 1
ATOM 3201 C CA . GLY B 1 107 ? -14.453 -23.234 -13.828 1 91.94 107 GLY B CA 1
ATOM 3202 C C . GLY B 1 107 ? -14.711 -22.766 -15.25 1 91.94 107 GLY B C 1
ATOM 3203 O O . GLY B 1 107 ? -13.867 -22.094 -15.859 1 91.94 107 GLY B O 1
ATOM 3204 N N . ASP B 1 108 ? -15.914 -23.047 -15.727 1 88.75 108 ASP B N 1
ATOM 3205 C CA . ASP B 1 108 ? -16.234 -22.703 -17.109 1 88.75 108 ASP B CA 1
ATOM 3206 C C . ASP B 1 108 ? -17.234 -21.562 -17.172 1 88.75 108 ASP B C 1
ATOM 3208 O O . ASP B 1 108 ? -17.828 -21.312 -18.219 1 88.75 108 ASP B O 1
ATOM 3212 N N . ALA B 1 109 ? -17.422 -20.953 -16.078 1 91.69 109 ALA B N 1
ATOM 3213 C CA . ALA B 1 109 ? -18.453 -19.922 -16.062 1 91.69 109 ALA B CA 1
ATOM 3214 C C . ALA B 1 109 ? -17.875 -18.594 -15.57 1 91.69 109 ALA B C 1
ATOM 3216 O O . ALA B 1 109 ? -16.875 -18.562 -14.844 1 91.69 109 ALA B O 1
ATOM 3217 N N . THR B 1 110 ? -18.531 -17.547 -15.977 1 92.62 110 THR B N 1
ATOM 3218 C CA . THR B 1 110 ? -18.203 -16.203 -15.523 1 92.62 110 THR B CA 1
ATOM 3219 C C . THR B 1 110 ? -19.062 -15.82 -14.328 1 92.62 110 THR B C 1
ATOM 3221 O O . THR B 1 110 ? -20.297 -15.945 -14.367 1 92.62 110 THR B O 1
ATOM 3224 N N . HIS B 1 111 ? -18.422 -15.438 -13.281 1 95.19 111 HIS B N 1
ATOM 3225 C CA . HIS B 1 111 ? -19.094 -15.047 -12.047 1 95.19 111 HIS B CA 1
ATOM 3226 C C . HIS B 1 111 ? -18.812 -13.586 -11.703 1 95.19 111 HIS B C 1
ATOM 3228 O O . HIS B 1 111 ? -17.953 -12.953 -12.328 1 95.19 111 HIS B O 1
ATOM 3234 N N . LEU B 1 112 ? -19.625 -13.047 -10.781 1 96.44 112 LEU B N 1
ATOM 3235 C CA . LEU B 1 112 ? -19.406 -11.703 -10.266 1 96.44 112 LEU B CA 1
ATOM 3236 C C . LEU B 1 112 ? -18.828 -11.75 -8.852 1 96.44 112 LEU B C 1
ATOM 3238 O O . LEU B 1 112 ? -19.375 -12.422 -7.977 1 96.44 112 LEU B O 1
ATOM 3242 N N . PHE B 1 113 ? -17.703 -11.125 -8.695 1 96.88 113 PHE B N 1
ATOM 3243 C CA . PHE B 1 113 ? -17.078 -10.984 -7.387 1 96.88 113 PHE B CA 1
ATOM 3244 C C . PHE B 1 113 ? -17.344 -9.602 -6.805 1 96.88 113 PHE B C 1
ATOM 3246 O O . PHE B 1 113 ? -17.125 -8.586 -7.477 1 96.88 113 PHE B O 1
ATOM 3253 N N . LEU B 1 114 ? -17.875 -9.492 -5.555 1 97.88 114 LEU B N 1
ATOM 3254 C CA . LEU B 1 114 ? -18.078 -8.266 -4.801 1 97.88 114 LEU B CA 1
ATOM 3255 C C . LEU B 1 114 ? -17.266 -8.273 -3.51 1 97.88 114 LEU B C 1
ATOM 3257 O O . LEU B 1 114 ? -17.141 -9.312 -2.855 1 97.88 114 LEU B O 1
ATOM 3261 N N . PHE B 1 115 ? -16.797 -7.156 -3.199 1 98.38 115 PHE B N 1
ATOM 3262 C CA . PHE B 1 115 ? -15.969 -7.027 -2 1 98.38 115 PHE B CA 1
ATOM 3263 C C . PHE B 1 115 ? -16.203 -5.676 -1.331 1 98.38 115 PHE B C 1
ATOM 3265 O O . PHE B 1 115 ? -16.203 -4.641 -2 1 98.38 115 PHE B O 1
ATOM 3272 N N . ASN B 1 116 ? -16.469 -5.633 -0.091 1 98.5 116 ASN B N 1
ATOM 3273 C CA . ASN B 1 116 ? -16.453 -4.449 0.76 1 98.5 116 ASN B CA 1
ATOM 3274 C C . ASN B 1 116 ? -15.633 -4.672 2.029 1 98.5 116 ASN B C 1
ATOM 3276 O O . ASN B 1 116 ? -15.844 -5.652 2.744 1 98.5 116 ASN B O 1
ATOM 3280 N N . GLY B 1 117 ? -14.68 -3.887 2.25 1 98.06 117 GLY B N 1
ATOM 3281 C CA . GLY B 1 117 ? -13.828 -4.039 3.42 1 98.06 117 GLY B CA 1
ATOM 3282 C C . GLY B 1 117 ? -13.484 -2.717 4.082 1 98.06 117 GLY B C 1
ATOM 3283 O O . GLY B 1 117 ? -13.703 -1.65 3.504 1 98.06 117 GLY B O 1
ATOM 3284 N N . ASP B 1 118 ? -13.039 -2.816 5.285 1 97.62 118 ASP B N 1
ATOM 3285 C CA . ASP B 1 118 ? -12.641 -1.679 6.109 1 97.62 118 ASP B CA 1
ATOM 3286 C C . ASP B 1 118 ? -11.344 -1.967 6.867 1 97.62 118 ASP B C 1
ATOM 3288 O O . ASP B 1 118 ? -11.336 -2.764 7.805 1 97.62 118 ASP B O 1
ATOM 3292 N N . ALA B 1 119 ? -10.289 -1.279 6.492 1 97.56 119 ALA B N 1
ATOM 3293 C CA . ALA B 1 119 ? -8.992 -1.412 7.156 1 97.56 119 ALA B CA 1
ATOM 3294 C C . ALA B 1 119 ? -8.961 -0.619 8.461 1 97.56 119 ALA B C 1
ATOM 3296 O O . ALA B 1 119 ? -9.477 0.503 8.523 1 97.56 119 ALA B O 1
ATOM 3297 N N . MET B 1 120 ? -8.312 -1.183 9.453 1 93.81 120 MET B N 1
ATOM 3298 C CA . MET B 1 120 ? -8.203 -0.505 10.742 1 93.81 120 MET B CA 1
ATOM 3299 C C . MET B 1 120 ? -7.375 0.768 10.617 1 93.81 120 MET B C 1
ATOM 3301 O O . MET B 1 120 ? -6.5 0.863 9.758 1 93.81 120 MET B O 1
ATOM 3305 N N . GLY B 1 121 ? -7.66 1.658 11.445 1 90.94 121 GLY B N 1
ATOM 3306 C CA . GLY B 1 121 ? -6.906 2.9 11.445 1 90.94 121 GLY B CA 1
ATOM 3307 C C . GLY B 1 121 ? -7.594 4.02 10.688 1 90.94 121 GLY B C 1
ATOM 3308 O O . GLY B 1 121 ? -8.602 3.791 10.016 1 90.94 121 GLY B O 1
ATOM 3309 N N . LYS B 1 122 ? -6.988 5.23 10.812 1 87.12 122 LYS B N 1
ATOM 3310 C CA . LYS B 1 122 ? -7.578 6.395 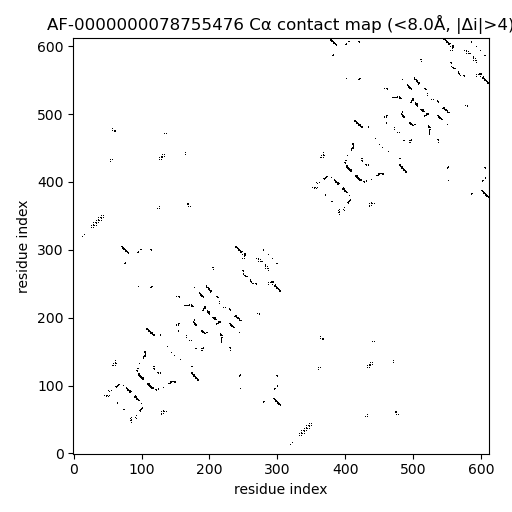10.148 1 87.12 122 LYS B CA 1
ATOM 3311 C C . LYS B 1 122 ? -6.617 6.984 9.125 1 87.12 122 LYS B C 1
ATOM 3313 O O . LYS B 1 122 ? -5.402 6.828 9.234 1 87.12 122 LYS B O 1
ATOM 3318 N N . SER B 1 123 ? -7.152 7.641 8.219 1 89.56 123 SER B N 1
ATOM 3319 C CA . SER B 1 123 ? -6.41 8.391 7.203 1 89.56 123 SER B CA 1
ATOM 3320 C C . SER B 1 123 ? -5.352 7.516 6.535 1 89.56 123 SER B C 1
ATOM 3322 O O . SER B 1 123 ? -5.68 6.52 5.891 1 89.56 123 SER B O 1
ATOM 3324 N N . ILE B 1 124 ? -4.02 7.844 6.805 1 91.81 124 ILE B N 1
ATOM 3325 C CA . ILE B 1 124 ? -2.926 7.227 6.062 1 91.81 124 ILE B CA 1
ATOM 3326 C C . ILE B 1 124 ? -2.771 5.77 6.48 1 91.81 124 ILE B C 1
ATOM 3328 O O . ILE B 1 124 ? -2.414 4.914 5.668 1 91.81 124 ILE B O 1
ATOM 3332 N N . GLN B 1 125 ? -3.008 5.523 7.73 1 92.31 125 GLN B N 1
ATOM 3333 C CA . GLN B 1 125 ? -2.896 4.145 8.203 1 92.31 125 GLN B CA 1
ATOM 3334 C C . GLN B 1 125 ? -3.926 3.248 7.52 1 92.31 125 GLN B C 1
ATOM 3336 O O . GLN B 1 125 ? -3.578 2.197 6.977 1 92.31 125 GLN B O 1
ATOM 3341 N N . GLY B 1 126 ? -5.184 3.664 7.57 1 95.62 126 GLY B N 1
ATOM 3342 C CA . GLY B 1 126 ? -6.219 2.908 6.883 1 95.62 126 GLY B CA 1
ATOM 3343 C C . GLY B 1 126 ? -5.969 2.777 5.391 1 95.62 126 GLY B C 1
ATOM 3344 O O . GLY B 1 126 ? -6.156 1.701 4.82 1 95.62 126 GLY B O 1
ATOM 3345 N N . ALA B 1 127 ? -5.531 3.885 4.801 1 95.69 127 ALA B N 1
ATOM 3346 C CA . ALA B 1 127 ? -5.262 3.896 3.367 1 95.69 127 ALA B CA 1
ATOM 3347 C C . ALA B 1 127 ? -4.148 2.912 3.014 1 95.69 127 ALA B C 1
ATOM 3349 O O . ALA B 1 127 ? -4.18 2.287 1.95 1 95.69 127 ALA B O 1
ATOM 3350 N N . GLY B 1 128 ? -3.17 2.793 3.861 1 96.5 128 GLY B N 1
ATOM 3351 C CA . GLY B 1 128 ? -2.115 1.814 3.656 1 96.5 128 GLY B CA 1
ATOM 3352 C C . GLY B 1 128 ? -2.625 0.386 3.613 1 96.5 128 GLY B C 1
ATOM 3353 O O . GLY B 1 128 ? -2.201 -0.405 2.768 1 96.5 128 GLY B O 1
ATOM 3354 N N . GLY B 1 129 ? -3.502 0.068 4.551 1 97.31 129 GLY B N 1
ATOM 3355 C CA . GLY B 1 129 ? -4.133 -1.24 4.531 1 97.31 129 GLY B CA 1
ATOM 3356 C C . GLY B 1 129 ? -4.941 -1.497 3.271 1 97.31 129 GLY B C 1
ATOM 3357 O O . GLY B 1 129 ? -4.887 -2.59 2.707 1 97.31 129 GLY B O 1
ATOM 3358 N N . ALA B 1 130 ? -5.668 -0.49 2.875 1 97 130 ALA B N 1
ATOM 3359 C CA . ALA B 1 130 ? -6.469 -0.6 1.659 1 97 130 ALA B CA 1
ATOM 3360 C C . ALA B 1 130 ? -5.582 -0.812 0.435 1 97 130 ALA B C 1
ATOM 3362 O O . ALA B 1 130 ? -5.941 -1.563 -0.475 1 97 130 ALA B O 1
ATOM 3363 N N . LEU B 1 131 ? -4.438 -0.129 0.397 1 96.5 131 LEU B N 1
ATOM 3364 C CA . LEU B 1 131 ? -3.492 -0.293 -0.701 1 96.5 131 LEU B CA 1
ATOM 3365 C C . LEU B 1 131 ? -3.014 -1.738 -0.796 1 96.5 131 LEU B C 1
ATOM 3367 O O . LEU B 1 131 ? -3.029 -2.332 -1.877 1 96.5 131 LEU B O 1
ATOM 3371 N N . ILE B 1 132 ? -2.633 -2.27 0.323 1 97.19 132 ILE B N 1
ATOM 3372 C CA . ILE B 1 132 ? -2.164 -3.648 0.388 1 97.19 132 ILE B CA 1
ATOM 3373 C C . ILE B 1 132 ? -3.281 -4.594 -0.054 1 97.19 132 ILE B C 1
ATOM 3375 O O . ILE B 1 132 ? -3.07 -5.457 -0.909 1 97.19 132 ILE B O 1
ATOM 3379 N N . LEU B 1 133 ? -4.41 -4.359 0.478 1 97.69 133 LEU B N 1
ATOM 3380 C CA . LEU B 1 133 ? -5.578 -5.172 0.169 1 97.69 133 LEU B CA 1
ATOM 3381 C C . LEU B 1 133 ? -5.887 -5.141 -1.324 1 97.69 133 LEU B C 1
ATOM 3383 O O . LEU B 1 133 ? -6.039 -6.188 -1.956 1 97.69 133 LEU B O 1
ATOM 3387 N N . GLY B 1 134 ? -5.988 -3.965 -1.846 1 96.75 134 GLY B N 1
ATOM 3388 C CA . GLY B 1 134 ? -6.293 -3.803 -3.258 1 96.75 134 GLY B CA 1
ATOM 3389 C C . GLY B 1 134 ? -5.273 -4.457 -4.168 1 96.75 134 GLY B C 1
ATOM 3390 O O . GLY B 1 134 ? -5.633 -5.07 -5.176 1 96.75 134 GLY B O 1
ATOM 3391 N N . ALA B 1 135 ? -4.02 -4.363 -3.844 1 96.12 135 ALA B N 1
ATOM 3392 C CA . ALA B 1 135 ? -2.943 -4.953 -4.641 1 96.12 135 ALA B CA 1
ATOM 3393 C C . ALA B 1 135 ? -3.062 -6.473 -4.684 1 96.12 135 ALA B C 1
ATOM 3395 O O . ALA B 1 135 ? -2.959 -7.078 -5.75 1 96.12 135 ALA B O 1
ATOM 3396 N N . ILE B 1 136 ? -3.299 -7.062 -3.566 1 96.44 136 ILE B N 1
ATOM 3397 C CA . ILE B 1 136 ? -3.4 -8.516 -3.471 1 96.44 136 ILE B CA 1
ATOM 3398 C C . ILE B 1 136 ? -4.621 -9 -4.25 1 96.44 136 ILE B C 1
ATOM 3400 O O . ILE B 1 136 ? -4.535 -9.969 -5.008 1 96.44 136 ILE B O 1
ATOM 3404 N N . LEU B 1 137 ? -5.742 -8.32 -4.059 1 96.5 137 LEU B N 1
ATOM 3405 C CA . LEU B 1 137 ? -6.961 -8.734 -4.746 1 96.5 137 LEU B CA 1
ATOM 3406 C C . LEU B 1 137 ? -6.793 -8.648 -6.258 1 96.5 137 LEU B C 1
ATOM 3408 O O . LEU B 1 137 ? -7.293 -9.5 -6.996 1 96.5 137 LEU B O 1
ATOM 3412 N N . LYS B 1 138 ? -6.059 -7.637 -6.695 1 94.06 138 LYS B N 1
ATOM 3413 C CA . LYS B 1 138 ? -5.812 -7.5 -8.125 1 94.06 138 LYS B CA 1
ATOM 3414 C C . LYS B 1 138 ? -5.094 -8.727 -8.68 1 94.06 138 LYS B C 1
ATOM 3416 O O . LYS B 1 138 ? -5.395 -9.188 -9.781 1 94.06 138 LYS B O 1
ATOM 3421 N N . VAL B 1 139 ? -4.188 -9.281 -7.93 1 93.38 139 VAL B N 1
ATOM 3422 C CA . VAL B 1 139 ? -3.422 -10.445 -8.359 1 93.38 139 VAL B CA 1
ATOM 3423 C C . VAL B 1 139 ? -4.293 -11.695 -8.281 1 93.38 139 VAL B C 1
ATOM 3425 O O . VAL B 1 139 ? -4.305 -12.508 -9.211 1 93.38 139 VAL B O 1
ATOM 3428 N N . LEU B 1 140 ? -5.02 -11.812 -7.246 1 93.88 140 LEU B N 1
ATOM 3429 C CA . LEU B 1 140 ? -5.77 -13.031 -6.992 1 93.88 140 LEU B CA 1
ATOM 3430 C C . LEU B 1 140 ? -6.945 -13.164 -7.957 1 93.88 140 LEU B C 1
ATOM 3432 O O . LEU B 1 140 ? -7.312 -14.266 -8.352 1 93.88 140 LEU B O 1
ATOM 3436 N N . LEU B 1 141 ? -7.535 -12.039 -8.367 1 93.81 141 LEU B N 1
ATOM 3437 C CA . LEU B 1 141 ? -8.742 -12.07 -9.188 1 93.81 141 LEU B CA 1
ATOM 3438 C C . LEU B 1 141 ? -8.391 -12.156 -10.672 1 93.81 141 LEU B C 1
ATOM 3440 O O . LEU B 1 141 ? -9.25 -12.484 -11.492 1 93.81 141 LEU B O 1
ATOM 3444 N N . ALA B 1 142 ? -7.172 -11.867 -10.992 1 87.56 142 ALA B N 1
ATOM 3445 C CA . ALA B 1 142 ? -6.75 -11.844 -12.391 1 87.56 142 ALA B CA 1
ATOM 3446 C C . ALA B 1 142 ? -6.609 -13.258 -12.945 1 87.56 142 ALA B C 1
ATOM 3448 O O . ALA B 1 142 ? -6.559 -13.445 -14.164 1 87.56 142 ALA B O 1
ATOM 3449 N N . ARG B 1 143 ? -6.574 -14.281 -12.148 1 80.62 143 ARG B N 1
ATOM 3450 C CA . ARG B 1 143 ? -6.336 -15.633 -12.625 1 80.62 143 ARG B CA 1
ATOM 3451 C C . ARG B 1 143 ? -7.629 -16.438 -12.656 1 80.62 143 ARG B C 1
ATOM 3453 O O . ARG B 1 143 ? -8.305 -16.578 -11.633 1 80.62 143 ARG B O 1
ATOM 3460 N N . PRO B 1 144 ? -7.926 -16.938 -13.812 1 79.75 144 PRO B N 1
ATOM 3461 C CA . PRO B 1 144 ? -9.055 -17.875 -13.828 1 79.75 144 PRO B CA 1
ATOM 3462 C C . PRO B 1 144 ? -8.781 -19.141 -13.023 1 79.75 144 PRO B C 1
ATOM 3464 O O . PRO B 1 144 ? -7.648 -19.625 -12.984 1 79.75 144 PRO B O 1
ATOM 3467 N N . VAL B 1 145 ? -9.703 -19.453 -12.312 1 82.88 145 VAL B N 1
ATOM 3468 C CA . VAL B 1 145 ? -9.617 -20.734 -11.602 1 82.88 145 VAL B CA 1
ATOM 3469 C C . VAL B 1 145 ? -10.258 -21.828 -12.445 1 82.88 145 VAL B C 1
ATOM 3471 O O . VAL B 1 145 ? -11.484 -21.953 -12.477 1 82.88 145 VAL B O 1
ATOM 3474 N N . THR B 1 146 ? -9.398 -22.578 -13.148 1 75.5 146 THR B N 1
ATOM 3475 C CA . THR B 1 146 ? -9.906 -23.5 -14.156 1 75.5 146 THR B CA 1
ATOM 3476 C C . THR B 1 146 ? -9.859 -24.938 -13.641 1 75.5 146 THR B C 1
ATOM 3478 O O . THR B 1 146 ? -10.148 -25.875 -14.391 1 75.5 146 THR B O 1
ATOM 3481 N N . LYS B 1 147 ? -9.57 -25.062 -12.406 1 70.81 147 LYS B N 1
ATOM 3482 C CA . LYS B 1 147 ? -9.578 -26.438 -11.922 1 70.81 147 LYS B CA 1
ATOM 3483 C C . LYS B 1 147 ? -10.977 -27.047 -12.016 1 70.81 147 LYS B C 1
ATOM 3485 O O . LYS B 1 147 ? -11.969 -26.375 -11.734 1 70.81 147 LYS B O 1
ATOM 3490 N N . ALA B 1 148 ? -10.945 -28.188 -12.555 1 64.62 148 ALA B N 1
ATOM 3491 C CA . ALA B 1 148 ? -12.195 -28.891 -12.805 1 64.62 148 ALA B CA 1
ATOM 3492 C C . ALA B 1 148 ? -13.102 -28.859 -11.578 1 64.62 148 ALA B C 1
ATOM 3494 O O . ALA B 1 148 ? -14.32 -28.766 -11.695 1 64.62 148 ALA B O 1
ATOM 3495 N N . ASN B 1 149 ? -12.531 -28.812 -10.445 1 76.94 149 ASN B N 1
ATOM 3496 C CA . ASN B 1 149 ? -13.344 -28.891 -9.234 1 76.94 149 ASN B CA 1
ATOM 3497 C C . ASN B 1 149 ? -13.406 -27.547 -8.523 1 76.94 149 ASN B C 1
ATOM 3499 O O . ASN B 1 149 ? -13.734 -27.484 -7.336 1 76.94 149 ASN B O 1
ATOM 3503 N N . ALA B 1 150 ? -13.305 -26.547 -9.359 1 87.06 150 ALA B N 1
ATOM 3504 C CA . ALA B 1 150 ? -13.352 -25.219 -8.742 1 87.06 150 ALA B CA 1
ATOM 3505 C C . ALA B 1 150 ? -14.789 -24.781 -8.477 1 87.06 150 ALA B C 1
ATOM 3507 O O . ALA B 1 150 ? -15.648 -24.906 -9.352 1 87.06 150 ALA B O 1
ATOM 3508 N N . THR B 1 151 ? -15.188 -24.438 -7.258 1 94.06 151 THR B N 1
ATOM 3509 C CA . THR B 1 151 ? -16.5 -23.938 -6.871 1 94.06 151 THR B CA 1
ATOM 3510 C C . THR B 1 151 ? -16.391 -22.5 -6.348 1 94.06 151 THR B C 1
ATOM 3512 O O . THR B 1 151 ? -15.344 -22.109 -5.836 1 94.06 151 THR B O 1
ATOM 3515 N N . PRO B 1 152 ? -17.469 -21.75 -6.465 1 95.81 152 PRO B N 1
ATOM 3516 C CA . PRO B 1 152 ? -17.469 -20.406 -5.902 1 95.81 152 PRO B CA 1
ATOM 3517 C C . PRO B 1 152 ? -17.125 -20.375 -4.414 1 95.81 152 PRO B C 1
ATOM 3519 O O . PRO B 1 152 ? -16.391 -19.5 -3.959 1 95.81 152 PRO B O 1
ATOM 3522 N N . ALA B 1 153 ? -17.641 -21.344 -3.697 1 95.44 153 ALA B N 1
ATOM 3523 C CA . ALA B 1 153 ? -17.359 -21.422 -2.266 1 95.44 153 ALA B CA 1
ATOM 3524 C C . ALA B 1 153 ? -15.867 -21.625 -2.008 1 95.44 153 ALA B C 1
ATOM 3526 O O . ALA B 1 153 ? -15.273 -20.953 -1.167 1 95.44 153 ALA B O 1
ATOM 3527 N N . ALA B 1 154 ? -15.266 -22.562 -2.754 1 94.06 154 ALA B N 1
ATOM 3528 C CA . ALA B 1 154 ? -13.844 -22.828 -2.605 1 94.06 154 ALA B CA 1
ATOM 3529 C C . ALA B 1 154 ? -13.008 -21.625 -3.033 1 94.06 154 ALA B C 1
ATOM 3531 O O . ALA B 1 154 ? -11.961 -21.344 -2.443 1 94.06 154 ALA B O 1
ATOM 3532 N N . PHE B 1 155 ? -13.5 -20.969 -4.043 1 95.81 155 PHE B N 1
ATOM 3533 C CA . PHE B 1 155 ? -12.836 -19.766 -4.543 1 95.81 155 PHE B CA 1
ATOM 3534 C C . PHE B 1 155 ? -12.781 -18.688 -3.465 1 95.81 155 PHE B C 1
ATOM 3536 O O . PHE B 1 155 ? -11.711 -18.172 -3.148 1 95.81 155 PHE B O 1
ATOM 3543 N N . LEU B 1 156 ? -13.906 -18.422 -2.828 1 95.81 156 LEU B N 1
ATOM 3544 C CA . LEU B 1 156 ? -13.984 -17.406 -1.782 1 95.81 156 LEU B CA 1
ATOM 3545 C C . LEU B 1 156 ? -13.109 -17.781 -0.591 1 95.81 156 LEU B C 1
ATOM 3547 O O . LEU B 1 156 ? -12.383 -16.938 -0.056 1 95.81 156 LEU B O 1
ATOM 3551 N N . ALA B 1 157 ? -13.234 -19.016 -0.219 1 94.5 157 ALA B N 1
ATOM 3552 C CA . ALA B 1 157 ? -12.414 -19.484 0.896 1 94.5 157 ALA B CA 1
ATOM 3553 C C . ALA B 1 157 ? -10.93 -19.328 0.598 1 94.5 157 ALA B C 1
ATOM 3555 O O . ALA B 1 157 ? -10.148 -18.969 1.484 1 94.5 157 ALA B O 1
ATOM 3556 N N . GLY B 1 158 ? -10.57 -19.594 -0.673 1 93.38 158 GLY B N 1
ATOM 3557 C CA . GLY B 1 158 ? -9.188 -19.422 -1.092 1 93.38 158 GLY B CA 1
ATOM 3558 C C . GLY B 1 158 ? -8.719 -17.969 -1.021 1 93.38 158 GLY B C 1
ATOM 3559 O O . GLY B 1 158 ? -7.598 -17.703 -0.583 1 93.38 158 GLY B O 1
ATOM 3560 N N . ILE B 1 159 ? -9.57 -17.094 -1.471 1 95.62 159 ILE B N 1
ATOM 3561 C CA . ILE B 1 159 ? -9.242 -15.672 -1.417 1 95.62 159 ILE B CA 1
ATOM 3562 C C . ILE B 1 159 ? -9.023 -15.25 0.033 1 95.62 159 ILE B C 1
ATOM 3564 O O . ILE B 1 159 ? -8.023 -14.602 0.353 1 95.62 159 ILE B O 1
ATOM 3568 N N . TYR B 1 160 ? -9.938 -15.656 0.886 1 96.25 160 TYR B N 1
ATOM 3569 C CA . TYR B 1 160 ? -9.82 -15.312 2.297 1 96.25 160 TYR B CA 1
ATOM 3570 C C . TYR B 1 160 ? -8.516 -15.828 2.879 1 96.25 160 TYR B C 1
ATOM 3572 O O . TYR B 1 160 ? -7.809 -15.109 3.588 1 96.25 160 TYR B O 1
ATOM 3580 N N . ARG B 1 161 ? -8.211 -17.031 2.637 1 93.94 161 ARG B N 1
ATOM 3581 C CA . ARG B 1 161 ? -7.004 -17.656 3.172 1 93.94 161 ARG B CA 1
ATOM 3582 C C . ARG B 1 161 ? -5.754 -16.891 2.73 1 93.94 161 ARG B C 1
ATOM 3584 O O . ARG B 1 161 ? -4.871 -16.625 3.543 1 93.94 161 ARG B O 1
ATOM 3591 N N . ARG B 1 162 ? -5.699 -16.578 1.463 1 93.88 162 ARG B N 1
ATOM 3592 C CA . ARG B 1 162 ? -4.523 -15.914 0.912 1 93.88 162 ARG B CA 1
ATOM 3593 C C . ARG B 1 162 ? -4.383 -14.508 1.474 1 93.88 162 ARG B C 1
ATOM 3595 O O . ARG B 1 162 ? -3.281 -14.078 1.822 1 93.88 162 ARG B O 1
ATOM 3602 N N . LEU B 1 163 ? -5.504 -13.844 1.555 1 96.38 163 LEU B N 1
ATOM 3603 C CA . LEU B 1 163 ? -5.484 -12.523 2.164 1 96.38 163 LEU B CA 1
ATOM 3604 C C . LEU B 1 163 ? -5.016 -12.594 3.615 1 96.38 163 LEU B C 1
ATOM 3606 O O . LEU B 1 163 ? -4.145 -11.828 4.031 1 96.38 163 LEU B O 1
ATOM 3610 N N . ASN B 1 164 ? -5.574 -13.492 4.301 1 94.75 164 ASN B N 1
ATOM 3611 C CA . ASN B 1 164 ? -5.258 -13.602 5.723 1 94.75 164 ASN B CA 1
ATOM 3612 C C . ASN B 1 164 ? -3.789 -13.938 5.949 1 94.75 164 ASN B C 1
ATOM 3614 O O . ASN B 1 164 ? -3.178 -13.453 6.906 1 94.75 164 ASN B O 1
ATOM 3618 N N . GLU B 1 165 ? -3.246 -14.727 5.121 1 92.25 165 GLU B N 1
ATOM 3619 C CA . GLU B 1 165 ? -1.831 -15.07 5.227 1 92.25 165 GLU B CA 1
ATOM 3620 C C . GLU B 1 165 ? -0.955 -13.828 5.172 1 92.25 165 GLU B C 1
ATOM 3622 O O . GLU B 1 165 ? -0.038 -13.664 5.98 1 92.25 165 GLU B O 1
ATOM 3627 N N . VAL B 1 166 ? -1.24 -12.969 4.258 1 93.56 166 VAL B N 1
ATOM 3628 C CA . VAL B 1 166 ? -0.449 -11.758 4.102 1 93.56 166 VAL B CA 1
ATOM 3629 C C . VAL B 1 166 ? -0.644 -10.852 5.316 1 93.56 166 VAL B C 1
ATOM 3631 O O . VAL B 1 166 ? 0.329 -10.359 5.895 1 93.56 166 VAL B O 1
ATOM 3634 N N . PHE B 1 167 ? -1.852 -10.68 5.707 1 96.12 167 PHE B N 1
ATOM 3635 C CA . PHE B 1 167 ? -2.117 -9.734 6.785 1 96.12 167 PHE B CA 1
ATOM 3636 C C . PHE B 1 167 ? -1.643 -10.297 8.125 1 96.12 167 PHE B C 1
ATOM 3638 O O . PHE B 1 167 ? -1.287 -9.539 9.023 1 96.12 167 PHE B O 1
ATOM 3645 N N . LEU B 1 168 ? -1.56 -11.602 8.258 1 93.56 168 LEU B N 1
ATOM 3646 C CA . LEU B 1 168 ? -0.953 -12.195 9.445 1 93.56 168 LEU B CA 1
ATOM 3647 C C . LEU B 1 168 ? 0.534 -11.859 9.516 1 93.56 168 LEU B C 1
ATOM 3649 O O . LEU B 1 168 ? 1.084 -11.695 10.609 1 93.56 168 LEU B O 1
ATOM 3653 N N . SER B 1 169 ? 1.125 -11.727 8.383 1 90.31 169 SER B N 1
ATOM 3654 C CA . SER B 1 169 ? 2.551 -11.414 8.336 1 90.31 169 SER B CA 1
ATOM 3655 C C . SER B 1 169 ? 2.824 -9.992 8.797 1 90.31 169 SER B C 1
ATOM 3657 O O . SER B 1 169 ? 3.969 -9.633 9.086 1 90.31 169 SER B O 1
ATOM 3659 N N . LEU B 1 170 ? 1.79 -9.156 8.859 1 93.81 170 LEU B N 1
ATOM 3660 C CA . LEU B 1 170 ? 1.94 -7.785 9.336 1 93.81 170 LEU B CA 1
ATOM 3661 C C . LEU B 1 170 ? 1.896 -7.727 10.859 1 93.81 170 LEU B C 1
ATOM 3663 O O . LEU B 1 170 ? 1.979 -6.648 11.445 1 93.81 170 LEU B O 1
ATOM 3667 N N . ASP B 1 171 ? 1.769 -8.805 11.477 1 90.62 171 ASP B N 1
ATOM 3668 C CA . ASP B 1 171 ? 1.95 -9 12.906 1 90.62 171 ASP B CA 1
ATOM 3669 C C . ASP B 1 171 ? 1.079 -8.031 13.703 1 90.62 171 ASP B C 1
ATOM 3671 O O . ASP B 1 171 ? 1.575 -7.312 14.578 1 90.62 171 ASP B O 1
ATOM 3675 N N . GLY B 1 172 ? -0.189 -7.957 13.344 1 91.5 172 GLY B N 1
ATOM 3676 C CA . GLY B 1 172 ? -1.165 -7.199 14.109 1 91.5 172 GLY B CA 1
ATOM 3677 C C . GLY B 1 172 ? -1.137 -5.711 13.805 1 91.5 172 GLY B C 1
ATOM 3678 O O . GLY B 1 172 ? -1.932 -4.945 14.352 1 91.5 172 GLY B O 1
ATOM 3679 N N . ARG B 1 173 ? -0.257 -5.273 12.922 1 93.25 173 ARG B N 1
ATOM 3680 C CA . ARG B 1 173 ? -0.117 -3.859 12.594 1 93.25 173 ARG B CA 1
ATOM 3681 C C . ARG B 1 173 ? -1.244 -3.393 11.68 1 93.25 173 ARG B C 1
ATOM 3683 O O . ARG B 1 173 ? -1.468 -2.189 11.523 1 93.25 173 ARG B O 1
ATOM 3690 N N . MET B 1 174 ? -1.912 -4.387 11.133 1 96.38 174 MET B N 1
ATOM 3691 C CA . MET B 1 174 ? -3.031 -4.078 10.25 1 96.38 174 MET B CA 1
ATOM 3692 C C . MET B 1 174 ? -4.062 -5.203 10.258 1 96.38 174 MET B C 1
ATOM 3694 O O . MET B 1 174 ? -3.715 -6.367 10.062 1 96.38 174 MET B O 1
ATOM 3698 N N . MET B 1 175 ? -5.223 -4.875 10.484 1 97.06 175 MET B N 1
ATOM 3699 C CA . MET B 1 175 ? -6.348 -5.801 10.398 1 97.06 175 MET B CA 1
ATOM 3700 C C . MET B 1 175 ? -7.457 -5.227 9.516 1 97.06 175 MET B C 1
ATOM 3702 O O . MET B 1 175 ? -7.609 -4.008 9.422 1 97.06 175 MET B O 1
ATOM 3706 N N . ILE B 1 176 ? -8.234 -6.062 8.891 1 98 176 ILE B N 1
ATOM 3707 C CA . ILE B 1 176 ? -9.266 -5.613 7.965 1 98 176 ILE B CA 1
ATOM 3708 C C . ILE B 1 176 ? -10.547 -6.422 8.172 1 98 176 ILE B C 1
ATOM 3710 O O . ILE B 1 176 ? -10.516 -7.656 8.156 1 98 176 ILE B O 1
ATOM 3714 N N . SER B 1 177 ? -11.617 -5.789 8.414 1 97.88 177 SER B N 1
ATOM 3715 C CA . SER B 1 177 ? -12.93 -6.438 8.336 1 97.88 177 SER B CA 1
ATOM 3716 C C . SER B 1 177 ? -13.461 -6.43 6.906 1 97.88 177 SER B C 1
ATOM 3718 O O . SER B 1 177 ? -13.156 -5.52 6.133 1 97.88 177 SER B O 1
ATOM 3720 N N . LEU B 1 178 ? -14.211 -7.453 6.551 1 98.38 178 LEU B N 1
ATOM 3721 C CA . LEU B 1 178 ? -14.648 -7.477 5.16 1 98.38 178 LEU B CA 1
ATOM 3722 C C . LEU B 1 178 ? -15.875 -8.375 4.988 1 98.38 178 LEU B C 1
ATOM 3724 O O . LEU B 1 178 ? -16.172 -9.195 5.859 1 98.38 178 LEU B O 1
ATOM 3728 N N . THR B 1 179 ? -16.578 -8.141 3.965 1 98.38 179 THR B N 1
ATOM 3729 C CA . THR B 1 179 ? -17.547 -9.055 3.383 1 98.38 179 THR B CA 1
ATOM 3730 C C . THR B 1 179 ? -17.312 -9.219 1.883 1 98.38 179 THR B C 1
ATOM 3732 O O . THR B 1 179 ? -17.031 -8.234 1.186 1 98.38 179 THR B O 1
ATOM 3735 N N . MET B 1 180 ? -17.281 -10.422 1.392 1 98.25 180 MET B N 1
ATOM 3736 C CA . MET B 1 180 ? -17.172 -10.656 -0.045 1 98.25 180 MET B CA 1
ATOM 3737 C C . MET B 1 180 ? -18.219 -11.656 -0.517 1 98.25 180 MET B C 1
ATOM 3739 O O . MET B 1 180 ? -18.719 -12.461 0.275 1 98.25 180 MET B O 1
ATOM 3743 N N . ALA B 1 181 ? -18.5 -11.609 -1.774 1 98.38 181 ALA B N 1
ATOM 3744 C CA . ALA B 1 181 ? -19.531 -12.461 -2.367 1 98.38 181 ALA B CA 1
ATOM 3745 C C . ALA B 1 181 ? -19.172 -12.828 -3.805 1 98.38 181 ALA B C 1
ATOM 3747 O O . ALA B 1 181 ? -18.5 -12.07 -4.5 1 98.38 181 ALA B O 1
ATOM 3748 N N . VAL B 1 182 ? -19.547 -13.984 -4.199 1 97.88 182 VAL B N 1
ATOM 3749 C CA . VAL B 1 182 ? -19.531 -14.414 -5.594 1 97.88 182 VAL B CA 1
ATOM 3750 C C . VAL B 1 182 ? -20.953 -14.734 -6.051 1 97.88 182 VAL B C 1
ATOM 3752 O O . VAL B 1 182 ? -21.656 -15.516 -5.398 1 97.88 182 VAL B O 1
ATOM 3755 N N . ILE B 1 183 ? -21.359 -14.109 -7.074 1 97.31 183 ILE B N 1
ATOM 3756 C CA . ILE B 1 183 ? -22.656 -14.375 -7.664 1 97.31 183 ILE B CA 1
ATOM 3757 C C . ILE B 1 183 ? -22.484 -15.18 -8.953 1 97.31 183 ILE B C 1
ATOM 3759 O O . ILE B 1 183 ? -21.844 -14.727 -9.891 1 97.31 183 ILE B O 1
ATOM 3763 N N . SER B 1 184 ? -23.109 -16.344 -9.016 1 96.44 184 SER B N 1
ATOM 3764 C CA . SER B 1 184 ? -23.016 -17.234 -10.164 1 96.44 184 SER B CA 1
ATOM 3765 C C . SER B 1 184 ? -24.078 -16.906 -11.203 1 96.44 184 SER B C 1
ATOM 3767 O O . SER B 1 184 ? -25.047 -16.203 -10.914 1 96.44 184 SER B O 1
ATOM 3769 N N . PRO B 1 185 ? -23.875 -17.422 -12.352 1 93.94 185 PRO B N 1
ATOM 3770 C CA . PRO B 1 185 ? -24.844 -17.172 -13.422 1 93.94 185 PRO B CA 1
ATOM 3771 C C . PRO B 1 185 ? -26.25 -17.672 -13.07 1 93.94 185 PRO B C 1
ATOM 3773 O O . PRO B 1 185 ? -27.25 -17.109 -13.539 1 93.94 185 PRO B O 1
ATOM 3776 N N . ASP B 1 186 ? -26.359 -18.703 -12.297 1 94.56 186 ASP B N 1
ATOM 3777 C CA . ASP B 1 186 ? -27.656 -19.234 -11.914 1 94.56 186 ASP B CA 1
ATOM 3778 C C . ASP B 1 186 ? -28.266 -18.453 -10.758 1 94.56 186 ASP B C 1
ATOM 3780 O O . ASP B 1 186 ? -29.25 -18.891 -10.148 1 94.56 186 ASP B O 1
ATOM 3784 N N . ARG B 1 187 ? -27.594 -17.375 -10.289 1 96.06 187 ARG B N 1
ATOM 3785 C CA . ARG B 1 187 ? -28.047 -16.422 -9.281 1 96.06 187 ARG B CA 1
ATOM 3786 C C . ARG B 1 187 ? -27.797 -16.969 -7.875 1 96.06 187 ARG B C 1
ATOM 3788 O O . ARG B 1 187 ? -28.312 -16.422 -6.898 1 96.06 187 ARG B O 1
ATOM 3795 N N . SER B 1 188 ? -27.062 -18.031 -7.797 1 97.19 188 SER B N 1
ATOM 3796 C CA . SER B 1 188 ? -26.562 -18.422 -6.484 1 97.19 188 SER B CA 1
ATOM 3797 C C . SER B 1 188 ? -25.484 -17.453 -5.992 1 97.19 188 SER B C 1
ATOM 3799 O O . SER B 1 188 ? -24.562 -17.109 -6.734 1 97.19 188 SER B O 1
ATOM 3801 N N . ALA B 1 189 ? -25.656 -17.031 -4.785 1 98.12 189 ALA B N 1
ATOM 3802 C CA . ALA B 1 189 ? -24.672 -16.141 -4.16 1 98.12 189 ALA B CA 1
ATOM 3803 C C . ALA B 1 189 ? -23.953 -16.844 -3.016 1 98.12 189 ALA B C 1
ATOM 3805 O O . ALA B 1 189 ? -24.578 -17.531 -2.213 1 98.12 189 ALA B O 1
ATOM 3806 N N . TYR B 1 190 ? -22.719 -16.75 -2.982 1 98.38 190 TYR B N 1
ATOM 3807 C CA . TYR B 1 190 ? -21.859 -17.25 -1.919 1 98.38 190 TYR B CA 1
ATOM 3808 C C . TYR B 1 190 ? -21.203 -16.109 -1.159 1 98.38 190 TYR B C 1
ATOM 3810 O O . TYR B 1 190 ? -20.656 -15.18 -1.767 1 98.38 190 TYR B O 1
ATOM 3818 N N . LEU B 1 191 ? -21.266 -16.188 0.18 1 98.44 191 LEU B N 1
ATOM 3819 C CA . LEU B 1 191 ? -20.797 -15.047 0.962 1 98.44 191 LEU B CA 1
ATOM 3820 C C . LEU B 1 191 ? -19.859 -15.492 2.074 1 98.44 191 LEU B C 1
ATOM 3822 O O . LEU B 1 191 ? -20.062 -16.547 2.684 1 98.44 191 LEU B O 1
ATOM 3826 N N . ILE B 1 192 ? -18.875 -14.672 2.318 1 97 192 ILE B N 1
ATOM 3827 C CA . ILE B 1 192 ? -18.031 -14.727 3.508 1 97 192 ILE B CA 1
ATOM 3828 C C . ILE B 1 192 ? -18.016 -13.367 4.191 1 97 192 ILE B C 1
ATOM 3830 O O . ILE B 1 192 ? -18 -12.328 3.521 1 97 192 ILE B O 1
ATOM 3834 N N . SER B 1 193 ? -18.078 -13.398 5.488 1 97.12 193 SER B N 1
ATOM 3835 C CA . SER B 1 193 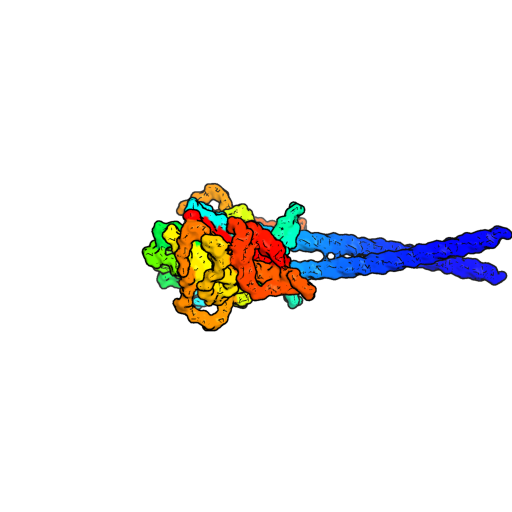? -17.938 -12.188 6.289 1 97.12 193 SER B CA 1
ATOM 3836 C C . SER B 1 193 ? -16.891 -12.383 7.387 1 97.12 193 SER B C 1
ATOM 3838 O O . SER B 1 193 ? -16.828 -13.445 8.008 1 97.12 193 SER B O 1
ATOM 3840 N N . ALA B 1 194 ? -16.062 -11.438 7.516 1 96.19 194 ALA B N 1
ATOM 3841 C CA . ALA B 1 194 ? -15.039 -11.438 8.562 1 96.19 194 ALA B CA 1
ATOM 3842 C C . ALA B 1 194 ? -15.195 -10.219 9.477 1 96.19 194 ALA B C 1
ATOM 3844 O O . ALA B 1 194 ? -14.641 -9.156 9.195 1 96.19 194 ALA B O 1
ATOM 3845 N N . GLU B 1 195 ? -15.977 -10.422 10.555 1 95.44 195 GLU B N 1
ATOM 3846 C CA . GLU B 1 195 ? -16.266 -9.383 11.539 1 95.44 195 GLU B CA 1
ATOM 3847 C C . GLU B 1 195 ? -16.672 -8.078 10.867 1 95.44 195 GLU B C 1
ATOM 3849 O O . GLU B 1 195 ? -16.172 -7.008 11.227 1 95.44 195 GLU B O 1
ATOM 3854 N N . HIS B 1 196 ? -17.469 -8.141 9.914 1 97.44 196 HIS B N 1
ATOM 3855 C CA . HIS B 1 196 ? -18.047 -7.059 9.133 1 97.44 196 HIS B CA 1
ATOM 3856 C C . HIS B 1 196 ? -19.562 -7.09 9.203 1 97.44 196 HIS B C 1
ATOM 3858 O O . HIS B 1 196 ? -20.156 -8.133 9.477 1 97.44 196 HIS B O 1
ATOM 3864 N N . PRO B 1 197 ? -20.234 -5.934 9.047 1 96.38 197 PRO B N 1
ATOM 3865 C CA . PRO B 1 197 ? -21.703 -5.941 9.133 1 96.38 197 PRO B CA 1
ATOM 3866 C C . PRO B 1 197 ? -22.344 -6.914 8.148 1 96.38 197 PRO B C 1
ATOM 3868 O O . PRO B 1 197 ? -21.875 -7.055 7.016 1 96.38 197 PRO B O 1
ATOM 3871 N N . ASP B 1 198 ? -23.406 -7.535 8.562 1 97.19 198 ASP B N 1
ATOM 3872 C CA . ASP B 1 198 ? -24.125 -8.469 7.703 1 97.19 198 ASP B CA 1
ATOM 3873 C C . ASP B 1 198 ? -24.656 -7.77 6.461 1 97.19 198 ASP B C 1
ATOM 3875 O O . ASP B 1 198 ? -25.156 -6.641 6.543 1 97.19 198 ASP B O 1
ATOM 3879 N N . PRO B 1 199 ? -24.578 -8.422 5.328 1 98.12 199 PRO B N 1
ATOM 3880 C CA . PRO B 1 199 ? -25.203 -7.863 4.129 1 98.12 199 PRO B CA 1
ATOM 3881 C C . PRO B 1 199 ? -26.719 -7.688 4.277 1 98.12 199 PRO B C 1
ATOM 3883 O O . PRO B 1 199 ? -27.328 -8.312 5.148 1 98.12 199 PRO B O 1
ATOM 3886 N N . VAL B 1 200 ? -27.25 -6.84 3.459 1 98.25 200 VAL B N 1
ATOM 3887 C CA . VAL B 1 200 ? -28.688 -6.594 3.432 1 98.25 200 VAL B CA 1
ATOM 3888 C C . VAL B 1 200 ? -29.266 -7.043 2.09 1 98.25 200 VAL B C 1
ATOM 3890 O O . VAL B 1 200 ? -28.688 -6.754 1.035 1 98.25 200 VAL B O 1
ATOM 3893 N N . LEU B 1 201 ? -30.328 -7.793 2.104 1 98.56 201 LEU B N 1
ATOM 3894 C CA . LEU B 1 201 ? -31.047 -8.219 0.91 1 98.56 201 LEU B CA 1
ATOM 3895 C C . LEU B 1 201 ? -32.406 -7.516 0.818 1 98.56 201 LEU B C 1
ATOM 3897 O O . LEU B 1 201 ? -33.219 -7.59 1.747 1 98.56 201 LEU B O 1
ATOM 3901 N N . LEU B 1 202 ? -32.594 -6.715 -0.18 1 98.38 202 LEU B N 1
ATOM 3902 C CA . LEU B 1 202 ? -33.906 -6.141 -0.5 1 98.38 202 LEU B CA 1
ATOM 3903 C C . LEU B 1 202 ? -34.656 -6.996 -1.526 1 98.38 202 LEU B C 1
ATOM 3905 O O . LEU B 1 202 ? -34.219 -7.078 -2.684 1 98.38 202 LEU B O 1
ATOM 3909 N N . ALA B 1 203 ? -35.656 -7.668 -1.135 1 97.44 203 ALA B N 1
ATOM 3910 C CA . ALA B 1 203 ? -36.469 -8.531 -1.976 1 97.44 203 ALA B CA 1
ATOM 3911 C C . ALA B 1 203 ? -37.938 -8.148 -1.872 1 97.44 203 ALA B C 1
ATOM 3913 O O . ALA B 1 203 ? -38.5 -8.109 -0.775 1 97.44 203 ALA B O 1
ATOM 3914 N N . LYS B 1 204 ? -38.562 -7.875 -3.027 1 95.31 204 LYS B N 1
ATOM 3915 C CA . LYS B 1 204 ? -39.969 -7.527 -3.092 1 95.31 204 LYS B CA 1
ATOM 3916 C C . LYS B 1 204 ? -40.312 -6.395 -2.125 1 95.31 204 LYS B C 1
ATOM 3918 O O . LYS B 1 204 ? -41.25 -6.488 -1.356 1 95.31 204 LYS B O 1
ATOM 3923 N N . GLY B 1 205 ? -39.438 -5.473 -2.07 1 95 205 GLY B N 1
ATOM 3924 C CA . GLY B 1 205 ? -39.688 -4.262 -1.303 1 95 205 GLY B CA 1
ATOM 3925 C C . GLY B 1 205 ? -39.375 -4.418 0.174 1 95 205 GLY B C 1
ATOM 3926 O O . GLY B 1 205 ? -39.562 -3.48 0.954 1 95 205 GLY B O 1
ATOM 3927 N N . LYS B 1 206 ? -38.938 -5.539 0.563 1 97.25 206 LYS B N 1
ATOM 3928 C CA . LYS B 1 206 ? -38.594 -5.789 1.96 1 97.25 206 LYS B CA 1
ATOM 3929 C C . LYS B 1 206 ? -37.094 -6.035 2.121 1 97.25 206 LYS B C 1
ATOM 3931 O O . LYS B 1 206 ? -36.5 -6.84 1.39 1 97.25 206 LYS B O 1
ATOM 3936 N N . ALA B 1 207 ? -36.5 -5.344 3.145 1 98.12 207 ALA B N 1
ATOM 3937 C CA . ALA B 1 207 ? -35.094 -5.488 3.422 1 98.12 207 ALA B CA 1
ATOM 3938 C C . ALA B 1 207 ? -34.844 -6.336 4.668 1 98.12 207 ALA B C 1
ATOM 3940 O O . ALA B 1 207 ? -35.594 -6.211 5.656 1 98.12 207 ALA B O 1
ATOM 3941 N N . ARG B 1 208 ? -33.875 -7.219 4.629 1 97.38 208 ARG B N 1
ATOM 3942 C CA . ARG B 1 208 ? -33.5 -8.031 5.781 1 97.38 208 ARG B CA 1
ATOM 3943 C C . ARG B 1 208 ? -31.984 -8.258 5.828 1 97.38 208 ARG B C 1
ATOM 3945 O O . ARG B 1 208 ? -31.312 -8.227 4.789 1 97.38 208 ARG B O 1
ATOM 3952 N N . LEU B 1 209 ? -31.516 -8.477 6.984 1 97.31 209 LEU B N 1
ATOM 3953 C CA . LEU B 1 209 ? -30.109 -8.867 7.145 1 97.31 209 LEU B CA 1
ATOM 3954 C C . LEU B 1 209 ? -29.891 -10.312 6.703 1 97.31 209 LEU B C 1
ATOM 3956 O O . LEU B 1 209 ? -30.734 -11.18 6.973 1 97.31 209 LEU B O 1
ATOM 3960 N N . VAL B 1 210 ? -28.828 -10.508 5.953 1 97.31 210 VAL B N 1
ATOM 3961 C CA . VAL B 1 210 ? -28.406 -11.867 5.633 1 97.31 210 VAL B CA 1
ATOM 3962 C C . VAL B 1 210 ? -27.422 -12.359 6.699 1 97.31 210 VAL B C 1
ATOM 3964 O O . VAL B 1 210 ? -26.328 -11.82 6.848 1 97.31 210 VAL B O 1
ATOM 3967 N N . ASN B 1 211 ? -27.859 -13.312 7.465 1 94.94 211 ASN B N 1
ATOM 3968 C CA . ASN B 1 211 ? -26.984 -13.867 8.484 1 94.94 211 ASN B CA 1
ATOM 3969 C C . ASN B 1 211 ? -25.844 -14.68 7.871 1 94.94 211 ASN B C 1
ATOM 3971 O O . ASN B 1 211 ? -26.062 -15.812 7.438 1 94.94 211 ASN B O 1
ATOM 3975 N N . VAL B 1 212 ? -24.672 -14.078 7.848 1 95.19 212 VAL B N 1
ATOM 3976 C CA . VAL B 1 212 ? -23.484 -14.727 7.297 1 95.19 212 VAL B CA 1
ATOM 3977 C C . VAL B 1 212 ? -22.578 -15.188 8.43 1 95.19 212 VAL B C 1
ATOM 3979 O O . VAL B 1 212 ? -22.328 -14.438 9.383 1 95.19 212 VAL B O 1
ATOM 3982 N N . ALA B 1 213 ? -22.172 -16.406 8.375 1 90 213 ALA B N 1
ATOM 3983 C CA . ALA B 1 213 ? -21.203 -16.875 9.359 1 90 213 ALA B CA 1
ATOM 3984 C C . ALA B 1 213 ? -19.969 -15.977 9.398 1 90 213 ALA B C 1
ATOM 3986 O O . ALA B 1 213 ? -19.406 -15.641 8.359 1 90 213 ALA B O 1
ATOM 3987 N N . GLN B 1 214 ? -19.578 -15.617 10.633 1 92.56 214 GLN B N 1
ATOM 3988 C CA . GLN B 1 214 ? -18.5 -14.641 10.773 1 92.56 214 GLN B CA 1
ATOM 3989 C C . GLN B 1 214 ? -17.156 -15.32 10.969 1 92.56 214 GLN B C 1
ATOM 3991 O O . GLN B 1 214 ? -17.016 -16.219 11.797 1 92.56 214 GLN B O 1
ATOM 3996 N N . LEU B 1 215 ? -16.281 -14.914 10.195 1 93.06 215 LEU B N 1
ATOM 3997 C CA . LEU B 1 215 ? -14.875 -15.273 10.352 1 93.06 215 LEU B CA 1
ATOM 3998 C C . LEU B 1 215 ? -14.102 -14.156 11.047 1 93.06 215 LEU B C 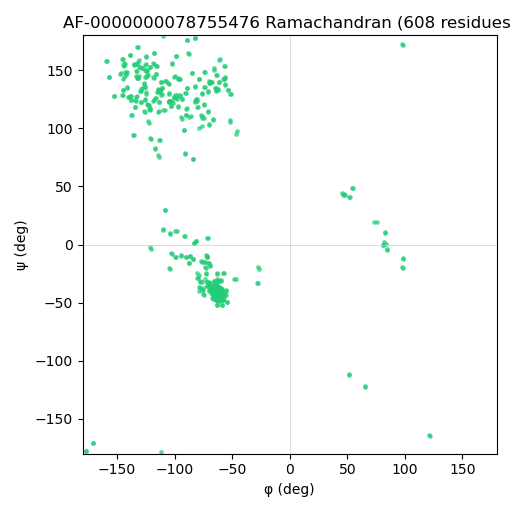1
ATOM 4000 O O . LEU B 1 215 ? -14.594 -13.031 11.156 1 93.06 215 LEU B O 1
ATOM 4004 N N . PRO B 1 216 ? -12.906 -14.453 11.602 1 93.31 216 PRO B N 1
ATOM 4005 C CA . PRO B 1 216 ? -12.07 -13.375 12.125 1 93.31 216 PRO B CA 1
ATOM 4006 C C . PRO B 1 216 ? -11.625 -12.391 11.047 1 93.31 216 PRO B C 1
ATOM 4008 O O . PRO B 1 216 ? -11.438 -12.789 9.891 1 93.31 216 PRO B O 1
ATOM 4011 N N . LYS B 1 217 ? -11.516 -11.156 11.461 1 95.94 217 LYS B N 1
ATOM 4012 C CA . LYS B 1 217 ? -10.961 -10.18 10.523 1 95.94 217 LYS B CA 1
ATOM 4013 C C . LYS B 1 217 ? -9.578 -10.602 10.047 1 95.94 217 LYS B C 1
ATOM 4015 O O . LYS B 1 217 ? -8.891 -11.375 10.711 1 95.94 217 LYS B O 1
ATOM 4020 N N . LEU B 1 218 ? -9.18 -10.172 8.875 1 96.38 218 LEU B N 1
ATOM 4021 C CA . LEU B 1 218 ? -7.84 -10.461 8.367 1 96.38 218 LEU B CA 1
ATOM 4022 C C . LEU B 1 218 ? -6.777 -9.969 9.344 1 96.38 218 LEU B C 1
ATOM 4024 O O . LEU B 1 218 ? -6.883 -8.859 9.875 1 96.38 218 LEU B O 1
ATOM 4028 N N . GLY B 1 219 ? -5.715 -10.805 9.547 1 95.44 219 GLY B N 1
ATOM 4029 C CA . GLY B 1 219 ? -4.582 -10.414 10.375 1 95.44 219 GLY B CA 1
ATOM 4030 C C . GLY B 1 219 ? -4.805 -10.656 11.852 1 95.44 219 GLY B C 1
ATOM 4031 O O . GLY B 1 219 ? -3.932 -10.367 12.672 1 95.44 219 GLY B O 1
ATOM 4032 N N . SER B 1 220 ? -5.992 -11.094 12.219 1 91.12 220 SER B N 1
ATOM 4033 C CA . SER B 1 220 ? -6.281 -11.367 13.617 1 91.12 220 SER B CA 1
ATOM 4034 C C . SER B 1 220 ? -5.652 -12.68 14.07 1 91.12 220 SER B C 1
ATOM 4036 O O . SER B 1 220 ? -5.703 -13.68 13.352 1 91.12 220 SER B O 1
ATOM 4038 N N . THR B 1 221 ? -4.586 -12.719 14.969 1 73.44 221 THR B N 1
ATOM 4039 C CA . THR B 1 221 ? -3.896 -13.898 15.469 1 73.44 221 THR B CA 1
ATOM 4040 C C . THR B 1 221 ? -4.789 -14.688 16.422 1 73.44 221 THR B C 1
ATOM 4042 O O . THR B 1 221 ? -4.312 -15.562 17.141 1 73.44 221 THR B O 1
ATOM 4045 N N . ARG B 1 222 ? -5.977 -14.344 16.594 1 59.94 222 ARG B N 1
ATOM 4046 C CA . ARG B 1 222 ? -6.734 -15.102 17.594 1 59.94 222 ARG B CA 1
ATOM 4047 C C . ARG B 1 222 ? -6.641 -16.594 17.344 1 59.94 222 ARG B C 1
ATOM 4049 O O . ARG B 1 222 ? -6.598 -17.031 16.188 1 59.94 222 ARG B O 1
ATOM 4056 N N . ASP B 1 223 ? -5.879 -17.375 18.125 1 55.19 223 ASP B N 1
ATOM 4057 C CA . ASP B 1 223 ? -5.641 -18.812 18.25 1 55.19 223 ASP B CA 1
ATOM 4058 C C . ASP B 1 223 ? -6.852 -19.625 17.781 1 55.19 223 ASP B C 1
ATOM 4060 O O . ASP B 1 223 ? -6.781 -20.844 17.672 1 55.19 223 ASP B O 1
ATOM 4064 N N . ASP B 1 224 ? -7.934 -18.953 17.781 1 51.91 224 ASP B N 1
ATOM 4065 C CA . ASP B 1 224 ? -9.102 -19.828 17.828 1 51.91 224 ASP B CA 1
ATOM 4066 C C . ASP B 1 224 ? -9.516 -20.266 16.422 1 51.91 224 ASP B C 1
ATOM 4068 O O . ASP B 1 224 ? -10.562 -20.891 16.25 1 51.91 224 ASP B O 1
ATOM 4072 N N . MET B 1 225 ? -8.992 -19.719 15.438 1 53.56 225 MET B N 1
ATOM 4073 C CA . MET B 1 225 ? -9.711 -20.188 14.258 1 53.56 225 MET B CA 1
ATOM 4074 C C . MET B 1 225 ? -9.289 -21.609 13.891 1 53.56 225 MET B C 1
ATOM 4076 O O . MET B 1 225 ? -8.102 -21.875 13.656 1 53.56 225 MET B O 1
ATOM 4080 N N . PRO B 1 226 ? -10 -22.516 14.18 1 47.78 226 PRO B N 1
ATOM 4081 C CA . PRO B 1 226 ? -9.68 -23.797 13.539 1 47.78 226 PRO B CA 1
ATOM 4082 C C . PRO B 1 226 ? -9.43 -23.656 12.039 1 47.78 226 PRO B C 1
ATOM 4084 O O . PRO B 1 226 ? -10.227 -23.031 11.336 1 47.78 226 PRO B O 1
ATOM 4087 N N . SER B 1 227 ? -8.242 -23.531 11.594 1 50.31 227 SER B N 1
ATOM 4088 C CA . SER B 1 227 ? -7.816 -23.484 10.203 1 50.31 227 SER B CA 1
ATOM 4089 C C . SER B 1 227 ? -8.773 -24.25 9.305 1 50.31 227 SER B C 1
ATOM 4091 O O . SER B 1 227 ? -8.914 -23.938 8.117 1 50.31 227 SER B O 1
ATOM 4093 N N . ASP B 1 228 ? -9.398 -25.312 9.734 1 57.5 228 ASP B N 1
ATOM 4094 C CA . ASP B 1 228 ? -9.828 -26.344 8.781 1 57.5 228 ASP B CA 1
ATOM 4095 C C . ASP B 1 228 ? -11.125 -25.938 8.094 1 57.5 228 ASP B C 1
ATOM 4097 O O . ASP B 1 228 ? -11.477 -26.5 7.047 1 57.5 228 ASP B O 1
ATOM 4101 N N . LYS B 1 229 ? -12.086 -24.922 8.828 1 75.56 229 LYS B N 1
ATOM 4102 C CA . LYS B 1 229 ? -13.281 -24.859 8 1 75.56 229 LYS B CA 1
ATOM 4103 C C . LYS B 1 229 ? -13.758 -23.422 7.82 1 75.56 229 LYS B C 1
ATOM 4105 O O . LYS B 1 229 ? -14.18 -22.781 8.789 1 75.56 229 LYS B O 1
ATOM 4110 N N . ILE B 1 230 ? -13.336 -22.734 6.711 1 90.12 230 ILE B N 1
ATOM 4111 C CA . ILE B 1 230 ? -13.898 -21.469 6.277 1 90.12 230 ILE B CA 1
ATOM 4112 C C . ILE B 1 230 ? -15.344 -21.672 5.832 1 90.12 230 ILE B C 1
ATOM 4114 O O . ILE B 1 230 ? -15.602 -22.344 4.832 1 90.12 230 ILE B O 1
ATOM 4118 N N . ALA B 1 231 ? -16.234 -21.188 6.688 1 90.5 231 ALA B N 1
ATOM 4119 C CA . ALA B 1 231 ? -17.656 -21.328 6.395 1 90.5 231 ALA B CA 1
ATOM 4120 C C . ALA B 1 231 ? -18.094 -20.328 5.324 1 90.5 231 ALA B C 1
ATOM 4122 O O . ALA B 1 231 ? -17.719 -19.156 5.375 1 90.5 231 ALA B O 1
ATOM 4123 N N . VAL B 1 232 ? -18.766 -20.812 4.332 1 95.69 232 VAL B N 1
ATOM 4124 C CA . VAL B 1 232 ? -19.328 -19.984 3.264 1 95.69 232 VAL B CA 1
ATOM 4125 C C . VAL B 1 232 ? -20.844 -20.078 3.273 1 95.69 232 VAL B C 1
ATOM 4127 O O . VAL B 1 232 ? -21.406 -21.172 3.295 1 95.69 232 VAL B O 1
ATOM 4130 N N . THR B 1 233 ? -21.531 -18.984 3.33 1 97.31 233 THR B N 1
ATOM 4131 C CA . THR B 1 233 ? -22.984 -18.938 3.32 1 97.31 233 THR B CA 1
ATOM 4132 C C . THR B 1 233 ? -23.516 -18.859 1.89 1 97.31 233 THR B C 1
ATOM 4134 O O . THR B 1 233 ? -22.984 -18.125 1.062 1 97.31 233 THR B O 1
ATOM 4137 N N . ARG B 1 234 ? -24.5 -19.641 1.625 1 97.25 234 ARG B N 1
ATOM 4138 C CA . ARG B 1 234 ? -25.109 -19.625 0.298 1 97.25 234 ARG B CA 1
ATOM 4139 C C . ARG B 1 234 ? -26.516 -19.062 0.341 1 97.25 234 ARG B C 1
ATOM 4141 O O . ARG B 1 234 ? -27.266 -19.312 1.283 1 97.25 234 ARG B O 1
ATOM 4148 N N . LEU B 1 235 ? -26.828 -18.281 -0.658 1 96.69 235 LEU B N 1
ATOM 4149 C CA . LEU B 1 235 ? -28.188 -17.75 -0.811 1 96.69 235 LEU B CA 1
ATOM 4150 C C . LEU B 1 235 ? -28.594 -17.703 -2.281 1 96.69 235 LEU B C 1
ATOM 4152 O O . LEU B 1 235 ? -27.734 -17.516 -3.156 1 96.69 235 LEU B O 1
ATOM 4156 N N . MET B 1 236 ? -29.844 -17.922 -2.578 1 97.56 236 MET B N 1
ATOM 4157 C CA . MET B 1 236 ? -30.375 -17.812 -3.934 1 97.56 236 MET B CA 1
ATOM 4158 C C . MET B 1 236 ? -31.047 -16.469 -4.152 1 97.56 236 MET B C 1
ATOM 4160 O O . MET B 1 236 ? -31.922 -16.078 -3.387 1 97.56 236 MET B O 1
ATOM 4164 N N . LEU B 1 237 ? -30.594 -15.781 -5.172 1 98 237 LEU B N 1
ATOM 4165 C CA . LEU B 1 237 ? -31.188 -14.492 -5.504 1 98 237 LEU B CA 1
ATOM 4166 C C . LEU B 1 237 ? -32.25 -14.648 -6.574 1 98 237 LEU B C 1
ATOM 4168 O O . LEU B 1 237 ? -32.125 -15.484 -7.473 1 98 237 LEU B O 1
ATOM 4172 N N . ALA B 1 238 ? -33.281 -13.906 -6.461 1 97.62 238 ALA B N 1
ATOM 4173 C CA . ALA B 1 238 ? -34.312 -13.844 -7.48 1 97.62 238 ALA B CA 1
ATOM 4174 C C . ALA B 1 238 ? -34.188 -12.586 -8.336 1 97.62 238 ALA B C 1
ATOM 4176 O O . ALA B 1 238 ? -33.531 -11.617 -7.926 1 97.62 238 ALA B O 1
ATOM 4177 N N . PRO B 1 239 ? -34.75 -12.656 -9.594 1 96.56 239 PRO B N 1
ATOM 4178 C CA . PRO B 1 239 ? -34.781 -11.414 -10.359 1 96.56 239 PRO B CA 1
ATOM 4179 C C . PRO B 1 239 ? -35.406 -10.258 -9.586 1 96.56 239 PRO B C 1
ATOM 4181 O O . PRO B 1 239 ? -36.469 -10.438 -8.953 1 96.56 239 PRO B O 1
ATOM 4184 N N . GLY B 1 240 ? -34.75 -9.141 -9.531 1 96.69 240 GLY B N 1
ATOM 4185 C CA . GLY B 1 240 ? -35.25 -7.977 -8.82 1 96.69 240 GLY B CA 1
ATOM 4186 C C . GLY B 1 240 ? -34.656 -7.812 -7.441 1 96.69 240 GLY B C 1
ATOM 4187 O O . GLY B 1 240 ? -34.781 -6.758 -6.816 1 96.69 240 GLY B O 1
ATOM 4188 N N . ASP B 1 241 ? -33.969 -8.836 -6.938 1 98.19 241 ASP B N 1
ATOM 4189 C CA . ASP B 1 241 ? -33.312 -8.766 -5.629 1 98.19 241 ASP B CA 1
ATOM 4190 C C . ASP B 1 241 ? -32.125 -7.816 -5.656 1 98.19 241 ASP B C 1
ATOM 4192 O O . ASP B 1 241 ? -31.391 -7.762 -6.645 1 98.19 241 ASP B O 1
ATOM 4196 N N . LEU B 1 242 ? -31.984 -7.035 -4.598 1 98.44 242 LEU B N 1
ATOM 4197 C CA . LEU B 1 242 ? -30.828 -6.164 -4.391 1 98.44 242 LEU B CA 1
ATOM 4198 C C . LEU B 1 242 ? -30.016 -6.613 -3.182 1 98.44 242 LEU B C 1
ATOM 4200 O O . LEU B 1 242 ? -30.531 -6.637 -2.061 1 98.44 242 LEU B O 1
ATOM 4204 N N . LEU B 1 243 ? -28.812 -7.059 -3.416 1 98.62 243 LEU B N 1
ATOM 4205 C CA . LEU B 1 243 ? -27.875 -7.414 -2.35 1 98.62 243 LEU B CA 1
ATOM 4206 C C . LEU B 1 243 ? -26.891 -6.277 -2.08 1 98.62 243 LEU B C 1
ATOM 4208 O O . LEU B 1 243 ? -26.281 -5.75 -3.012 1 98.62 243 LEU B O 1
ATOM 4212 N N . ILE B 1 244 ? -26.75 -5.859 -0.804 1 98.62 244 ILE B N 1
ATOM 4213 C CA . ILE B 1 244 ? -25.922 -4.719 -0.438 1 98.62 244 ILE B CA 1
ATOM 4214 C C . ILE B 1 244 ? -24.875 -5.148 0.589 1 98.62 244 ILE B C 1
ATOM 4216 O O . ILE B 1 244 ? -25.219 -5.691 1.643 1 98.62 244 ILE B O 1
ATOM 4220 N N . LEU B 1 245 ? -23.641 -5.023 0.31 1 98.5 245 LEU B N 1
ATOM 4221 C CA . LEU B 1 245 ? -22.531 -5.109 1.257 1 98.5 245 LEU B CA 1
ATOM 4222 C C . LEU B 1 245 ? -22.094 -3.723 1.705 1 98.5 245 LEU B C 1
ATOM 4224 O O . LEU B 1 245 ? -21.641 -2.914 0.888 1 98.5 245 LEU B O 1
ATOM 4228 N N . ALA B 1 246 ? -22.188 -3.441 2.996 1 98 246 ALA B N 1
ATOM 4229 C CA . ALA B 1 246 ? -21.891 -2.094 3.477 1 98 246 ALA B CA 1
ATOM 4230 C C . ALA B 1 246 ? -21.031 -2.137 4.734 1 98 246 ALA B C 1
ATOM 4232 O O . ALA B 1 246 ? -21.078 -3.113 5.484 1 98 246 ALA B O 1
ATOM 4233 N N . SER B 1 247 ? -20.297 -1.08 4.961 1 97 247 SER B N 1
ATOM 4234 C CA . SER B 1 247 ? -19.453 -0.967 6.152 1 97 247 SER B CA 1
ATOM 4235 C C . SER B 1 247 ? -20.266 -0.504 7.359 1 97 247 SER B C 1
ATOM 4237 O O . SER B 1 247 ? -21.469 -0.275 7.25 1 97 247 SER B O 1
ATOM 4239 N N . ASP B 1 248 ? -19.594 -0.416 8.516 1 94.31 248 ASP B N 1
ATOM 4240 C CA . ASP B 1 248 ? -20.25 -0.135 9.789 1 94.31 248 ASP B CA 1
ATOM 4241 C C . ASP B 1 248 ? -20.703 1.323 9.859 1 94.31 248 ASP B C 1
ATOM 4243 O O . ASP B 1 248 ? -21.516 1.687 10.711 1 94.31 248 ASP B O 1
ATOM 4247 N N . GLY B 1 249 ? -20.297 2.09 8.938 1 93.12 249 GLY B N 1
ATOM 4248 C CA . GLY B 1 249 ? -20.812 3.445 8.859 1 93.12 249 GLY B CA 1
ATOM 4249 C C . GLY B 1 249 ? -22.328 3.496 8.727 1 93.12 249 GLY B C 1
ATOM 4250 O O . GLY B 1 249 ? -22.953 4.508 9.055 1 93.12 249 GLY B O 1
ATOM 4251 N N . ARG B 1 250 ? -22.891 2.467 8.227 1 92.25 250 ARG B N 1
ATOM 4252 C CA . ARG B 1 250 ? -24.344 2.383 8.086 1 92.25 250 ARG B CA 1
ATOM 4253 C C . ARG B 1 250 ? -25.031 2.426 9.445 1 92.25 250 ARG B C 1
ATOM 4255 O O . ARG B 1 250 ? -26.188 2.82 9.547 1 92.25 250 ARG B O 1
ATOM 4262 N N . ASP B 1 251 ? -24.312 2.021 10.477 1 93.5 251 ASP B N 1
ATOM 4263 C CA . ASP B 1 251 ? -24.859 1.951 11.828 1 93.5 251 ASP B CA 1
ATOM 4264 C C . ASP B 1 251 ? -24.359 3.107 12.688 1 93.5 251 ASP B C 1
ATOM 4266 O O . ASP B 1 251 ? -24.938 3.406 13.734 1 93.5 251 ASP B O 1
ATOM 4270 N N . ASP B 1 252 ? -23.281 3.672 12.281 1 93.94 252 ASP B N 1
ATOM 4271 C CA . ASP B 1 252 ? -22.672 4.734 13.062 1 93.94 252 ASP B CA 1
ATOM 4272 C C . ASP B 1 252 ? -23.312 6.086 12.758 1 93.94 252 ASP B C 1
ATOM 4274 O O . ASP B 1 252 ? -22.672 6.949 12.141 1 93.94 252 ASP B O 1
ATOM 4278 N N . ILE B 1 253 ? -24.516 6.191 13.297 1 93.62 253 ILE B N 1
ATOM 4279 C CA . ILE B 1 253 ? -25.359 7.355 13.031 1 93.62 253 ILE B CA 1
ATOM 4280 C C . ILE B 1 253 ? -25.766 8 14.359 1 93.62 253 ILE B C 1
ATOM 4282 O O . ILE B 1 253 ? -26.156 7.309 15.297 1 93.62 253 ILE B O 1
ATOM 4286 N N . LEU B 1 254 ? -25.578 9.297 14.406 1 94.31 254 LEU B N 1
ATOM 4287 C CA . LEU B 1 254 ? -26.094 10.078 15.531 1 94.31 254 LEU B CA 1
ATOM 4288 C C . LEU B 1 254 ? -27.5 10.57 15.242 1 94.31 254 LEU B C 1
ATOM 4290 O O . LEU B 1 254 ? -27.719 11.375 14.328 1 94.31 254 LEU B O 1
ATOM 4294 N N . LEU B 1 255 ? -28.375 10.094 16.047 1 92.56 255 LEU B N 1
ATOM 4295 C CA . LEU B 1 255 ? -29.781 10.422 15.883 1 92.56 255 LEU B CA 1
ATOM 4296 C C . LEU B 1 255 ? -30.188 11.57 16.797 1 92.56 255 LEU B C 1
ATOM 4298 O O . LEU B 1 255 ? -29.625 11.719 17.891 1 92.56 255 LEU B O 1
ATOM 4302 N N . SER B 1 256 ? -31.062 12.398 16.281 1 88.38 256 SER B N 1
ATOM 4303 C CA . SER B 1 256 ? -31.609 13.453 17.141 1 88.38 256 SER B CA 1
ATOM 4304 C C . SER B 1 256 ? -32.656 12.898 18.109 1 88.38 256 SER B C 1
ATOM 4306 O O . SER B 1 256 ? -33.594 12.234 17.688 1 88.38 256 SER B O 1
ATOM 4308 N N . GLY B 1 257 ? -32.25 12.852 19.375 1 77.44 257 GLY B N 1
ATOM 4309 C CA . GLY B 1 257 ? -33.219 12.43 20.391 1 77.44 257 GLY B CA 1
ATOM 4310 C C . GLY B 1 257 ? -33.656 13.547 21.312 1 77.44 257 GLY B C 1
ATOM 4311 O O . GLY B 1 257 ? -33.281 14.703 21.109 1 77.44 257 GLY B O 1
ATOM 4312 N N . ALA B 1 258 ? -34.562 13.266 22.281 1 80.19 258 ALA B N 1
ATOM 4313 C CA . ALA B 1 258 ? -35.125 14.203 23.25 1 80.19 258 ALA B CA 1
ATOM 4314 C C . ALA B 1 258 ? -34 14.844 24.094 1 80.19 258 ALA B C 1
ATOM 4316 O O . ALA B 1 258 ? -34.062 16.031 24.406 1 80.19 258 ALA B O 1
ATOM 4317 N N . SER B 1 259 ? -33.062 14.109 24.484 1 84.19 259 SER B N 1
ATOM 4318 C CA . SER B 1 259 ? -32 14.555 25.375 1 84.19 259 SER B CA 1
ATOM 4319 C C . SER B 1 259 ? -30.734 14.898 24.609 1 84.19 259 SER B C 1
ATOM 4321 O O . SER B 1 259 ? -29.656 14.984 25.188 1 84.19 259 SER B O 1
ATOM 4323 N N . GLY B 1 260 ? -30.875 14.969 23.297 1 88.12 260 GLY B N 1
ATOM 4324 C CA . GLY B 1 260 ? -29.703 15.273 22.5 1 88.12 260 GLY B CA 1
ATOM 4325 C C . GLY B 1 260 ? -29.406 14.195 21.469 1 88.12 260 GLY B C 1
ATOM 4326 O O . GLY B 1 260 ? -30.266 13.375 21.156 1 88.12 260 GLY B O 1
ATOM 4327 N N . LYS B 1 261 ? -28.172 14.281 20.938 1 88.56 261 LYS B N 1
ATOM 4328 C CA . LYS B 1 261 ? -27.781 13.305 19.922 1 88.56 261 LYS B CA 1
ATOM 4329 C C . LYS B 1 261 ? -27.359 11.984 20.578 1 88.56 261 LYS B C 1
ATOM 4331 O O . LYS B 1 261 ? -26.594 11.977 21.547 1 88.56 261 LYS B O 1
ATOM 4336 N N . VAL B 1 262 ? -28.031 10.906 20.125 1 91 262 VAL B N 1
ATOM 4337 C CA . VAL B 1 262 ? -27.688 9.586 20.641 1 91 262 VAL B CA 1
ATOM 4338 C C . VAL B 1 262 ? -27.297 8.664 19.469 1 91 262 VAL B C 1
ATOM 4340 O O . VAL B 1 262 ? -27.891 8.742 18.391 1 91 262 VAL B O 1
ATOM 4343 N N . TYR B 1 263 ? -26.359 7.777 19.734 1 92.19 263 TYR B N 1
ATOM 4344 C CA . TYR B 1 263 ? -25.953 6.828 18.719 1 92.19 263 TYR B CA 1
ATOM 4345 C C . TYR B 1 263 ? -27.047 5.809 18.438 1 92.19 263 TYR B C 1
ATOM 4347 O O . TYR B 1 263 ? -27.703 5.324 19.359 1 92.19 263 TYR B O 1
ATOM 4355 N N . ASN B 1 264 ? -27.188 5.5 17.156 1 92.69 264 ASN B N 1
ATOM 4356 C CA . ASN B 1 264 ? -28.141 4.453 16.781 1 92.69 264 ASN B CA 1
ATOM 4357 C C . ASN B 1 264 ? -27.75 3.104 17.375 1 92.69 264 ASN B C 1
ATOM 4359 O O . ASN B 1 264 ? -26.609 2.668 17.25 1 92.69 264 ASN B O 1
ATOM 4363 N N . GLU B 1 265 ? -28.656 2.393 17.953 1 90.94 265 GLU B N 1
ATOM 4364 C CA . GLU B 1 265 ? -28.438 1.054 18.5 1 90.94 265 GLU B CA 1
ATOM 4365 C C . GLU B 1 265 ? -29.359 0.035 17.828 1 90.94 265 GLU B C 1
ATOM 4367 O O . GLU B 1 265 ? -29.281 -1.162 18.109 1 90.94 265 GLU B O 1
ATOM 4372 N N . ASP B 1 266 ? -30.203 0.586 16.969 1 91.44 266 ASP B N 1
ATOM 4373 C CA . ASP B 1 266 ? -31.156 -0.265 16.266 1 91.44 266 ASP B CA 1
ATOM 4374 C C . ASP B 1 266 ? -30.531 -0.866 15.008 1 91.44 266 ASP B C 1
ATOM 4376 O O . ASP B 1 266 ? -30.375 -0.176 13.992 1 91.44 266 ASP B O 1
ATOM 4380 N N . GLU B 1 267 ? -30.266 -2.113 14.922 1 88.06 267 GLU B N 1
ATOM 4381 C CA . GLU B 1 267 ? -29.625 -2.801 13.805 1 88.06 267 GLU B CA 1
ATOM 4382 C C . GLU B 1 267 ? -30.531 -2.842 12.586 1 88.06 267 GLU B C 1
ATOM 4384 O O . GLU B 1 267 ? -30.078 -3.094 11.469 1 88.06 267 GLU B O 1
ATOM 4389 N N . SER B 1 268 ? -31.797 -2.613 12.844 1 93.12 268 SER B N 1
ATOM 4390 C CA . SER B 1 268 ? -32.781 -2.719 11.758 1 93.12 268 SER B CA 1
ATOM 4391 C C . SER B 1 268 ? -32.969 -1.379 11.055 1 93.12 268 SER B C 1
ATOM 4393 O O . SER B 1 268 ? -33.656 -1.302 10.031 1 93.12 268 SER B O 1
ATOM 4395 N N . LEU B 1 269 ? -32.406 -0.367 11.672 1 96.06 269 LEU B N 1
ATOM 4396 C CA . LEU B 1 269 ? -32.594 0.958 11.094 1 96.06 269 LEU B CA 1
ATOM 4397 C C . LEU B 1 269 ? -32.156 0.991 9.641 1 96.06 269 LEU B C 1
ATOM 4399 O O . LEU B 1 269 ? -32.875 1.482 8.773 1 96.06 269 LEU B O 1
ATOM 4403 N N . PHE B 1 270 ? -31 0.518 9.328 1 97.19 270 PHE B N 1
ATOM 4404 C CA . PHE B 1 270 ? -30.469 0.55 7.973 1 97.19 270 PHE B CA 1
ATOM 4405 C C . PHE B 1 270 ? -31.391 -0.163 7.004 1 97.19 270 PHE B C 1
ATOM 4407 O O . PHE B 1 270 ? -31.625 0.316 5.891 1 97.19 270 PHE B O 1
ATOM 4414 N N . CYS B 1 271 ? -31.922 -1.308 7.414 1 97.81 271 CYS B N 1
ATOM 4415 C CA . CYS B 1 271 ? -32.875 -2.035 6.574 1 97.81 271 CYS B CA 1
ATOM 4416 C C . CYS B 1 271 ? -34.094 -1.169 6.238 1 97.81 271 CYS B C 1
ATOM 4418 O O . CYS B 1 271 ? -34.5 -1.123 5.086 1 97.81 271 CYS B O 1
ATOM 4420 N N . ARG B 1 272 ? -34.594 -0.513 7.211 1 97.38 272 ARG B N 1
ATOM 4421 C CA . ARG B 1 272 ? -35.75 0.353 6.988 1 97.38 272 ARG B CA 1
ATOM 4422 C C . ARG B 1 272 ? -35.406 1.484 6.023 1 97.38 272 ARG B C 1
ATOM 4424 O O . ARG B 1 272 ? -36.219 1.86 5.184 1 97.38 272 ARG B O 1
ATOM 4431 N N . LEU B 1 273 ? -34.219 1.995 6.211 1 97.19 273 LEU B N 1
ATOM 4432 C CA . LEU B 1 273 ? -33.781 3.084 5.348 1 97.19 273 LEU B CA 1
ATOM 4433 C C . LEU B 1 273 ? -33.625 2.6 3.91 1 97.19 273 LEU B C 1
ATOM 4435 O O . LEU B 1 273 ? -33.906 3.332 2.963 1 97.19 273 LEU B O 1
ATOM 4439 N N . VAL B 1 274 ? -33.125 1.402 3.715 1 98 274 VAL B N 1
ATOM 4440 C CA . VAL B 1 274 ? -33 0.788 2.396 1 98 274 VAL B CA 1
ATOM 4441 C C . VAL B 1 274 ? -34.406 0.643 1.76 1 98 274 VAL B C 1
ATOM 4443 O O . VAL B 1 274 ? -34.562 0.961 0.583 1 98 274 VAL B O 1
ATOM 4446 N N . GLU B 1 275 ? -35.375 0.235 2.52 1 97.38 275 GLU B N 1
ATOM 4447 C CA . GLU B 1 275 ? -36.719 0.038 2.029 1 97.38 275 GLU B CA 1
ATOM 4448 C C . GLU B 1 275 ? -37.344 1.35 1.533 1 97.38 275 GLU B C 1
ATOM 4450 O O . GLU B 1 275 ? -38.156 1.352 0.626 1 97.38 275 GLU B O 1
ATOM 4455 N N . ARG B 1 276 ? -36.906 2.389 2.139 1 95.19 276 ARG B N 1
ATOM 4456 C CA . ARG B 1 276 ? -37.438 3.699 1.817 1 95.19 276 ARG B CA 1
ATOM 4457 C C . ARG B 1 276 ? -36.75 4.312 0.609 1 95.19 276 ARG B C 1
ATOM 4459 O O . ARG B 1 276 ? -37.219 5.32 0.066 1 95.19 276 ARG B O 1
ATOM 4466 N N . SER B 1 277 ? -35.688 3.742 0.23 1 94.88 277 SER B N 1
ATOM 4467 C CA . SER B 1 277 ? -34.906 4.277 -0.877 1 94.88 277 SER B CA 1
ATOM 4468 C C . SER B 1 277 ? -35.375 3.707 -2.213 1 94.88 277 SER B C 1
ATOM 4470 O O . SER B 1 277 ? -36.281 2.871 -2.254 1 94.88 277 SER B O 1
ATOM 4472 N N . ASP B 1 278 ? -34.812 4.172 -3.303 1 93 278 ASP B N 1
ATOM 4473 C CA . ASP B 1 278 ? -35.188 3.648 -4.617 1 93 278 ASP B CA 1
ATOM 4474 C C . ASP B 1 278 ? -34.281 2.484 -5.012 1 93 278 ASP B C 1
ATOM 4476 O O . ASP B 1 278 ? -34.281 2.041 -6.16 1 93 278 ASP B O 1
ATOM 4480 N N . GLY B 1 279 ? -33.469 2.086 -4.086 1 93.31 279 GLY B N 1
ATOM 4481 C CA . GLY B 1 279 ? -32.625 0.938 -4.332 1 93.31 279 GLY B CA 1
ATOM 4482 C C . GLY B 1 279 ? -31.219 1.323 -4.762 1 93.31 279 GLY B C 1
ATOM 4483 O O . GLY B 1 279 ? -30.297 0.499 -4.727 1 93.31 279 GLY B O 1
ATOM 4484 N N . SER B 1 280 ? -31.047 2.564 -5.254 1 96.62 280 SER B N 1
ATOM 4485 C CA . SER B 1 280 ? -29.703 3.018 -5.598 1 96.62 280 SER B CA 1
ATOM 4486 C C . SER B 1 280 ? -28.875 3.318 -4.344 1 96.62 280 SER B C 1
ATOM 4488 O O . SER B 1 280 ? -29.422 3.748 -3.328 1 96.62 280 SER B O 1
ATOM 4490 N N . LEU B 1 281 ? -27.578 3.104 -4.43 1 97.62 281 LEU B N 1
ATOM 4491 C CA . LEU B 1 281 ? -26.719 3.352 -3.271 1 97.62 281 LEU B CA 1
ATOM 4492 C C . LEU B 1 281 ? -26.734 4.828 -2.891 1 97.62 281 LEU B C 1
ATOM 4494 O O . LEU B 1 281 ? -26.672 5.172 -1.709 1 97.62 281 LEU B O 1
ATOM 4498 N N . ARG B 1 282 ? -26.812 5.699 -3.861 1 97.5 282 ARG B N 1
ATOM 4499 C CA . ARG B 1 282 ? -26.891 7.133 -3.592 1 97.5 282 ARG B CA 1
ATOM 4500 C C . ARG B 1 282 ? -28.141 7.469 -2.793 1 97.5 282 ARG B C 1
ATOM 4502 O O . ARG B 1 282 ? -28.094 8.234 -1.825 1 97.5 282 ARG B O 1
ATOM 4509 N N . SER B 1 283 ? -29.203 6.902 -3.25 1 97.88 283 SER B N 1
ATOM 4510 C CA . SER B 1 283 ? -30.469 7.133 -2.555 1 97.88 283 SER B CA 1
ATOM 4511 C C . SER B 1 283 ? -30.438 6.551 -1.145 1 97.88 283 SER B C 1
ATOM 4513 O O . SER B 1 283 ? -30.953 7.156 -0.206 1 97.88 283 SER B O 1
ATOM 4515 N N . ILE B 1 284 ? -29.859 5.434 -1.016 1 97.56 284 ILE B N 1
ATOM 4516 C CA . ILE B 1 284 ? -29.75 4.789 0.288 1 97.56 284 ILE B CA 1
ATOM 4517 C C . ILE B 1 284 ? -28.891 5.66 1.216 1 97.56 284 ILE B C 1
ATOM 4519 O O . ILE B 1 284 ? -29.281 5.918 2.359 1 97.56 284 ILE B O 1
ATOM 4523 N N . PHE B 1 285 ? -27.797 6.094 0.743 1 97.62 285 PHE B N 1
ATOM 4524 C CA . PHE B 1 285 ? -26.938 6.941 1.562 1 97.62 285 PHE B CA 1
ATOM 4525 C C . PHE B 1 285 ? -27.656 8.234 1.937 1 97.62 285 PHE B C 1
ATOM 4527 O O . PHE B 1 285 ? -27.531 8.711 3.064 1 97.62 285 PHE B O 1
ATOM 4534 N N . ALA B 1 286 ? -28.328 8.805 0.997 1 97.12 286 ALA B N 1
ATOM 4535 C CA . ALA B 1 286 ? -29.125 10 1.285 1 97.12 286 ALA B CA 1
ATOM 4536 C C . ALA B 1 286 ? -30.109 9.742 2.418 1 97.12 286 ALA B C 1
ATOM 4538 O O . ALA B 1 286 ? -30.312 10.602 3.281 1 97.12 286 ALA B O 1
ATOM 4539 N N . SER B 1 287 ? -30.734 8.602 2.355 1 96.25 287 SER B N 1
ATOM 4540 C CA . SER B 1 287 ? -31.656 8.219 3.418 1 96.25 287 SER B CA 1
ATOM 4541 C C . SER B 1 287 ? -30.953 8.102 4.758 1 96.25 287 SER B C 1
ATOM 4543 O O . SER B 1 287 ? -31.469 8.523 5.793 1 96.25 287 SER B O 1
ATOM 4545 N N . VAL B 1 288 ? -29.766 7.551 4.773 1 96.19 288 VAL B N 1
ATOM 4546 C CA . VAL B 1 288 ? -28.969 7.406 5.984 1 96.19 288 VAL B CA 1
ATOM 4547 C C . VAL B 1 288 ? -28.609 8.781 6.535 1 96.19 288 VAL B C 1
ATOM 4549 O O . VAL B 1 288 ? -28.766 9.039 7.73 1 96.19 288 VAL B O 1
ATOM 4552 N N . GLU B 1 289 ? -28.203 9.641 5.691 1 95.12 289 GLU B N 1
ATOM 4553 C CA . GLU B 1 289 ? -27.828 11 6.094 1 95.12 289 GLU B CA 1
ATOM 4554 C C . GLU B 1 289 ? -29.031 11.758 6.656 1 95.12 289 GLU B C 1
ATOM 4556 O O . GLU B 1 289 ? -28.875 12.594 7.547 1 95.12 289 GLU B O 1
ATOM 4561 N N . SER B 1 290 ? -30.141 11.5 6.078 1 94.62 290 SER B N 1
ATOM 4562 C CA . SER B 1 290 ? -31.359 12.18 6.527 1 94.62 290 SER B CA 1
ATOM 4563 C C . SER B 1 290 ? -31.781 11.695 7.906 1 94.62 290 SER B C 1
ATOM 4565 O O . SER B 1 290 ? -32.438 12.43 8.656 1 94.62 290 SER B O 1
ATOM 4567 N N . ALA B 1 291 ? -31.5 10.453 8.164 1 94.19 291 ALA B N 1
ATOM 4568 C CA . ALA B 1 291 ? -31.875 9.875 9.445 1 94.19 291 ALA B CA 1
ATOM 4569 C C . ALA B 1 291 ? -31.031 10.445 10.578 1 94.19 291 ALA B C 1
ATOM 4571 O O . ALA B 1 291 ? -31.5 10.586 11.711 1 94.19 291 ALA B O 1
ATOM 4572 N N . GLY B 1 292 ? -29.828 10.727 10.32 1 94.81 292 GLY B N 1
ATOM 4573 C CA . GLY B 1 292 ? -28.922 11.258 11.32 1 94.81 292 GLY B CA 1
ATOM 4574 C C . GLY B 1 292 ? -27.547 11.578 10.758 1 94.81 292 GLY B C 1
ATOM 4575 O O . GLY B 1 292 ? -27.312 11.445 9.555 1 94.81 292 GLY B O 1
ATOM 4576 N N . GLU B 1 293 ? -26.703 12.016 11.656 1 94.44 293 GLU B N 1
ATOM 4577 C CA . GLU B 1 293 ? -25.328 12.344 11.273 1 94.44 293 GLU B CA 1
ATOM 4578 C C . GLU B 1 293 ? -24.469 11.086 11.195 1 94.44 293 GLU B C 1
ATOM 4580 O O . GLU B 1 293 ? -24.281 10.391 12.195 1 94.44 293 GLU B O 1
ATOM 4585 N N . VAL B 1 294 ? -23.953 10.805 10.016 1 95.31 294 VAL B N 1
ATOM 4586 C CA . VAL B 1 294 ? -23.047 9.68 9.852 1 95.31 294 VAL B CA 1
ATOM 4587 C C . VAL B 1 294 ? -21.672 10.031 10.438 1 95.31 294 VAL B C 1
ATOM 4589 O O . VAL B 1 294 ? -21.031 10.984 9.984 1 95.31 294 VAL B O 1
ATOM 4592 N N . THR B 1 295 ? -21.203 9.297 11.406 1 93.31 295 THR B N 1
ATOM 4593 C CA . THR B 1 295 ? -20.031 9.695 12.188 1 93.31 295 THR B CA 1
ATOM 4594 C C . THR B 1 295 ? -18.781 8.93 11.734 1 93.31 295 THR B C 1
ATOM 4596 O O . THR B 1 295 ? -17.672 9.234 12.18 1 93.31 295 THR B O 1
ATOM 4599 N N . ASP B 1 296 ? -18.953 7.961 10.875 1 93.56 296 ASP B N 1
ATOM 4600 C CA . ASP B 1 296 ? -17.828 7.16 10.398 1 93.56 296 ASP B CA 1
ATOM 4601 C C . ASP B 1 296 ? -17.859 7.023 8.875 1 93.56 296 ASP B C 1
ATOM 4603 O O . ASP B 1 296 ? -18.828 7.434 8.234 1 93.56 296 ASP B O 1
ATOM 4607 N N . ASP B 1 297 ? -16.766 6.5 8.391 1 95.31 297 ASP B N 1
ATOM 4608 C CA . ASP B 1 297 ? -16.734 6.254 6.949 1 95.31 297 ASP B CA 1
ATOM 4609 C C . ASP B 1 297 ? -17.875 5.332 6.52 1 95.31 297 ASP B C 1
ATOM 4611 O O . ASP B 1 297 ? -18.266 4.426 7.262 1 95.31 297 ASP B O 1
ATOM 4615 N N . PHE B 1 298 ? -18.438 5.594 5.387 1 96.44 298 PHE B N 1
ATOM 4616 C CA . PHE B 1 298 ? -19.516 4.785 4.824 1 96.44 298 PHE B CA 1
ATOM 4617 C C . PHE B 1 298 ? -19.141 4.258 3.447 1 96.44 298 PHE B C 1
ATOM 4619 O O . PHE B 1 298 ? -18.812 5.035 2.545 1 96.44 298 PHE B O 1
ATOM 4626 N N . SER B 1 299 ? -19.109 2.98 3.268 1 97.44 299 SER B N 1
ATOM 4627 C CA . SER B 1 299 ? -18.891 2.361 1.966 1 97.44 299 SER B CA 1
ATOM 4628 C C . SER B 1 299 ? -19.891 1.244 1.705 1 97.44 299 SER B C 1
ATOM 4630 O O . SER B 1 299 ? -20.359 0.592 2.641 1 97.44 299 SER B O 1
ATOM 4632 N N . ALA B 1 300 ? -20.234 1.033 0.419 1 98.12 300 ALA B N 1
ATOM 4633 C CA . ALA B 1 300 ? -21.172 -0.02 0.053 1 98.12 300 ALA B CA 1
ATOM 4634 C C . ALA B 1 300 ? -20.984 -0.448 -1.399 1 98.12 300 ALA B C 1
ATOM 4636 O O . ALA B 1 300 ? -20.609 0.368 -2.25 1 98.12 300 ALA B O 1
ATOM 4637 N N . VAL B 1 301 ? -21.156 -1.666 -1.66 1 98.19 301 VAL B N 1
ATOM 4638 C CA . VAL B 1 301 ? -21.266 -2.227 -3.002 1 98.19 301 VAL B CA 1
ATOM 4639 C C . VAL B 1 301 ? -22.547 -3.035 -3.117 1 98.19 301 VAL B C 1
ATOM 4641 O O . VAL B 1 301 ? -22.938 -3.748 -2.186 1 98.19 301 VAL B O 1
ATOM 4644 N N . SER B 1 302 ? -23.266 -2.85 -4.207 1 98.06 302 SER B N 1
ATOM 4645 C CA . SER B 1 302 ? -24.547 -3.535 -4.348 1 98.06 302 SER B CA 1
ATOM 4646 C C . SER B 1 302 ? -24.672 -4.184 -5.719 1 98.06 302 SER B C 1
ATOM 4648 O O . SER B 1 302 ? -23.984 -3.787 -6.668 1 98.06 302 SER B O 1
ATOM 4650 N N . VAL B 1 303 ? -25.469 -5.188 -5.797 1 97.69 303 VAL B N 1
ATOM 4651 C CA . VAL B 1 303 ? -25.797 -5.859 -7.055 1 97.69 303 VAL B CA 1
ATOM 4652 C C . VAL B 1 303 ? -27.297 -6.07 -7.156 1 97.69 303 VAL B C 1
ATOM 4654 O O . VAL B 1 303 ? -27.922 -6.633 -6.25 1 97.69 303 VAL B O 1
ATOM 4657 N N . LEU B 1 304 ? -27.859 -5.57 -8.203 1 97.06 304 LEU B N 1
ATOM 4658 C CA . LEU B 1 304 ? -29.266 -5.797 -8.539 1 97.06 304 LEU B CA 1
ATOM 4659 C C . LEU B 1 304 ? -29.391 -6.859 -9.625 1 97.06 304 LEU B C 1
ATOM 4661 O O . LEU B 1 304 ? -28.797 -6.73 -10.703 1 97.06 304 LEU B O 1
ATOM 4665 N N . VAL B 1 305 ? -30.141 -7.93 -9.289 1 95.81 305 VAL B N 1
ATOM 4666 C CA . VAL B 1 305 ? -30.375 -8.977 -10.273 1 95.81 305 VAL B CA 1
ATOM 4667 C C . VAL B 1 305 ? -31.5 -8.562 -11.219 1 95.81 305 VAL B C 1
ATOM 4669 O O . VAL B 1 305 ? -32.594 -8.258 -10.781 1 95.81 305 VAL B O 1
ATOM 4672 N N . GLU B 1 306 ? -31.156 -8.562 -12.484 1 90.12 306 GLU B N 1
ATOM 4673 C CA . GLU B 1 306 ? -32.156 -8.156 -13.453 1 90.12 306 GLU B CA 1
ATOM 4674 C C . GLU B 1 306 ? -32.875 -9.367 -14.031 1 90.12 306 GLU B C 1
ATOM 4676 O O . GLU B 1 306 ? -32.344 -10.469 -14.062 1 90.12 306 GLU B O 1
#

Nearest PDB structures (foldseek):
  3f79-assembly3_E  TM=7.742E-01  e=5.877E-12  Pseudomonas aeruginosa
  6ak7-assembly1_A  TM=6.194E-01  e=8.239E-08  Homo sapiens
  4da1-assembly1_A  TM=5.975E-01  e=3.422E-08  Homo sapiens
  2iq1-assembly1_A  TM=6.165E-01  e=2.365E-07  Homo sapiens
  5nyw-assembly2_V  TM=4.173E-01  e=9.180E-01  Yersinia bercovieri

pLDDT: mean 91.5, std 8.49, range [47.78, 98.62]

Secondary structure (DSSP, 8-state):
-HHHHHHHHHHHHHHHHHHHHHHHHHHHHHHHHHHHHHHHHHHHHHHHHHHHHHHHHHHHGGGS-EE---TTEEEEEEEE-S-EEEETTEEEE--SEEEEEEEEEETTEEEEEEEEEEESSSTHHHHHHHHHHHHHHHHHHTS-B--TT--HHHHHHHHHHHHHHHHHTTTTS--EEEEEEEE-TTSEEEEEEESSPPPEEEETTEEEE---PEEPPBT---TT--TT----EEEEPPTT-EEEEE-GGGT-EEEEETTEEEE---TTHHHHHHHHS-S-HHHHHHHHHHHSEE-S-EEEEEEEE-/-HHHHHHHHHHHHHHHHHHHHHHHHHHHHHHHHHHHHHHHHHHHHHHHHHHHHHHHHHHHGGGS-EE---TTEEEEEEEE-S-EEEETTEEEE--SEEEEEEEEEETTEEEEEEEEEEESSSTHHHHHHHHHHHHHHHHHHTS-B--TT--HHHHHHHHHHHHHHHHHTTTTS--EEEEEEEE-TTSEEEEEEESSPPPEEEETTEEEE---PEEPPBT---TT--TT----EEEEPPTT-EEEEE-GGGT-EEEEETTEEEE---TTHHHHHHHHS-S-HHHHHHHHHHHSEE-S-EEEEEEEE-

Radius of gyration: 32.41 Å; Cα contacts (8 Å, |Δi|>4): 1272; chains: 2; bounding box: 79×114×69 Å

Sequence (612 aa):
MSRAFEAEARHKAQEELRKANELLEQKVEERTRELQASLTQVQALKDKQDADYYLTSLLLNPLATVQVNSPKVRVESLLVQKKQFVFKNRVYQLGGDFNIAETVTIGDATHLFLFNGDAMGKSIQGAGGALILGAILKVLLARPVTKANATPAAFLAGIYRRLNEVFLSLDGRMMISLTMAVISPDRSAYLISAEHPDPVLLAKGKARLVNVAQLPKLGSTRDDMPSDKIAVTRLMLAPGDLLILASDGRDDILLSGASGKVYNEDESLFCRLVERSDGSLRSIFASVESAGEVTDDFSAVSVLVEMSRAFEAEARHKAQEELRKANELLEQKVEERTRELQASLTQVQALKDKQDADYYLTSLLLNPLATVQVNSPKVRVESLLVQKKQFVFKNRVYQLGGDFNIAETVTIGDATHLFLFNGDAMGKSIQGAGGALILGAILKVLLARPVTKANATPAAFLAGIYRRLNEVFLSLDGRMMISLTMAVISPDRSAYLISAEHPDPVLLAKGKARLVNVAQLPKLGSTRDDMPSDKIAVTRLMLAPGDLLILASDGRDDILLSGASGKVYNEDESLFCRLVERSDGSLRSIFASVESAGEVTDDFSAVSVLVE

Solvent-accessible surface area (backbone atoms only — not comparable to full-atom values): 31388 Å² total; per-residue (Å²): 113,68,63,62,52,51,50,52,50,52,53,51,53,48,51,52,50,51,52,50,39,53,52,37,52,50,48,34,53,50,36,47,51,51,31,52,51,34,48,50,49,34,51,50,52,50,50,51,51,30,48,48,52,48,50,52,41,60,63,38,53,56,47,48,40,75,55,72,90,49,93,54,44,48,75,51,76,48,79,45,49,74,46,64,44,60,51,97,91,37,82,44,60,42,36,12,64,42,49,36,30,36,64,35,41,51,38,93,41,67,27,40,37,40,35,31,34,40,22,52,63,60,42,63,47,0,30,50,44,32,36,33,49,29,39,38,49,55,60,62,55,70,52,67,39,64,47,88,84,47,43,71,59,58,50,52,45,48,51,50,52,56,52,26,54,56,28,42,55,41,69,63,76,43,39,33,27,26,36,38,36,38,37,39,82,87,33,40,31,34,34,41,26,14,70,40,56,62,31,36,39,34,47,92,76,40,45,43,74,43,89,54,60,72,39,75,31,33,16,62,75,68,84,71,63,67,82,84,68,76,66,64,37,73,47,79,56,50,75,65,24,34,42,37,36,42,44,62,21,69,51,36,26,37,26,84,48,95,92,40,75,40,70,55,82,60,84,57,50,52,34,55,36,44,48,71,29,85,71,44,68,68,44,28,50,51,40,50,51,71,63,19,49,63,77,45,45,34,35,37,34,34,41,33,32,90,114,67,65,59,53,52,52,50,51,52,51,51,52,49,50,51,50,50,51,51,39,53,52,36,52,49,48,34,52,50,35,48,49,51,30,54,52,35,48,52,48,35,50,50,51,50,50,51,51,31,47,48,52,50,50,52,40,60,61,38,54,57,49,48,40,76,54,71,91,49,93,54,46,48,75,50,75,47,80,46,48,72,46,64,45,61,52,96,90,36,81,44,59,40,38,12,64,41,48,38,30,37,63,35,42,51,38,93,42,66,27,39,37,40,34,30,34,40,23,51,66,60,43,64,48,0,30,50,45,29,36,33,48,30,40,38,48,55,60,62,57,68,52,67,39,62,47,88,83,46,43,70,57,56,49,52,47,49,52,50,51,56,52,26,54,57,28,41,57,42,70,63,76,42,38,32,26,26,37,38,35,37,37,39,81,86,32,42,32,33,35,41,25,14,70,40,56,61,32,36,39,35,47,93,76,40,46,41,76,44,90,52,58,71,39,74,31,35,15,61,75,68,83,70,61,67,80,86,68,78,66,63,36,76,48,78,56,49,76,64,23,34,43,35,37,43,43,62,20,68,52,36,26,36,27,84,48,97,92,40,76,40,71,55,81,62,83,57,51,52,34,55,36,45,48,72,28,86,73,44,67,68,43,28,50,50,40,51,52,71,62,20,49,62,76,44,46,35,36,38,34,35,42,33,32,89

Organism: Turneriella parva (strain ATCC BAA-1111 / DSM 21527 / NCTC 11395 / H) (NCBI:txid869212)